Protein AF-0000000083600698 (afdb_homodimer)

Foldseek 3Di:
DPPPDDLVPFDDDPPPQLVSQLRVLVVCCVVAVPKFKKKKKKAAPLLWAWWFQFQPADDPRRIDTGSMHIWMWIDHVPGDAIWIADSGGNDDGGHTPQVRAVRTRNAQVVDDPSHFMKMFIAGSVLSNAAAAQQQVVQADPVGGVGDDDPDHTDAHPVGNHDVVLLSDHDHPVPADDEDDPVVNVPDSNGGIHHPVRVCVVRVHPD/DPPPDDLVVFDDDPPPQLVSQLRVLVVCCVVAVPKFKKKKKKAAPLLWAWWFQFQPADDPRRIDTGSMHIWMWIDHVPGDAIWIADSGGNDDGGHTPQVRAVRTRNAQVVDDPSHFMKMFIAGSVLSNAAAAQQQVVQADPVGGVGDDDPDHTDAHPVGNHDVVLLSDHDHPVPADDEDDPVVNVPDSNGGIHHPVRVCVVRVHPD

InterPro domains:
  IPR023128 Protein N-terminal glutamine amidohydrolase, alpha beta roll [PF09764] (12-201)
  IPR037132 Protein N-terminal glutamine amidohydrolase, alpha beta roll superfamily [G3DSA:3.10.620.10] (1-189)
  IPR039733 Protein N-terminal glutamine amidohydrolase [PTHR13035] (3-203)

Secondary structure (DSSP, 8-state):
------GGGS---TT-HHHHHHHHHHHHHHH-TT-EEEEEEEE-TT--EEESSBTT-BSTT--EEES-EEEEEEE-TT-SS-EEE-TTBSS-SSEEHHHHIIIII--GGGS-GGG--EEEEEEHHHHHHH----SGGGEETTEESSPPPSSPPP--SS-S--HHHHT-PPPGGGSBS---HHHHTT-TT-EEE-HHHHHHHTT---/------GGGS---TT-HHHHHHHHHHHHHHH-TT-EEEEEEEE-TT--EEESSBTT-BSTT--EEES-EEEEEEE-TT-SS-EEE-TTBSS-SSEEHHHHIIIII--GGGS-GGG--EEEEEEHHHHHHH----SGGGEETTEESSPPPSSPPP--SS-S--HHHHH-PPPGGGSBS---HHHHTT-TT-EEE-HHHHHHHTT---

Sequence (412 aa):
MSLQISRDQCVYTSHYCEENVYKLIELIKRNYSSTEIYAVFISNHSKKVPLFYQKCGRSPDGVAVWDYHVIVILRFNGDVKFHICDLDTTLDFPCDASAYWSLAIRPNSFYRGEYHRFFRIIDGEMYLRYFASDRSHMRTSDGWMAPPPSYDAISTSESTHNLPQYMDFPPPSDCSVSLLKQQLDSAPFGVVTTESVFCNFFGIGTMSLQISRDQCVYTSHYCEENVYKLIELIKRNYSSTEIYAVFISNHSKKVPLFYQKCGRSPDGVAVWDYHVIVILRFNGDVKFHICDLDTTLDFPCDASAYWSLAIRPNSFYRGEYHRFFRIIDGEMYLRYFASDRSHMRTSDGWMAPPPSYDAISTSESTHNLPQYMDFPPPSDCSVSLLKQQLDSAPFGVVTTESVFCNFFGIGT

Solvent-accessible surface area (backbone atoms only — not comparable to full-atom values): 22587 Å² total; per-residue (Å²): 130,80,82,80,64,50,72,87,76,48,73,78,43,78,97,37,41,66,56,30,40,50,54,45,51,53,53,46,41,72,76,38,70,77,45,49,44,28,43,33,36,39,25,31,68,67,21,30,30,61,31,27,36,25,64,86,24,53,18,90,64,9,38,36,36,25,28,58,48,44,34,33,41,34,28,52,80,91,51,88,59,41,30,28,45,50,93,57,41,68,59,64,62,62,20,52,38,50,56,44,39,65,63,24,56,44,66,50,86,81,48,60,78,70,42,33,58,32,38,32,44,20,31,37,67,35,42,72,64,55,52,12,36,67,56,61,91,45,50,53,99,91,37,64,77,51,76,74,65,92,64,78,70,48,53,37,99,87,36,53,60,49,52,68,62,64,67,60,48,61,59,76,90,73,39,35,82,68,81,57,75,72,62,29,78,76,23,66,70,28,48,49,23,37,58,67,38,51,27,61,72,59,59,36,93,110,128,81,82,80,65,50,73,87,78,48,72,78,44,79,94,36,42,67,57,31,41,50,54,44,50,54,52,47,43,73,76,38,70,79,44,47,45,28,43,33,36,38,25,32,68,68,22,29,29,60,31,27,40,26,65,87,25,55,18,89,64,10,38,37,36,24,26,56,50,45,34,32,40,34,29,52,78,92,51,89,57,41,29,27,44,51,94,56,42,68,60,65,61,62,19,51,39,51,56,44,41,63,63,26,57,44,66,50,88,80,48,58,78,68,43,33,59,30,37,31,45,21,32,36,67,34,42,71,61,54,52,13,36,67,56,61,92,43,49,54,98,90,38,64,76,53,76,74,63,93,62,76,71,48,53,38,100,85,34,53,60,48,52,68,63,64,68,60,47,62,57,77,88,73,41,34,82,66,81,56,75,72,60,29,77,77,24,65,71,27,47,49,23,36,58,67,36,50,26,60,72,57,58,36,93,110

pLDDT: mean 94.78, std 7.4, range [37.25, 98.94]

Organism: Rodentolepis nana (NCBI:txid102285)

Nearest PDB structures (foldseek):
  8jjw-assembly1_A  TM=9.158E-01  e=1.743E-20  Homo sapiens
  8jk0-assembly1_A  TM=9.282E-01  e=3.839E-20  Homo sapiens
  8jjy-assembly1_A  TM=9.207E-01  e=4.606E-20  Homo sapiens
  8jji-assembly2_A  TM=9.172E-01  e=7.047E-20  Homo sapiens
  8jk1-assembly2_B  TM=8.925E-01  e=8.986E-20  Homo sapiens

Structure (mmCIF, N/CA/C/O backbone):
data_AF-0000000083600698-model_v1
#
loop_
_entity.id
_entity.type
_entity.pdbx_description
1 polymer 'Protein N-terminal glutamine amidohydrolase'
#
loop_
_atom_site.group_PDB
_atom_site.id
_atom_site.type_symbol
_atom_site.label_atom_id
_atom_site.label_alt_id
_atom_site.label_comp_id
_atom_site.label_asym_id
_atom_site.label_entity_id
_atom_site.label_seq_id
_atom_site.pdbx_PDB_ins_code
_atom_site.Cartn_x
_atom_site.Cartn_y
_atom_site.Cartn_z
_atom_site.occupancy
_atom_site.B_iso_or_equiv
_atom_site.auth_seq_id
_atom_site.auth_comp_id
_atom_site.auth_asym_id
_atom_site.auth_atom_id
_atom_site.pdbx_PDB_model_num
ATOM 1 N N . MET A 1 1 ? 20.125 26.141 18.812 1 37.25 1 MET A N 1
ATOM 2 C CA . MET A 1 1 ? 20.172 24.703 19.062 1 37.25 1 MET A CA 1
ATOM 3 C C . MET A 1 1 ? 19.484 23.938 17.938 1 37.25 1 MET A C 1
ATOM 5 O O . MET A 1 1 ? 18.375 24.266 17.547 1 37.25 1 MET A O 1
ATOM 9 N N . SER A 1 2 ? 20.219 23.281 17.062 1 47.09 2 SER A N 1
ATOM 10 C CA . SER A 1 2 ? 19.766 22.547 15.891 1 47.09 2 SER A CA 1
ATOM 11 C C . SER A 1 2 ? 18.656 21.562 16.25 1 47.09 2 SER A C 1
ATOM 13 O O . SER A 1 2 ? 18.797 20.797 17.203 1 47.09 2 SER A O 1
ATOM 15 N N . LEU A 1 3 ? 17.469 21.984 16.203 1 56.44 3 LEU A N 1
ATOM 16 C CA . LEU A 1 3 ? 16.328 21.109 16.484 1 56.44 3 LEU A CA 1
ATOM 17 C C . LEU A 1 3 ? 16.641 19.672 16.094 1 56.44 3 LEU A C 1
ATOM 19 O O . LEU A 1 3 ? 16.984 19.391 14.938 1 56.44 3 LEU A O 1
ATOM 23 N N . GLN A 1 4 ? 17.156 18.875 17.078 1 74.12 4 GLN A N 1
ATOM 24 C CA . GLN A 1 4 ? 17.516 17.5 16.766 1 74.12 4 GLN A CA 1
ATOM 25 C C . GLN A 1 4 ? 16.359 16.547 17.047 1 74.12 4 GLN A C 1
ATOM 27 O O . GLN A 1 4 ? 16.234 16.031 18.156 1 74.12 4 GLN A O 1
ATOM 32 N N . ILE A 1 5 ? 15.211 16.75 16.281 1 86.06 5 ILE A N 1
ATOM 33 C CA . ILE A 1 5 ? 14.18 15.719 16.422 1 86.06 5 ILE A CA 1
ATOM 34 C C . ILE A 1 5 ? 14.586 14.469 15.641 1 86.06 5 ILE A C 1
ATOM 36 O O . ILE A 1 5 ? 15.023 14.562 14.492 1 86.06 5 ILE A O 1
ATOM 40 N N . SER A 1 6 ? 14.57 13.352 16.344 1 89.56 6 SER A N 1
ATOM 41 C CA . SER A 1 6 ? 14.883 12.078 15.711 1 89.56 6 SER A CA 1
ATOM 42 C C . SER A 1 6 ? 13.688 11.125 15.766 1 89.56 6 SER A C 1
ATOM 44 O O . SER A 1 6 ? 12.867 11.211 16.688 1 89.56 6 SER A O 1
ATOM 46 N N . ARG A 1 7 ? 13.602 10.258 14.82 1 91.38 7 ARG A N 1
ATOM 47 C CA . ARG A 1 7 ? 12.492 9.312 14.703 1 91.38 7 ARG A CA 1
ATOM 48 C C . ARG A 1 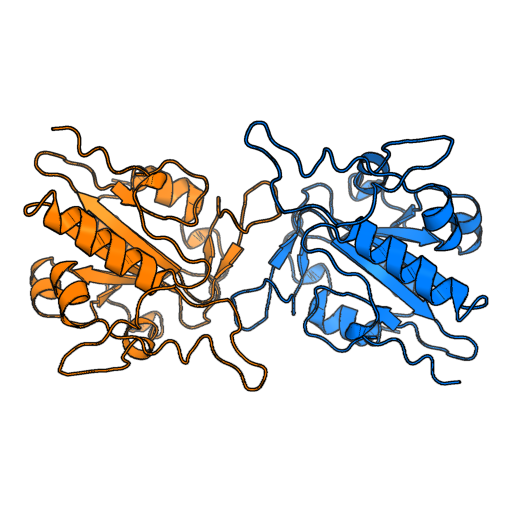7 ? 12.352 8.469 15.961 1 91.38 7 ARG A C 1
ATOM 50 O O . ARG A 1 7 ? 11.242 8.164 16.391 1 91.38 7 ARG A O 1
ATOM 57 N N . ASP A 1 8 ? 13.445 8.148 16.531 1 88.38 8 ASP A N 1
ATOM 58 C CA . ASP A 1 8 ? 13.477 7.207 17.641 1 88.38 8 ASP A CA 1
ATOM 59 C C . ASP A 1 8 ? 12.859 7.82 18.891 1 88.38 8 ASP A C 1
ATOM 61 O O . ASP A 1 8 ? 12.484 7.102 19.828 1 88.38 8 ASP A O 1
ATOM 65 N N . GLN A 1 9 ? 12.766 9.102 18.906 1 89.19 9 GLN A N 1
ATOM 66 C CA . GLN A 1 9 ? 12.219 9.797 20.062 1 89.19 9 GLN A CA 1
ATOM 67 C C . GLN A 1 9 ? 10.703 9.945 19.953 1 89.19 9 GLN A C 1
ATOM 69 O O . GLN A 1 9 ? 10.039 10.336 20.922 1 89.19 9 GLN A O 1
ATOM 74 N N . CYS A 1 10 ? 10.164 9.602 18.844 1 93.56 10 CYS A N 1
ATOM 75 C CA . CYS A 1 10 ? 8.75 9.859 18.578 1 93.56 10 CYS A CA 1
ATOM 76 C C . CYS A 1 10 ? 7.898 8.641 18.906 1 93.56 10 CYS A C 1
ATOM 78 O O . CYS A 1 10 ? 8.305 7.508 18.641 1 93.56 10 CYS A O 1
ATOM 80 N N . VAL A 1 11 ? 6.801 8.914 19.562 1 94.62 11 VAL A N 1
ATOM 81 C CA . VAL A 1 11 ? 5.785 7.871 19.703 1 94.62 11 VAL A CA 1
ATOM 82 C C . VAL A 1 11 ? 5.219 7.512 18.344 1 94.62 11 VAL A C 1
ATOM 84 O O . VAL A 1 11 ? 4.941 8.391 17.516 1 94.62 11 VAL A O 1
ATOM 87 N N . TYR A 1 12 ? 5.133 6.215 18.141 1 96.25 12 TYR A N 1
ATOM 88 C CA . TYR A 1 12 ? 4.652 5.805 16.828 1 96.25 12 TYR A CA 1
ATOM 89 C C . TYR A 1 12 ? 3.75 4.578 16.938 1 96.25 12 TYR A C 1
ATOM 91 O O . TYR A 1 12 ? 4.102 3.6 17.594 1 96.25 12 TYR A O 1
ATOM 99 N N . THR A 1 13 ? 2.637 4.641 16.406 1 96 13 THR A N 1
ATOM 100 C CA . THR A 1 13 ? 1.736 3.514 16.188 1 96 13 THR A CA 1
ATOM 101 C C . THR A 1 13 ? 1.276 3.465 14.734 1 96 13 THR A C 1
ATOM 103 O O . THR A 1 13 ? 0.709 4.434 14.227 1 96 13 THR A O 1
ATOM 106 N N . SER A 1 14 ? 1.505 2.318 14.07 1 92.19 14 SER A N 1
ATOM 107 C CA . SER A 1 14 ? 1.135 2.156 12.672 1 92.19 14 SER A CA 1
ATOM 108 C C . SER A 1 14 ? -0.361 2.369 12.461 1 92.19 14 SER A C 1
ATOM 110 O O . SER A 1 14 ? -1.175 1.926 13.273 1 92.19 14 SER A O 1
ATOM 112 N N . HIS A 1 15 ? -0.776 3.07 11.391 1 93.06 15 HIS A N 1
ATOM 113 C CA . HIS A 1 15 ? -2.154 3.277 10.961 1 93.06 15 HIS A CA 1
ATOM 114 C C . HIS A 1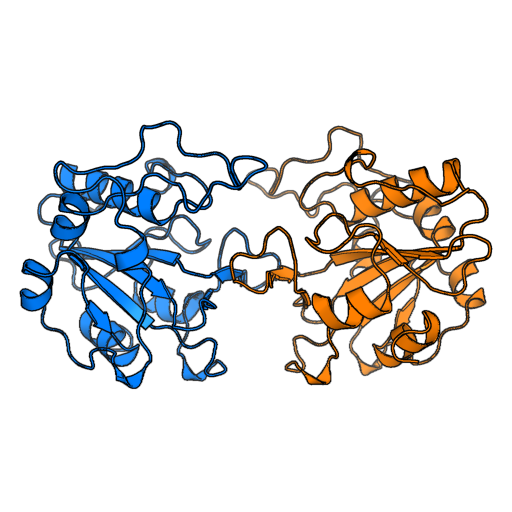 15 ? -2.824 4.383 11.766 1 93.06 15 HIS A C 1
ATOM 116 O O . HIS A 1 15 ? -4.008 4.668 11.578 1 93.06 15 HIS A O 1
ATOM 122 N N . TYR A 1 16 ? -2.17 4.996 12.688 1 97.31 16 TYR A N 1
ATOM 123 C CA . TYR A 1 16 ? -2.719 6.059 13.523 1 97.31 16 TYR A CA 1
ATOM 124 C C . TYR A 1 16 ? -1.939 7.355 13.336 1 97.31 16 TYR A C 1
ATOM 126 O O . TYR A 1 16 ? -1.55 8 14.312 1 97.31 16 TYR A O 1
ATOM 134 N N . CYS A 1 17 ? -1.76 7.668 12.078 1 97.75 17 CYS A N 1
ATOM 135 C CA . CYS A 1 17 ? -0.903 8.797 11.742 1 97.75 17 CYS A CA 1
ATOM 136 C C . CYS A 1 17 ? -1.45 10.094 12.336 1 97.75 17 CYS A C 1
ATOM 138 O O . CYS A 1 17 ? -0.685 10.984 12.695 1 97.75 17 CYS A O 1
ATOM 140 N N . GLU A 1 18 ? -2.771 10.242 12.461 1 98.69 18 GLU A N 1
ATOM 141 C CA . GLU A 1 18 ? -3.334 11.461 13.047 1 98.69 18 GLU A CA 1
ATOM 142 C C . GLU A 1 18 ? -2.93 11.602 14.508 1 98.69 18 GLU A C 1
ATOM 144 O O . GLU A 1 18 ? -2.676 12.711 14.977 1 98.69 18 GLU A O 1
ATOM 149 N N . GLU A 1 19 ? -2.902 10.531 15.188 1 98.75 19 GLU A N 1
ATOM 150 C CA . GLU A 1 19 ? -2.477 10.578 16.578 1 98.75 19 GLU A CA 1
ATOM 151 C C . GLU A 1 19 ? -0.962 10.719 16.688 1 98.75 19 GLU A C 1
ATOM 153 O O . GLU A 1 19 ? -0.46 11.406 17.578 1 98.75 19 GLU A O 1
ATOM 158 N N . ASN A 1 20 ? -0.22 9.992 15.8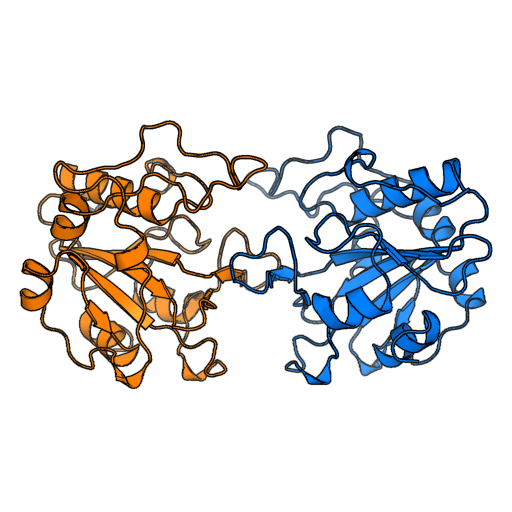12 1 98.56 20 ASN A N 1
ATOM 159 C CA . ASN A 1 20 ? 1.23 10.148 15.789 1 98.56 20 ASN A CA 1
ATOM 160 C C . ASN A 1 20 ? 1.636 11.609 15.625 1 98.56 20 ASN A C 1
ATOM 162 O O . ASN A 1 20 ? 2.529 12.094 16.328 1 98.56 20 ASN A O 1
ATOM 166 N N . VAL A 1 21 ? 0.977 12.273 14.75 1 98.62 21 VAL A N 1
ATOM 167 C CA . VAL A 1 21 ? 1.251 13.68 14.469 1 98.62 21 VAL A CA 1
ATOM 168 C C . VAL A 1 21 ? 0.895 14.523 15.688 1 98.62 21 VAL A C 1
ATOM 170 O O . VAL A 1 21 ? 1.632 15.445 16.047 1 98.62 21 VAL A O 1
ATOM 173 N N . TYR A 1 22 ? -0.229 14.227 16.328 1 98.75 22 TYR A N 1
ATOM 174 C CA . TYR A 1 22 ? -0.609 14.914 17.547 1 98.75 22 TYR A CA 1
ATOM 175 C C . TYR A 1 22 ? 0.498 14.82 18.594 1 98.75 22 TYR A C 1
ATOM 177 O O . TYR A 1 22 ? 0.93 15.836 19.141 1 98.75 22 TYR A O 1
ATOM 185 N N . LYS A 1 23 ? 0.969 13.641 18.859 1 98.5 23 LYS A N 1
ATOM 186 C CA . LYS A 1 23 ? 2.006 13.406 19.859 1 98.5 23 LYS A CA 1
ATOM 187 C C . LYS A 1 23 ? 3.318 14.07 19.453 1 98.5 23 LYS A C 1
ATOM 189 O O . LYS A 1 23 ? 4.066 14.555 20.312 1 98.5 23 LYS A O 1
ATOM 194 N N . LEU A 1 24 ? 3.607 14.047 18.188 1 97.81 24 LEU A N 1
ATOM 195 C CA . LEU A 1 24 ? 4.824 14.68 17.672 1 97.81 24 LEU A CA 1
ATOM 196 C C . LEU A 1 24 ? 4.781 16.188 17.891 1 97.81 24 LEU A C 1
ATOM 198 O O . LEU A 1 24 ? 5.766 16.797 18.328 1 97.81 24 LEU A O 1
ATOM 202 N N . ILE A 1 25 ? 3.662 16.797 17.578 1 97.88 25 ILE A N 1
ATOM 203 C CA . ILE A 1 25 ? 3.514 18.234 17.766 1 97.88 25 ILE A CA 1
ATOM 204 C C . ILE A 1 25 ? 3.629 18.578 19.25 1 97.88 25 ILE A C 1
ATOM 206 O O . ILE A 1 25 ? 4.289 19.547 19.625 1 97.88 25 ILE A O 1
ATOM 210 N N . GLU A 1 26 ? 2.977 17.766 20.062 1 96.94 26 GLU A N 1
ATOM 211 C CA . GLU A 1 26 ? 3.094 17.953 21.516 1 96.94 26 GLU A CA 1
ATOM 212 C C . GLU A 1 26 ? 4.555 17.938 21.953 1 96.94 26 GLU A C 1
ATOM 214 O O . GLU A 1 26 ? 4.98 18.797 22.719 1 96.94 26 GLU A O 1
ATOM 219 N N . LEU A 1 27 ? 5.309 16.984 21.5 1 95.62 27 LEU A N 1
ATOM 220 C CA . LEU A 1 27 ? 6.719 16.844 21.828 1 95.62 27 LEU A CA 1
ATOM 221 C C . LEU A 1 27 ? 7.52 18.062 21.391 1 95.62 27 LEU A C 1
ATOM 223 O O . LEU A 1 27 ? 8.312 18.609 22.172 1 95.62 27 LEU A O 1
ATOM 227 N N . ILE A 1 28 ? 7.312 18.5 20.156 1 94.38 28 ILE A N 1
ATOM 228 C CA . ILE A 1 28 ? 8.094 19.594 19.594 1 94.38 28 ILE A CA 1
ATOM 229 C C . ILE A 1 28 ? 7.762 20.891 20.312 1 94.38 28 ILE A C 1
ATOM 231 O O . ILE A 1 28 ? 8.664 21.656 20.672 1 94.38 28 ILE A O 1
ATOM 235 N N . LYS A 1 29 ? 6.508 21.141 20.578 1 93.62 29 LYS A N 1
ATOM 236 C CA . LYS A 1 29 ? 6.086 22.375 21.219 1 93.62 29 LYS A CA 1
ATOM 237 C C . LYS A 1 29 ? 6.578 22.438 22.672 1 93.62 29 LYS A C 1
ATOM 239 O O . LYS A 1 29 ? 6.883 23.516 23.188 1 93.62 29 LYS A O 1
ATOM 244 N N . ARG A 1 30 ? 6.641 21.328 23.297 1 92.38 30 ARG A N 1
ATOM 245 C CA . ARG A 1 30 ? 7.156 21.266 24.656 1 92.38 30 ARG A CA 1
ATOM 246 C C . ARG A 1 30 ? 8.633 21.656 24.703 1 92.38 30 ARG A C 1
ATOM 248 O O . ARG A 1 30 ? 9.07 22.328 25.625 1 92.38 30 ARG A O 1
ATOM 255 N N . ASN A 1 31 ? 9.359 21.203 23.719 1 89.69 31 ASN A N 1
ATOM 256 C CA . ASN A 1 31 ? 10.805 21.406 23.703 1 89.69 31 ASN A CA 1
ATOM 257 C C . ASN A 1 31 ? 11.188 22.688 22.969 1 89.69 31 ASN A C 1
ATOM 259 O O . ASN A 1 31 ? 12.227 23.281 23.266 1 89.69 31 ASN A O 1
ATOM 263 N N . TYR A 1 32 ? 10.352 23.031 22.062 1 88.69 32 TYR A N 1
ATOM 264 C CA . TYR A 1 32 ? 10.594 24.203 21.219 1 88.69 32 TYR A CA 1
ATOM 265 C C . TYR A 1 32 ? 9.32 25.031 21.062 1 88.69 32 TYR A C 1
ATOM 267 O O . TYR A 1 32 ? 8.719 25.047 19.984 1 88.69 32 TYR A O 1
ATOM 275 N N . SER A 1 33 ? 9.008 25.875 21.969 1 86.94 33 SER A N 1
ATOM 276 C CA . SER A 1 33 ? 7.711 26.531 22.094 1 86.94 33 SER A CA 1
ATOM 277 C C . SER A 1 33 ? 7.496 27.547 20.969 1 86.94 33 SER A C 1
ATOM 279 O O . SER A 1 33 ? 6.359 27.797 20.562 1 86.94 33 SER A O 1
ATOM 281 N N . SER A 1 34 ? 8.508 28.078 20.422 1 88.94 34 SER A N 1
ATOM 282 C CA . SER A 1 34 ? 8.367 29.125 19.422 1 88.94 34 SER A CA 1
ATOM 283 C C . SER A 1 34 ? 8.352 28.562 18.016 1 88.94 34 SER A C 1
ATOM 285 O O . SER A 1 34 ? 8.289 29.312 17.031 1 88.94 34 SER A O 1
ATOM 287 N N . THR A 1 35 ? 8.344 27.281 17.906 1 91.75 35 THR A N 1
ATOM 288 C CA . THR A 1 35 ? 8.375 26.641 16.594 1 91.75 35 THR A CA 1
ATOM 289 C C . THR A 1 35 ? 7.055 26.844 15.859 1 91.75 35 THR A C 1
ATOM 291 O O . THR A 1 35 ? 5.984 26.688 16.453 1 91.75 35 THR A O 1
ATOM 294 N N . GLU A 1 36 ? 7.16 27.391 14.594 1 95.88 36 GLU A N 1
ATOM 295 C CA . GLU A 1 36 ? 6 27.375 13.703 1 95.88 36 GLU A CA 1
ATOM 296 C C . GLU A 1 36 ? 5.691 25.969 13.211 1 95.88 36 GLU A C 1
ATOM 298 O O . GLU A 1 36 ? 6.531 25.328 12.57 1 95.88 36 GLU A O 1
ATOM 303 N N . ILE A 1 37 ? 4.496 25.469 13.555 1 97.69 37 ILE A N 1
ATOM 304 C CA . ILE A 1 37 ? 4.258 24.047 13.305 1 97.69 37 ILE A CA 1
ATOM 305 C C . ILE A 1 37 ? 2.812 23.844 12.867 1 97.69 37 ILE A C 1
ATOM 307 O O . ILE A 1 37 ? 1.898 24.484 13.375 1 97.69 37 ILE A O 1
ATOM 311 N N . TYR A 1 38 ? 2.598 22.938 11.875 1 98.75 38 TYR A N 1
ATOM 312 C CA . TYR A 1 38 ? 1.294 22.625 11.297 1 98.75 38 TYR A CA 1
ATOM 313 C C . TYR A 1 38 ? 1.076 21.125 11.211 1 98.75 38 TYR A C 1
ATOM 315 O O . TYR A 1 38 ? 2.012 20.375 10.93 1 98.75 38 TYR A O 1
ATOM 323 N N . ALA A 1 39 ? -0.127 20.688 11.539 1 98.94 39 ALA A N 1
ATOM 324 C CA . ALA A 1 39 ? -0.603 19.391 11.086 1 98.94 39 ALA A CA 1
ATOM 325 C C . ALA A 1 39 ? -1.238 19.484 9.703 1 98.94 39 ALA A C 1
ATOM 327 O O . ALA A 1 39 ? -2.061 20.375 9.453 1 98.94 39 ALA A O 1
ATOM 328 N N . VAL A 1 40 ? -0.839 18.609 8.82 1 98.94 40 VAL A N 1
ATOM 329 C CA . VAL A 1 40 ? -1.38 18.672 7.461 1 98.94 40 VAL A CA 1
ATOM 330 C C . VAL A 1 40 ? -1.979 17.312 7.094 1 98.94 40 VAL A C 1
ATOM 332 O O . VAL A 1 40 ? -1.27 16.312 7.043 1 98.94 40 VAL A O 1
ATOM 335 N N . PHE A 1 41 ? -3.309 17.297 6.852 1 98.94 41 PHE A N 1
ATOM 336 C CA . PHE A 1 41 ? -3.977 16.125 6.27 1 98.94 41 PHE A CA 1
ATOM 337 C C . PHE A 1 41 ? -3.902 16.172 4.75 1 98.94 41 PHE A C 1
ATOM 339 O O . PHE A 1 41 ? -4.164 17.203 4.133 1 98.94 41 PHE A O 1
ATOM 346 N N . ILE A 1 42 ? -3.48 15.078 4.195 1 98.81 42 ILE A N 1
ATOM 347 C CA . ILE A 1 42 ? -3.439 14.914 2.748 1 98.81 42 ILE A CA 1
ATOM 348 C C . ILE A 1 42 ? -4.504 13.906 2.311 1 98.81 42 ILE A C 1
ATOM 350 O O . ILE A 1 42 ? -4.527 12.773 2.795 1 98.81 42 ILE A O 1
ATOM 354 N N . SER A 1 43 ? -5.426 14.289 1.453 1 98.56 43 SER A N 1
ATOM 355 C CA . SER A 1 43 ? -6.465 13.406 0.938 1 98.56 43 SER A CA 1
ATOM 356 C C . SER A 1 43 ? -7.164 14.016 -0.272 1 98.56 43 SER A C 1
ATOM 358 O O . SER A 1 43 ? -6.59 14.859 -0.966 1 98.56 43 SER A O 1
ATOM 360 N N . ASN A 1 44 ? -8.156 13.523 -0.747 1 97.5 44 ASN A N 1
ATOM 361 C CA . ASN A 1 44 ? -9.055 14.039 -1.775 1 97.5 44 ASN A CA 1
ATOM 362 C C . ASN A 1 44 ? -10.461 13.469 -1.641 1 97.5 44 ASN A C 1
ATOM 364 O O . ASN A 1 44 ? -10.742 12.734 -0.693 1 97.5 44 ASN A O 1
ATOM 368 N N . HIS A 1 45 ? -11.281 13.93 -2.484 1 94.94 45 HIS A N 1
ATOM 369 C CA . HIS A 1 45 ? -12.688 13.547 -2.402 1 94.94 45 HIS A CA 1
ATOM 370 C C . HIS A 1 45 ? -12.859 12.047 -2.619 1 94.94 45 HIS A C 1
ATOM 372 O O . HIS A 1 45 ? -13.766 11.43 -2.049 1 94.94 45 HIS A O 1
ATOM 378 N N . SER A 1 46 ? -11.977 11.398 -3.326 1 94.5 46 SER A N 1
ATOM 379 C CA . SER A 1 46 ? -12.039 9.977 -3.645 1 94.5 46 SER A CA 1
ATOM 380 C C . SER A 1 46 ? -11.32 9.141 -2.594 1 94.5 46 SER A C 1
ATOM 382 O O . SER A 1 46 ? -11.367 7.91 -2.637 1 94.5 46 SER A O 1
ATOM 384 N N . LYS A 1 47 ? -10.695 9.766 -1.693 1 96.69 47 LYS A N 1
ATOM 385 C CA . LYS A 1 47 ? -9.945 9.094 -0.636 1 96.69 47 LYS A CA 1
ATOM 386 C C . LYS A 1 47 ? -8.914 8.133 -1.219 1 96.69 47 LYS A C 1
ATOM 388 O O . LYS A 1 47 ? -8.852 6.969 -0.816 1 96.69 47 LYS A O 1
ATOM 393 N N . LYS A 1 48 ? -8.195 8.594 -2.207 1 96.81 48 LYS A N 1
ATOM 394 C CA . LYS A 1 48 ? -7.109 7.883 -2.879 1 96.81 48 LYS A CA 1
ATOM 395 C C . LYS A 1 48 ? -5.895 8.789 -3.076 1 96.81 48 LYS A C 1
ATOM 397 O O . LYS A 1 48 ? -5.848 9.57 -4.027 1 96.81 48 LYS A O 1
ATOM 402 N N . VAL A 1 49 ? -4.852 8.547 -2.275 1 96.94 49 VAL A N 1
ATOM 403 C CA . VAL A 1 49 ? -3.705 9.445 -2.311 1 96.94 49 VAL A CA 1
ATOM 404 C C . VAL A 1 49 ? -2.414 8.633 -2.398 1 96.94 49 VAL A C 1
ATOM 406 O O . VAL A 1 49 ? -1.86 8.227 -1.375 1 96.94 49 VAL A O 1
ATOM 409 N N . PRO A 1 50 ? -1.896 8.539 -3.633 1 97.25 50 PRO A N 1
ATOM 410 C CA . PRO A 1 50 ? -0.583 7.902 -3.738 1 97.25 50 PRO A CA 1
ATOM 411 C C . PRO A 1 50 ? 0.539 8.758 -3.158 1 97.25 50 PRO A C 1
ATOM 413 O O . PRO A 1 50 ? 0.639 9.945 -3.475 1 97.25 50 PRO A O 1
ATOM 416 N N . LEU A 1 51 ? 1.326 8.234 -2.301 1 98.31 51 LEU A N 1
ATOM 417 C CA . LEU A 1 51 ? 2.555 8.82 -1.779 1 98.31 51 LEU A CA 1
ATOM 418 C C . LEU A 1 51 ? 3.736 7.875 -1.979 1 98.31 51 LEU A C 1
ATOM 420 O O . LEU A 1 51 ? 3.604 6.664 -1.795 1 98.31 51 LEU A O 1
ATOM 424 N N . PHE A 1 52 ? 4.84 8.445 -2.332 1 98.19 52 PHE A N 1
ATOM 425 C CA . PHE A 1 52 ? 6.047 7.664 -2.586 1 98.19 52 PHE A CA 1
ATOM 426 C C . PHE A 1 52 ? 6.957 7.664 -1.364 1 98.19 52 PHE A C 1
ATOM 428 O O . PHE A 1 52 ? 6.766 8.453 -0.438 1 98.19 52 PHE A O 1
ATOM 435 N N . TYR A 1 53 ? 7.961 6.676 -1.314 1 98.06 53 TYR A N 1
ATOM 436 C CA . TYR A 1 53 ? 8.93 6.539 -0.229 1 98.06 53 TYR A CA 1
ATOM 437 C C . TYR A 1 53 ? 8.219 6.312 1.103 1 98.06 53 TYR A C 1
ATOM 439 O O . TYR A 1 53 ? 8.562 6.938 2.109 1 98.06 53 TYR A O 1
ATOM 447 N N . GLN A 1 54 ? 7.164 5.539 1.028 1 97.19 54 GLN A N 1
ATOM 448 C CA . GLN A 1 54 ? 6.465 5.113 2.236 1 97.19 54 GLN A CA 1
ATOM 449 C C . GLN A 1 54 ? 7 3.773 2.736 1 97.19 54 GLN A C 1
ATOM 451 O O . GLN A 1 54 ? 7.277 2.873 1.939 1 97.19 54 GLN A O 1
ATOM 456 N N . LYS A 1 55 ? 7.125 3.668 4.031 1 92.94 55 LYS A N 1
ATOM 457 C CA . LYS A 1 55 ? 7.648 2.451 4.648 1 92.94 55 LYS A CA 1
ATOM 458 C C . LYS A 1 55 ? 6.812 1.234 4.258 1 92.94 55 LYS A C 1
ATOM 460 O O . LYS A 1 55 ? 7.348 0.134 4.102 1 92.94 55 LYS A O 1
ATOM 465 N N . CYS A 1 56 ? 5.512 1.404 4.074 1 92.06 56 CYS A N 1
ATOM 466 C CA . CYS A 1 56 ? 4.629 0.278 3.801 1 92.06 56 CYS A CA 1
ATOM 467 C C . CYS A 1 56 ? 4.59 -0.039 2.311 1 92.06 56 CYS A C 1
ATOM 469 O O . CYS A 1 56 ? 3.959 -1.012 1.895 1 92.06 56 CYS A O 1
ATOM 471 N N . GLY A 1 57 ? 5.254 0.744 1.511 1 92.81 57 GLY A N 1
ATOM 472 C CA . GLY A 1 57 ? 5.297 0.471 0.083 1 92.81 57 GLY A CA 1
ATOM 473 C C . GLY A 1 57 ? 6.102 -0.768 -0.262 1 92.81 57 GLY A C 1
ATOM 474 O O . GLY A 1 57 ? 7.141 -1.03 0.348 1 92.81 57 GLY A O 1
ATOM 475 N N . ARG A 1 58 ? 5.68 -1.524 -1.313 1 91.81 58 ARG A N 1
ATOM 476 C CA . ARG A 1 58 ? 6.309 -2.797 -1.648 1 91.81 58 ARG A CA 1
ATOM 477 C C . ARG A 1 58 ? 6.984 -2.73 -3.014 1 91.81 58 ARG A C 1
ATOM 479 O O . ARG A 1 58 ? 7.684 -3.664 -3.412 1 91.81 58 ARG A O 1
ATOM 486 N N . SER A 1 59 ? 6.742 -1.691 -3.799 1 93.69 59 SER A N 1
ATOM 487 C CA . SER A 1 59 ? 7.438 -1.443 -5.059 1 93.69 59 SER A CA 1
ATOM 488 C C . SER A 1 59 ? 8.734 -0.679 -4.832 1 93.69 59 SER A C 1
ATOM 490 O O . SER A 1 59 ? 8.969 -0.145 -3.744 1 93.69 59 SER A O 1
ATOM 492 N N . PRO A 1 60 ? 9.602 -0.645 -5.777 1 93.31 60 PRO A N 1
ATOM 493 C CA . PRO A 1 60 ? 10.906 0.003 -5.625 1 93.31 60 PRO A CA 1
ATOM 494 C C . PRO A 1 60 ? 10.789 1.476 -5.238 1 93.31 60 PRO A C 1
ATOM 496 O O . PRO A 1 60 ? 11.664 2.004 -4.543 1 93.31 60 PRO A O 1
ATOM 499 N N . ASP A 1 61 ? 9.711 2.16 -5.684 1 95.56 61 ASP A N 1
ATOM 500 C CA . ASP A 1 61 ? 9.578 3.582 -5.387 1 95.56 61 ASP A CA 1
ATOM 501 C C . ASP A 1 61 ? 8.82 3.803 -4.082 1 95.56 61 ASP A C 1
ATOM 503 O O . ASP A 1 61 ? 8.555 4.945 -3.695 1 95.56 61 ASP A O 1
ATOM 507 N N . GLY A 1 62 ? 8.438 2.758 -3.412 1 96.44 62 GLY A N 1
ATOM 508 C CA . GLY A 1 62 ? 7.789 2.822 -2.115 1 96.44 62 GLY A CA 1
ATOM 509 C C . GLY A 1 62 ? 6.422 3.484 -2.168 1 96.44 62 GLY A C 1
ATOM 510 O O . GLY A 1 62 ? 6.016 4.152 -1.216 1 96.44 62 GLY A O 1
ATOM 511 N N . VAL A 1 63 ? 5.719 3.373 -3.27 1 96.94 63 VAL A N 1
ATOM 512 C CA . VAL A 1 63 ? 4.43 4.047 -3.393 1 96.94 63 VAL A CA 1
ATOM 513 C C . VAL A 1 63 ? 3.369 3.285 -2.605 1 96.94 63 VAL A C 1
ATOM 515 O O . VAL A 1 63 ? 3.369 2.051 -2.586 1 96.94 63 VAL A O 1
ATOM 518 N N . ALA A 1 64 ? 2.572 3.979 -1.888 1 96.5 64 ALA A N 1
ATOM 519 C CA . ALA A 1 64 ? 1.373 3.494 -1.209 1 96.5 64 ALA A CA 1
ATOM 520 C C . ALA A 1 64 ? 0.19 4.426 -1.456 1 96.5 64 ALA A C 1
ATOM 522 O O . ALA A 1 64 ? 0.357 5.645 -1.53 1 96.5 64 ALA A O 1
ATOM 523 N N . VAL A 1 65 ? -1.021 3.875 -1.576 1 97 65 VAL A N 1
ATOM 524 C CA . VAL A 1 65 ? -2.223 4.68 -1.765 1 97 65 VAL A CA 1
ATOM 525 C C . VAL A 1 65 ? -2.988 4.785 -0.447 1 97 65 VAL A C 1
ATOM 527 O O . VAL A 1 65 ? -3.596 3.809 0.004 1 97 65 VAL A O 1
ATOM 530 N N . TRP A 1 66 ? -3.02 5.953 0.074 1 97.06 66 TRP A N 1
ATOM 531 C CA . TRP A 1 66 ? -3.699 6.211 1.339 1 97.06 66 TRP A CA 1
ATOM 532 C C . TRP A 1 66 ? -5.105 6.75 1.102 1 97.06 66 TRP A C 1
ATOM 534 O O . TRP A 1 66 ? -5.355 7.426 0.101 1 97.06 66 TRP A O 1
ATOM 544 N N . ASP A 1 67 ? -6.039 6.418 1.999 1 96.94 67 ASP A N 1
ATOM 545 C CA . ASP A 1 67 ? -7.273 7.191 2.029 1 96.94 67 ASP A CA 1
ATOM 546 C C . ASP A 1 67 ? -7.02 8.609 2.527 1 96.94 67 ASP A C 1
ATOM 548 O O . ASP A 1 67 ? -7.586 9.57 1.998 1 96.94 67 ASP A O 1
ATOM 552 N N . TYR A 1 68 ? -6.254 8.703 3.502 1 98.31 68 TYR A N 1
ATOM 553 C CA . TYR A 1 68 ? -5.68 9.953 3.98 1 98.31 68 TYR A CA 1
ATOM 554 C C . TYR A 1 68 ? -4.336 9.711 4.656 1 98.31 68 TYR A C 1
ATOM 556 O O . TYR A 1 68 ? -4.004 8.578 5.008 1 98.31 68 TYR A O 1
ATOM 564 N N . HIS A 1 69 ? -3.555 10.711 4.77 1 98.5 69 HIS A N 1
ATOM 565 C CA . HIS A 1 69 ? -2.314 10.68 5.535 1 98.5 69 HIS A CA 1
ATOM 566 C C . HIS A 1 69 ? -2.064 12.023 6.223 1 98.5 69 HIS A C 1
ATOM 568 O O . HIS A 1 69 ? -2.557 13.055 5.77 1 98.5 69 HIS A O 1
ATOM 574 N N . VAL A 1 70 ? -1.423 11.953 7.336 1 98.88 70 VAL A N 1
ATOM 575 C CA . VAL A 1 70 ? -1.18 13.18 8.094 1 98.88 70 VAL A CA 1
ATOM 576 C C . VAL A 1 70 ? 0.319 13.344 8.336 1 98.88 70 VAL A C 1
ATOM 578 O O . VAL A 1 70 ? 1.01 12.383 8.688 1 98.88 70 VAL A O 1
ATOM 581 N N . ILE A 1 71 ? 0.838 14.531 8.125 1 98.88 71 ILE A N 1
ATOM 582 C CA . ILE A 1 71 ? 2.248 14.852 8.328 1 98.88 71 ILE A CA 1
ATOM 583 C C . ILE A 1 71 ? 2.377 16.141 9.141 1 98.88 71 ILE A C 1
ATOM 585 O O . ILE A 1 71 ? 1.405 16.875 9.297 1 98.88 71 ILE A O 1
ATOM 589 N N . VAL A 1 72 ? 3.562 16.359 9.711 1 98.69 72 VAL A N 1
ATOM 590 C CA . VAL A 1 72 ? 3.9 17.625 10.367 1 98.69 72 VAL A CA 1
ATOM 591 C C . VAL A 1 72 ? 4.773 18.469 9.445 1 98.69 72 VAL A C 1
ATOM 593 O O . VAL A 1 72 ? 5.715 17.953 8.828 1 98.69 72 VAL A O 1
ATOM 596 N N . ILE A 1 73 ? 4.438 19.703 9.289 1 98.62 73 ILE A N 1
ATOM 597 C CA . ILE A 1 73 ? 5.324 20.672 8.664 1 98.62 73 ILE A CA 1
ATOM 598 C C . ILE A 1 73 ? 5.723 21.734 9.68 1 98.62 73 ILE A C 1
ATOM 600 O O . ILE A 1 73 ? 4.875 22.25 10.414 1 98.62 73 ILE A O 1
ATOM 604 N N . LEU A 1 74 ? 7.004 22.016 9.742 1 97.44 74 LEU A N 1
ATOM 605 C CA . LEU A 1 74 ? 7.453 22.953 10.766 1 97.44 74 LEU A CA 1
ATOM 606 C C . LEU A 1 74 ? 8.609 23.797 10.258 1 97.44 74 LEU A C 1
ATOM 608 O O . LEU A 1 74 ? 9.25 23.453 9.266 1 97.44 74 LEU A O 1
ATOM 612 N N . ARG A 1 75 ? 8.734 24.906 10.844 1 95.44 75 ARG A N 1
ATOM 613 C CA . ARG A 1 75 ? 9.867 25.797 10.656 1 95.44 75 ARG A CA 1
ATOM 614 C C . ARG A 1 75 ? 10.461 26.219 11.992 1 95.44 75 ARG A C 1
ATOM 616 O O . ARG A 1 75 ? 9.773 26.812 12.828 1 95.44 75 ARG A O 1
ATOM 623 N N . PHE A 1 76 ? 11.727 25.844 12.117 1 87.38 76 PHE A N 1
ATOM 624 C CA . PHE A 1 76 ? 12.43 26.219 13.344 1 87.38 76 PHE A CA 1
ATOM 625 C C . PHE A 1 76 ? 12.711 27.719 13.375 1 87.38 76 PHE A C 1
ATOM 627 O O . PHE A 1 76 ? 12.844 28.344 12.32 1 87.38 76 PHE A O 1
ATOM 634 N N . ASN A 1 77 ? 12.867 28.156 14.633 1 84.5 77 ASN A N 1
ATOM 635 C CA . ASN A 1 77 ? 13.195 29.562 14.781 1 84.5 77 ASN A CA 1
ATOM 636 C C . ASN A 1 77 ? 14.461 29.938 14.023 1 84.5 77 ASN A C 1
ATOM 638 O O . ASN A 1 77 ? 15.492 29.266 14.18 1 84.5 77 ASN A O 1
ATOM 642 N N . GLY A 1 78 ? 14.398 30.953 13.297 1 83.12 78 GLY A N 1
ATOM 643 C CA . GLY A 1 78 ? 15.555 31.422 12.555 1 83.12 78 GLY A CA 1
ATOM 644 C C . GLY A 1 78 ? 15.734 30.734 11.219 1 83.12 78 GLY A C 1
ATOM 645 O O . GLY A 1 78 ? 16.516 31.188 10.375 1 83.12 78 GLY A O 1
ATOM 646 N N . ASP A 1 79 ? 14.992 29.656 11.062 1 85.25 79 ASP A N 1
ATOM 647 C CA . ASP A 1 79 ? 15.094 28.953 9.789 1 85.25 79 ASP A CA 1
ATOM 648 C C . ASP A 1 79 ? 14.227 29.609 8.727 1 85.25 79 ASP A C 1
ATOM 650 O O . ASP A 1 79 ? 13.203 30.219 9.039 1 85.25 79 ASP A O 1
ATOM 654 N N . VAL A 1 80 ? 14.688 29.531 7.512 1 88.94 80 VAL A N 1
ATOM 655 C CA . VAL A 1 80 ? 13.93 30.094 6.398 1 88.94 80 VAL A CA 1
ATOM 656 C C . VAL A 1 80 ? 13.07 29 5.762 1 88.94 80 VAL A C 1
ATOM 658 O O . VAL A 1 80 ? 11.969 29.266 5.285 1 88.94 80 VAL A O 1
ATOM 661 N N . LYS A 1 81 ? 13.5 27.797 5.84 1 93.31 81 LYS A N 1
ATOM 662 C CA . LYS A 1 81 ? 12.82 26.734 5.117 1 93.31 81 LYS A CA 1
ATOM 663 C C . LYS A 1 81 ? 11.93 25.906 6.047 1 93.31 81 LYS A C 1
ATOM 665 O O . LYS A 1 81 ? 12.203 25.812 7.246 1 93.31 81 LYS A O 1
ATOM 670 N N . PHE A 1 82 ? 10.938 25.406 5.453 1 96.69 82 PHE A N 1
ATOM 671 C CA . PHE A 1 82 ? 10.086 24.469 6.172 1 96.69 82 PHE A CA 1
ATOM 672 C C . PHE A 1 82 ? 10.617 23.047 6.051 1 96.69 82 PHE A C 1
ATOM 674 O O . PHE A 1 82 ? 11.305 22.719 5.078 1 96.69 82 PHE A O 1
ATOM 681 N N . HIS A 1 83 ? 10.328 22.266 7.055 1 96.62 83 HIS A N 1
ATOM 682 C CA . HIS A 1 83 ? 10.68 20.859 7.117 1 96.62 83 HIS A CA 1
ATOM 683 C C . HIS A 1 83 ? 9.453 20 7.379 1 96.62 83 HIS A C 1
ATOM 685 O O . HIS A 1 83 ? 8.461 20.469 7.938 1 96.62 83 HIS A O 1
ATOM 691 N N . ILE A 1 84 ? 9.539 18.766 6.875 1 98 84 ILE A N 1
ATOM 692 C CA . ILE A 1 84 ? 8.43 17.828 7.059 1 98 84 ILE A CA 1
ATOM 693 C C . ILE A 1 84 ? 8.875 16.672 7.949 1 98 84 ILE A C 1
ATOM 695 O O . ILE A 1 84 ? 9.969 16.125 7.77 1 98 84 ILE A O 1
ATOM 699 N N . CYS A 1 85 ? 8.062 16.391 8.93 1 97.88 85 CYS A N 1
ATOM 700 C CA . CYS A 1 85 ? 8.195 15.18 9.734 1 97.88 85 CYS A CA 1
ATOM 701 C C . CYS A 1 85 ? 7.078 14.195 9.43 1 97.88 85 CYS A C 1
ATOM 703 O O . CYS A 1 85 ? 5.914 14.445 9.742 1 97.88 85 CYS A O 1
ATOM 705 N N . ASP A 1 86 ? 7.438 13.148 8.797 1 98.19 86 ASP A N 1
ATOM 706 C CA . ASP A 1 86 ? 6.547 12.039 8.477 1 98.19 86 ASP A CA 1
ATOM 707 C C . ASP A 1 86 ? 7.117 10.719 8.969 1 98.19 86 ASP A C 1
ATOM 709 O O . ASP A 1 86 ? 8.117 10.227 8.43 1 98.19 86 ASP A O 1
ATOM 713 N N . LEU A 1 87 ? 6.414 10.078 9.914 1 97.12 87 LEU A N 1
ATOM 714 C CA . LEU A 1 87 ? 6.945 8.891 10.562 1 97.12 87 LEU A CA 1
ATOM 715 C C . LEU A 1 87 ? 6.766 7.66 9.672 1 97.12 87 LEU A C 1
ATOM 717 O O . LEU A 1 87 ? 7.355 6.609 9.938 1 97.12 87 LEU A O 1
ATOM 721 N N . ASP A 1 88 ? 6.039 7.812 8.602 1 96.88 88 ASP A N 1
ATOM 722 C CA . ASP A 1 88 ? 5.758 6.676 7.727 1 96.88 88 ASP A CA 1
ATOM 723 C C . ASP A 1 88 ? 6.633 6.715 6.473 1 96.88 88 ASP A C 1
ATOM 725 O O . ASP A 1 88 ? 6.551 5.824 5.625 1 96.88 88 ASP A O 1
ATOM 729 N N . THR A 1 89 ? 7.453 7.75 6.27 1 97.69 89 THR A N 1
ATOM 730 C CA . THR A 1 89 ? 8.273 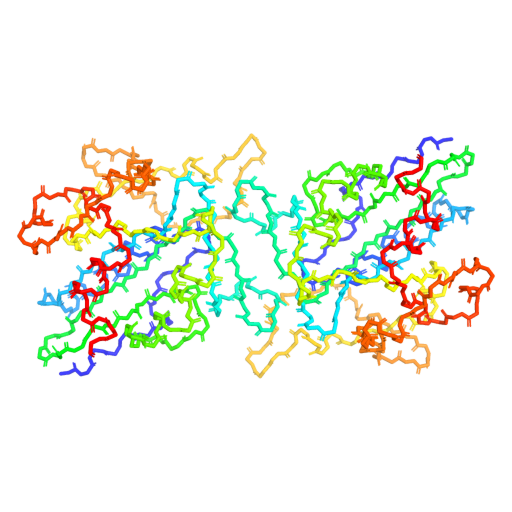7.898 5.07 1 97.69 89 THR A CA 1
ATOM 731 C C . THR A 1 89 ? 9.633 7.246 5.266 1 97.69 89 THR A C 1
ATOM 733 O O . THR A 1 89 ? 10.102 7.086 6.395 1 97.69 89 THR A O 1
ATOM 736 N N . THR A 1 90 ? 10.273 6.777 4.25 1 96.06 90 THR A N 1
ATOM 737 C CA . THR A 1 90 ? 11.641 6.285 4.285 1 96.06 90 THR A CA 1
ATOM 738 C C . THR A 1 90 ? 12.633 7.418 4.035 1 96.06 90 THR A C 1
ATOM 740 O O . THR A 1 90 ? 13.844 7.227 4.133 1 96.06 90 THR A O 1
ATOM 743 N N . LEU A 1 91 ? 12.133 8.617 3.746 1 97.5 91 LEU A N 1
ATOM 744 C CA . LEU A 1 91 ? 12.984 9.781 3.537 1 97.5 91 LEU A CA 1
ATOM 745 C C . LEU A 1 91 ? 13.562 10.281 4.859 1 97.5 91 LEU A C 1
ATOM 747 O O . LEU A 1 91 ? 13.258 9.727 5.918 1 97.5 91 LEU A O 1
ATOM 751 N N . ASP A 1 92 ? 14.391 11.305 4.758 1 96 92 ASP A N 1
ATOM 752 C CA . ASP A 1 92 ? 15.008 11.898 5.938 1 96 92 ASP A CA 1
ATOM 753 C C . ASP A 1 92 ? 13.953 12.414 6.91 1 96 92 ASP A C 1
ATOM 755 O O . ASP A 1 92 ? 12.836 12.75 6.504 1 96 92 ASP A O 1
ATOM 759 N N . PHE A 1 93 ? 14.352 12.469 8.242 1 95.69 93 PHE A N 1
ATOM 760 C CA . PHE A 1 93 ? 13.477 12.945 9.305 1 95.69 93 PHE A CA 1
ATOM 761 C C . PHE A 1 93 ? 14.234 13.859 10.266 1 95.69 93 PHE A C 1
ATOM 763 O O . PHE A 1 93 ? 15.141 13.406 10.977 1 95.69 93 PHE A O 1
ATOM 770 N N . PRO A 1 94 ? 13.93 15.109 10.289 1 95.56 94 PRO A N 1
ATOM 771 C CA . PRO A 1 94 ? 13.023 15.781 9.359 1 95.56 94 PRO A CA 1
ATOM 772 C C . PRO A 1 94 ? 13.562 15.844 7.938 1 95.56 94 PRO A C 1
ATOM 774 O O . PRO A 1 94 ? 14.758 15.602 7.715 1 95.56 94 PRO A O 1
ATOM 777 N N . CYS A 1 95 ? 12.633 16.047 7.023 1 96.69 95 CYS A N 1
ATOM 778 C CA . CYS A 1 95 ? 12.945 16.172 5.602 1 96.69 95 CYS A CA 1
ATOM 779 C C . CYS A 1 95 ? 12.633 17.578 5.098 1 96.69 95 CYS A C 1
ATOM 781 O O . CYS A 1 95 ? 11.609 18.156 5.465 1 96.69 95 CYS A O 1
ATOM 783 N N . ASP A 1 96 ? 13.5 18.109 4.234 1 96.38 96 ASP A N 1
ATOM 784 C CA . ASP A 1 96 ? 13.188 19.391 3.586 1 96.38 96 ASP A CA 1
ATOM 785 C C . ASP A 1 96 ? 11.836 19.328 2.877 1 96.38 96 ASP A C 1
ATOM 787 O O . ASP A 1 96 ? 11.523 18.344 2.209 1 96.38 96 ASP A O 1
ATOM 791 N N . ALA A 1 97 ? 11.086 20.391 3.041 1 98 97 ALA A N 1
ATOM 792 C CA . ALA A 1 97 ? 9.727 20.375 2.514 1 98 97 ALA A CA 1
ATOM 793 C C . ALA A 1 97 ? 9.727 20.25 0.993 1 98 97 ALA A C 1
ATOM 795 O O . ALA A 1 97 ? 8.906 19.531 0.421 1 98 97 ALA A O 1
ATOM 796 N N . SER A 1 98 ? 10.594 20.938 0.354 1 97.44 98 SER A N 1
ATOM 797 C CA . SER A 1 98 ? 10.672 20.859 -1.102 1 97.44 98 SER A CA 1
ATOM 798 C C . SER A 1 98 ? 11.094 19.469 -1.561 1 97.44 98 SER A C 1
ATOM 800 O O . SER A 1 98 ? 10.609 18.969 -2.574 1 97.44 98 SER A O 1
ATOM 802 N N . ALA A 1 99 ? 12.023 18.922 -0.858 1 97.88 99 ALA A N 1
ATOM 803 C CA . ALA A 1 99 ? 12.453 17.562 -1.183 1 97.88 99 ALA A CA 1
ATOM 804 C C . ALA A 1 99 ? 11.305 16.578 -1.004 1 97.88 99 ALA A C 1
ATOM 806 O O . ALA A 1 99 ? 11.062 15.734 -1.873 1 97.88 99 ALA A O 1
ATOM 807 N N . TYR A 1 100 ? 10.625 16.656 0.107 1 98.5 100 TYR A N 1
ATOM 808 C CA . TYR A 1 100 ? 9.492 15.781 0.364 1 98.5 100 TYR A CA 1
ATOM 809 C C . TYR A 1 100 ? 8.422 15.938 -0.715 1 98.5 100 TYR A C 1
ATOM 811 O O . TYR A 1 100 ? 7.852 14.953 -1.181 1 98.5 100 TYR A O 1
ATOM 819 N N . TRP A 1 101 ? 8.156 17.188 -1.117 1 98.38 101 TRP A N 1
ATOM 820 C CA . TRP A 1 101 ? 7.203 17.484 -2.18 1 98.38 101 TRP A CA 1
ATOM 821 C C . TRP A 1 101 ? 7.605 16.797 -3.482 1 98.38 101 TRP A C 1
ATOM 823 O O . TRP A 1 101 ? 6.801 16.094 -4.094 1 98.38 101 TRP A O 1
ATOM 833 N N . SER A 1 102 ? 8.812 16.875 -3.846 1 97.75 102 SER A N 1
ATOM 834 C CA . SER A 1 102 ? 9.273 16.391 -5.141 1 97.75 102 SER A CA 1
ATOM 835 C C . SER A 1 102 ? 9.391 14.867 -5.148 1 97.75 102 SER A C 1
ATOM 837 O O . SER A 1 102 ? 9.172 14.227 -6.176 1 97.75 102 SER A O 1
ATOM 839 N N . LEU A 1 103 ? 9.68 14.328 -4.023 1 98 103 LEU A N 1
ATOM 840 C CA . LEU A 1 103 ? 9.969 12.898 -3.975 1 98 103 LEU A CA 1
ATOM 841 C C . LEU A 1 103 ? 8.734 12.102 -3.576 1 98 103 LEU A C 1
ATOM 843 O O . LEU A 1 103 ? 8.352 11.156 -4.266 1 98 103 LEU A O 1
ATOM 847 N N . ALA A 1 104 ? 8.023 12.539 -2.555 1 98.44 104 ALA A N 1
ATOM 848 C CA . ALA A 1 104 ? 6.973 11.719 -1.966 1 98.44 104 ALA A CA 1
ATOM 849 C C . ALA A 1 104 ? 5.598 12.117 -2.5 1 98.44 104 ALA A C 1
ATOM 851 O O . ALA A 1 104 ? 4.789 11.258 -2.857 1 98.44 104 ALA A O 1
ATOM 852 N N . ILE A 1 105 ? 5.312 13.391 -2.582 1 98.38 105 ILE A N 1
ATOM 853 C CA . ILE A 1 105 ? 3.979 13.844 -2.957 1 98.38 105 ILE A CA 1
ATOM 854 C C . ILE A 1 105 ? 3.883 13.969 -4.477 1 98.38 105 ILE A C 1
ATOM 856 O O . ILE A 1 105 ? 2.986 13.398 -5.098 1 98.38 105 ILE A O 1
ATOM 860 N N . ARG A 1 106 ? 4.809 14.711 -5.098 1 97.31 106 ARG A N 1
ATOM 861 C CA . ARG A 1 106 ? 4.871 14.977 -6.531 1 97.31 106 ARG A CA 1
ATOM 862 C C . ARG A 1 106 ? 3.672 15.805 -6.988 1 97.31 106 ARG A C 1
ATOM 864 O O . ARG A 1 106 ? 2.607 15.758 -6.367 1 97.31 106 ARG A O 1
ATOM 871 N N . PRO A 1 107 ? 3.789 16.562 -8.047 1 96.94 107 PRO A N 1
ATOM 872 C CA . PRO A 1 107 ? 2.707 17.422 -8.523 1 96.94 107 PRO A CA 1
ATOM 873 C C . PRO A 1 107 ? 1.496 16.641 -9.016 1 96.94 107 PRO A C 1
ATOM 875 O O . PRO A 1 107 ? 1.651 15.555 -9.586 1 96.94 107 PRO A O 1
ATOM 878 N N . ASN A 1 108 ? 0.343 17.203 -8.883 1 96.62 108 ASN A N 1
ATOM 879 C CA . ASN A 1 108 ? -0.905 16.578 -9.32 1 96.62 108 ASN A CA 1
ATOM 880 C C . ASN A 1 108 ? -0.896 16.312 -10.82 1 96.62 108 ASN A C 1
ATOM 882 O O . ASN A 1 108 ? -1.564 15.383 -11.289 1 96.62 108 ASN A O 1
ATOM 886 N N . SER A 1 109 ? -0.156 17.047 -11.555 1 95.75 109 SER A N 1
ATOM 887 C CA . SER A 1 109 ? -0.107 16.891 -13.008 1 95.75 109 SER A CA 1
ATOM 888 C C . SER A 1 109 ? 0.417 15.508 -13.391 1 95.75 109 SER A C 1
ATOM 890 O O . SER A 1 109 ? 0.239 15.062 -14.523 1 95.75 109 SER A O 1
ATOM 892 N N . PHE A 1 110 ? 1.051 14.781 -12.508 1 93.06 110 PHE A N 1
ATOM 893 C CA . PHE A 1 110 ? 1.595 13.453 -12.758 1 93.06 110 PHE A CA 1
ATOM 894 C C . PHE A 1 110 ? 0.511 12.391 -12.625 1 93.06 110 PHE A C 1
ATOM 896 O O . PHE A 1 110 ? 0.747 11.211 -12.914 1 93.06 110 PHE A O 1
ATOM 903 N N . TYR A 1 111 ? -0.668 12.781 -12.203 1 94 111 TYR A N 1
ATOM 904 C CA . TYR A 1 111 ? -1.673 11.797 -11.812 1 94 111 TYR A CA 1
ATOM 905 C C . TYR A 1 111 ? -2.99 12.047 -12.531 1 94 111 TYR A C 1
ATOM 907 O O . TYR A 1 111 ? -3.26 13.164 -12.977 1 94 111 TYR A O 1
ATOM 915 N N . ARG A 1 112 ? -3.826 10.945 -12.547 1 92.62 112 ARG A N 1
ATOM 916 C CA . ARG A 1 112 ? -5.223 11.109 -12.938 1 92.62 112 ARG A CA 1
ATOM 917 C C . ARG A 1 112 ? -6 11.898 -11.891 1 92.62 112 ARG A C 1
ATOM 919 O O . ARG A 1 112 ? -5.609 11.938 -10.727 1 92.62 112 ARG A O 1
ATOM 926 N N . GLY A 1 113 ? -7.078 12.477 -12.219 1 94.25 113 GLY A N 1
ATOM 927 C CA . GLY A 1 113 ? -7.844 13.391 -11.375 1 94.25 113 GLY A CA 1
ATOM 928 C C . GLY A 1 113 ? -8.273 12.766 -10.062 1 94.25 113 GLY A C 1
ATOM 929 O O . GLY A 1 113 ? -8.289 13.438 -9.031 1 94.25 113 GLY A O 1
ATOM 930 N N . GLU A 1 114 ? -8.586 11.492 -10.117 1 94.25 114 GLU A N 1
ATOM 931 C CA . GLU A 1 114 ? -9.102 10.828 -8.914 1 94.25 114 GLU A CA 1
ATOM 932 C C . GLU A 1 114 ? -8.016 10.688 -7.855 1 94.25 114 GLU A C 1
ATOM 934 O O . GLU A 1 114 ? -8.305 10.383 -6.695 1 94.25 114 GLU A O 1
ATOM 939 N N . TYR A 1 115 ? -6.73 11.008 -8.273 1 95.69 115 TYR A N 1
ATOM 940 C CA . TYR A 1 115 ? -5.602 10.836 -7.359 1 95.69 115 TYR A CA 1
ATOM 941 C C . TYR A 1 115 ? -5 12.18 -6.973 1 95.69 115 TYR A C 1
ATOM 943 O O . TYR A 1 115 ? -3.951 12.234 -6.324 1 95.69 115 TYR A O 1
ATOM 951 N N . HIS A 1 116 ? -5.648 13.289 -7.422 1 97.44 116 HIS A N 1
ATOM 952 C CA . HIS A 1 116 ? -5.145 14.609 -7.062 1 97.44 116 HIS A CA 1
ATOM 953 C C . HIS A 1 116 ? -5.148 14.805 -5.551 1 97.44 116 HIS A C 1
ATOM 955 O O . HIS A 1 116 ? -6.09 14.391 -4.867 1 97.44 116 HIS A O 1
ATOM 961 N N . ARG A 1 117 ? -4.117 15.422 -5.07 1 97.38 117 ARG A N 1
ATOM 962 C CA . ARG A 1 117 ? -3.986 15.648 -3.635 1 97.38 117 ARG A CA 1
ATOM 963 C C . ARG A 1 117 ? -4.488 17.031 -3.254 1 97.38 117 ARG A C 1
ATOM 965 O O . ARG A 1 117 ? -4.25 18 -3.979 1 97.38 117 ARG A O 1
ATOM 972 N N . PHE A 1 118 ? -5.145 17.094 -2.193 1 98.56 118 PHE A N 1
ATOM 973 C CA . PHE A 1 118 ? -5.52 18.328 -1.5 1 98.56 118 PHE A CA 1
ATOM 974 C C . PHE A 1 118 ? -5.027 18.312 -0.058 1 98.56 118 PHE A C 1
ATOM 976 O O . PHE A 1 118 ? -4.684 17.25 0.471 1 98.56 118 PHE A O 1
ATOM 983 N N . PHE A 1 119 ? -4.953 19.484 0.53 1 98.88 119 PHE A N 1
ATOM 984 C CA . PHE A 1 119 ? -4.234 19.609 1.791 1 98.88 119 PHE A CA 1
ATOM 985 C C . PHE A 1 119 ? -5.051 20.406 2.805 1 98.88 119 PHE A C 1
ATOM 987 O O . PHE A 1 119 ? -5.402 21.562 2.557 1 98.88 119 PHE A O 1
ATOM 994 N N . ARG A 1 120 ? -5.391 19.734 3.844 1 98.88 120 ARG A N 1
ATOM 995 C CA . ARG A 1 120 ? -5.953 20.469 4.977 1 98.88 120 ARG A CA 1
ATOM 996 C C . ARG A 1 120 ? -4.855 20.922 5.93 1 98.88 120 ARG A C 1
ATOM 998 O O . ARG A 1 120 ? -4.199 20.109 6.574 1 98.88 120 ARG A O 1
ATOM 1005 N N . ILE A 1 121 ? -4.66 22.219 6.02 1 98.94 121 ILE A N 1
ATOM 1006 C CA . ILE A 1 121 ? -3.6 22.812 6.832 1 98.94 121 ILE A CA 1
ATOM 1007 C C . ILE A 1 121 ? -4.18 23.297 8.156 1 98.94 121 ILE A C 1
ATOM 1009 O O . ILE A 1 121 ? -5.109 24.109 8.18 1 98.94 121 ILE A O 1
ATOM 1013 N N . ILE A 1 122 ? -3.654 22.781 9.234 1 98.88 122 ILE A N 1
ATOM 1014 C CA . ILE A 1 122 ? -4.152 23.094 10.57 1 98.88 122 ILE A CA 1
ATOM 1015 C C . ILE A 1 122 ? -3.02 23.656 11.422 1 98.88 122 ILE A C 1
ATOM 1017 O O . ILE A 1 122 ? -1.933 23.078 11.484 1 98.88 122 ILE A O 1
ATOM 1021 N N . ASP A 1 123 ? -3.25 24.797 12.062 1 98.62 123 ASP A N 1
ATOM 1022 C CA . ASP A 1 123 ? -2.289 25.328 13.023 1 98.62 123 ASP A CA 1
ATOM 1023 C C . ASP A 1 123 ? -2.01 24.328 14.141 1 98.62 123 ASP A C 1
ATOM 1025 O O . ASP A 1 123 ? -2.932 23.688 14.656 1 98.62 123 ASP A O 1
ATOM 1029 N N . GLY A 1 124 ? -0.739 24.156 14.5 1 98.31 124 GLY A N 1
ATOM 1030 C CA . GLY A 1 124 ? -0.351 23.172 15.492 1 98.31 124 GLY A CA 1
ATOM 1031 C C . GLY A 1 124 ? -1.084 23.344 16.812 1 98.31 124 GLY A C 1
ATOM 1032 O O . GLY A 1 124 ? -1.514 22.344 17.422 1 98.31 124 GLY A O 1
ATOM 1033 N N . GLU A 1 125 ? -1.217 24.547 17.266 1 97.06 125 GLU A N 1
ATOM 1034 C CA . GLU A 1 125 ? -1.911 24.812 18.516 1 97.06 125 GLU A CA 1
ATOM 1035 C C . GLU A 1 125 ? -3.393 24.453 18.406 1 97.06 125 GLU A C 1
ATOM 1037 O O . GLU A 1 125 ? -3.98 23.938 19.359 1 97.06 125 GLU A O 1
ATOM 1042 N N . MET A 1 126 ? -3.992 24.828 17.312 1 98.06 126 MET A N 1
ATOM 1043 C CA . MET A 1 126 ? -5.391 24.469 17.109 1 98.06 126 MET A CA 1
ATOM 1044 C C . MET A 1 126 ? -5.57 22.953 17.109 1 98.06 126 MET A C 1
ATOM 1046 O O . MET A 1 126 ? -6.539 22.438 17.672 1 98.06 126 MET A O 1
ATOM 1050 N N . TYR A 1 127 ? -4.648 22.281 16.484 1 98.62 127 TYR A N 1
ATOM 1051 C CA . TYR A 1 127 ? -4.715 20.812 16.438 1 98.62 127 TYR A CA 1
ATOM 1052 C C . TYR A 1 127 ? -4.656 20.234 17.844 1 98.62 127 TYR A C 1
ATOM 1054 O O . TYR A 1 127 ? -5.457 19.359 18.188 1 98.62 127 TYR A O 1
ATOM 1062 N N . LEU A 1 128 ? -3.744 20.703 18.656 1 98 128 LEU A N 1
ATOM 1063 C CA . LEU A 1 128 ? -3.594 20.219 20.031 1 98 128 LEU A CA 1
ATOM 1064 C C . LEU A 1 128 ? -4.844 20.516 20.859 1 98 128 LEU A C 1
ATOM 1066 O O . LEU A 1 128 ? -5.234 19.719 21.703 1 98 128 LEU A O 1
ATOM 1070 N N . ARG A 1 129 ? -5.449 21.547 20.531 1 97.75 129 ARG A N 1
ATOM 1071 C CA . ARG A 1 129 ? -6.578 22 21.344 1 97.75 129 ARG A CA 1
ATOM 1072 C C . ARG A 1 129 ? -7.855 21.25 20.969 1 97.75 129 ARG A C 1
ATOM 1074 O O . ARG A 1 129 ? -8.688 20.969 21.828 1 97.75 129 ARG A O 1
ATOM 1081 N N . TYR A 1 130 ? -8.023 20.875 19.734 1 98.5 130 TYR A N 1
ATOM 1082 C CA . TYR A 1 130 ? -9.367 20.484 19.312 1 98.5 130 TYR A CA 1
ATOM 1083 C C . TYR A 1 130 ? -9.406 19.047 18.844 1 98.5 130 TYR A C 1
ATOM 1085 O O . TYR A 1 130 ? -10.469 18.422 18.797 1 98.5 130 TYR A O 1
ATOM 1093 N N . PHE A 1 131 ? -8.336 18.438 18.438 1 98.75 131 PHE A N 1
ATOM 1094 C CA . PHE A 1 131 ? -8.344 17.109 17.859 1 98.75 131 PHE A CA 1
ATOM 1095 C C . PHE A 1 131 ? -8.844 16.078 18.875 1 98.75 131 PHE A C 1
ATOM 1097 O O . PHE A 1 131 ? -8.422 16.094 20.031 1 98.75 131 PHE A O 1
ATOM 1104 N N . ALA A 1 132 ? -9.703 15.281 18.438 1 98.81 132 ALA A N 1
ATOM 1105 C CA . ALA A 1 132 ? -10.227 14.172 19.219 1 98.81 132 ALA A CA 1
ATOM 1106 C C . ALA A 1 132 ? -10.523 12.961 18.344 1 98.81 132 ALA A C 1
ATOM 1108 O O . ALA A 1 132 ? -11.094 13.102 17.266 1 98.81 132 ALA A O 1
ATOM 1109 N N . SER A 1 133 ? -10.125 11.828 18.766 1 98.5 133 SER A N 1
ATOM 1110 C CA . SER A 1 133 ? -10.406 10.57 18.078 1 98.5 133 SER A CA 1
ATOM 1111 C C . SER A 1 133 ? -10.664 9.445 19.062 1 98.5 133 SER A C 1
ATOM 1113 O O . SER A 1 133 ? -9.789 9.109 19.875 1 98.5 133 SER A O 1
ATOM 1115 N N . ASP A 1 134 ? -11.781 8.805 18.984 1 98.25 134 ASP A N 1
ATOM 1116 C CA . ASP A 1 134 ? -12.078 7.656 19.828 1 98.25 134 ASP A CA 1
ATOM 1117 C C . ASP A 1 134 ? -11.609 6.355 19.188 1 98.25 134 ASP A C 1
ATOM 1119 O O . ASP A 1 134 ? -11.859 5.27 19.703 1 98.25 134 ASP A O 1
ATOM 1123 N N . ARG A 1 135 ? -11.047 6.43 17.969 1 97.88 135 ARG A N 1
ATOM 1124 C CA . ARG A 1 135 ? -10.414 5.34 17.234 1 97.88 135 ARG A CA 1
ATOM 1125 C C . ARG A 1 135 ? -11.461 4.387 16.656 1 97.88 135 ARG A C 1
ATOM 1127 O O . ARG A 1 135 ? -11.133 3.262 16.281 1 97.88 135 ARG A O 1
ATOM 1134 N N . SER A 1 136 ? -12.656 4.859 16.625 1 96.75 136 SER A N 1
ATOM 1135 C CA . SER A 1 136 ? -13.727 4.004 16.109 1 96.75 136 SER A CA 1
ATOM 1136 C C . SER A 1 136 ? -13.5 3.672 14.633 1 96.75 136 SER A C 1
ATOM 1138 O O . SER A 1 136 ? -13.93 2.617 14.156 1 96.75 136 SER A O 1
ATOM 1140 N N . HIS A 1 137 ? -12.82 4.574 13.93 1 94.31 137 HIS A N 1
ATOM 1141 C CA . HIS A 1 137 ? -12.547 4.359 12.516 1 94.31 137 HIS A CA 1
ATOM 1142 C C . HIS A 1 137 ? -11.609 3.176 12.297 1 94.31 137 HIS A C 1
ATOM 1144 O O . HIS A 1 137 ? -11.461 2.689 11.18 1 94.31 137 HIS A O 1
ATOM 1150 N N . MET A 1 138 ? -10.922 2.709 13.312 1 94.44 138 MET A N 1
ATOM 1151 C CA . MET A 1 138 ? -9.992 1.582 13.266 1 94.44 138 MET A CA 1
ATOM 1152 C C . MET A 1 138 ? -10.625 0.329 13.859 1 94.44 138 MET A C 1
ATOM 1154 O O . MET A 1 138 ? -9.953 -0.686 14.047 1 94.44 138 MET A O 1
ATOM 1158 N N . ARG A 1 139 ? -11.898 0.364 14.148 1 93.31 139 ARG A N 1
ATOM 1159 C CA . ARG A 1 139 ? -12.617 -0.758 14.742 1 93.31 139 ARG A CA 1
ATOM 1160 C C . ARG A 1 139 ? -13.633 -1.344 13.766 1 93.31 139 ARG A C 1
ATOM 1162 O O . ARG A 1 139 ? -14.32 -0.605 13.062 1 93.31 139 ARG A O 1
ATOM 1169 N N . THR A 1 140 ? -13.633 -2.691 13.688 1 89.5 140 THR A N 1
ATOM 1170 C CA . THR A 1 140 ? -14.656 -3.432 12.953 1 89.5 140 THR A CA 1
ATOM 1171 C C . THR A 1 140 ? -15.391 -4.395 13.883 1 89.5 140 THR A C 1
ATOM 1173 O O . THR A 1 140 ? -15.086 -4.469 15.078 1 89.5 140 THR A O 1
ATOM 1176 N N . SER A 1 141 ? -16.438 -5.156 13.328 1 90.12 141 SER A N 1
ATOM 1177 C CA . SER A 1 141 ? -17.141 -6.172 14.102 1 90.12 141 SER A CA 1
ATOM 1178 C C . SER A 1 141 ? -16.203 -7.281 14.547 1 90.12 141 SER A C 1
ATOM 1180 O O . SER A 1 141 ? -16.422 -7.906 15.594 1 90.12 141 SER A O 1
ATOM 1182 N N . ASP A 1 142 ? -15.141 -7.449 13.812 1 86.62 142 ASP A N 1
ATOM 1183 C CA . ASP A 1 142 ? -14.188 -8.523 14.078 1 86.62 142 ASP A CA 1
ATOM 1184 C C . ASP A 1 142 ? -13.07 -8.055 15 1 86.62 142 ASP A C 1
ATOM 1186 O O . ASP A 1 142 ? -12.188 -8.836 15.359 1 86.62 142 ASP A O 1
ATOM 1190 N N . GLY A 1 143 ? -13.102 -6.754 15.359 1 91.12 143 GLY A N 1
ATOM 1191 C CA . GLY A 1 143 ? -12.055 -6.23 16.219 1 91.12 143 GLY A CA 1
ATOM 1192 C C . GLY A 1 143 ? -11.328 -5.043 15.625 1 91.12 143 GLY A C 1
ATOM 1193 O O . GLY A 1 143 ? -11.891 -4.301 14.82 1 91.12 143 GLY A O 1
ATOM 1194 N N . TRP A 1 144 ? -10.062 -4.82 16.203 1 91 144 TRP A N 1
ATOM 1195 C CA . TRP A 1 144 ? -9.25 -3.713 15.711 1 91 144 TRP A CA 1
ATOM 1196 C C . TRP A 1 144 ? -8.656 -4.043 14.352 1 91 144 TRP A C 1
ATOM 1198 O O . TRP A 1 144 ? -8.156 -5.152 14.133 1 91 144 TRP A O 1
ATOM 1208 N N . MET A 1 145 ? -8.773 -3.203 13.453 1 87.88 145 MET A N 1
ATOM 1209 C CA . MET A 1 145 ? -8.117 -3.371 12.156 1 87.88 145 MET A CA 1
ATOM 1210 C C . MET A 1 145 ? -6.602 -3.42 12.32 1 87.88 145 MET A C 1
ATOM 1212 O O . MET A 1 145 ? -5.914 -4.102 11.555 1 87.88 145 MET A O 1
ATOM 1216 N N . ALA A 1 146 ? -6.039 -2.648 13.172 1 89.5 146 ALA A N 1
ATOM 1217 C CA . ALA A 1 146 ? -4.652 -2.617 13.633 1 89.5 146 ALA A CA 1
ATOM 1218 C C . ALA A 1 146 ? -4.574 -2.328 15.125 1 89.5 146 ALA A C 1
ATOM 1220 O O . ALA A 1 146 ? -5.43 -1.626 15.672 1 89.5 146 ALA A O 1
ATOM 1221 N N . PRO A 1 147 ? -3.611 -2.863 15.781 1 92.69 147 PRO A N 1
ATOM 1222 C CA . PRO A 1 147 ? -3.539 -2.615 17.219 1 92.69 147 PRO A CA 1
ATOM 1223 C C . PRO A 1 147 ? -3.475 -1.128 17.562 1 92.69 147 PRO A C 1
ATOM 1225 O O . PRO A 1 147 ? -2.721 -0.379 16.938 1 92.69 147 PRO A O 1
ATOM 1228 N N . PRO A 1 148 ? -4.305 -0.683 18.484 1 96.25 148 PRO A N 1
ATOM 1229 C CA . PRO A 1 148 ? -4.289 0.73 18.875 1 96.25 148 PRO A CA 1
ATOM 1230 C C . PRO A 1 148 ? -3.051 1.109 19.688 1 96.25 148 PRO A C 1
ATOM 1232 O O . PRO A 1 148 ? -2.324 0.231 20.156 1 96.25 148 PRO A O 1
ATOM 1235 N N . PRO A 1 149 ? -2.775 2.418 19.797 1 96.88 149 PRO A N 1
ATOM 1236 C CA . PRO A 1 149 ? -1.694 2.869 20.672 1 96.88 149 PRO A CA 1
ATOM 1237 C C . PRO A 1 149 ? -1.896 2.434 22.125 1 96.88 149 PRO A C 1
ATOM 1239 O O . PRO A 1 149 ? -3.02 2.127 22.531 1 96.88 149 PRO A O 1
ATOM 1242 N N . SER A 1 150 ? -0.774 2.41 22.812 1 96.44 150 SER A N 1
ATOM 1243 C CA . SER A 1 150 ? -0.815 1.968 24.203 1 96.44 150 SER A CA 1
ATOM 1244 C C . SER A 1 150 ? -1.378 3.055 25.109 1 96.44 150 SER A C 1
ATOM 1246 O O . SER A 1 150 ? -1.793 2.775 26.234 1 96.44 150 SER A O 1
ATOM 1248 N N . TYR A 1 151 ? -1.36 4.242 24.734 1 97.69 151 TYR A N 1
ATOM 1249 C CA . TYR A 1 151 ? -1.923 5.34 25.516 1 97.69 151 TYR A CA 1
ATOM 1250 C C . TYR A 1 151 ? -3.412 5.5 25.234 1 97.69 151 TYR A C 1
ATOM 1252 O O . TYR A 1 151 ? -3.926 4.965 24.25 1 97.69 151 TYR A O 1
ATOM 1260 N N . ASP A 1 152 ? -4.102 6.293 26.016 1 97.62 152 ASP A N 1
ATOM 1261 C CA . ASP A 1 152 ? -5.543 6.5 25.891 1 97.62 152 ASP A CA 1
ATOM 1262 C C . ASP A 1 152 ? -5.867 7.309 24.625 1 97.62 152 ASP A C 1
ATOM 1264 O O . ASP A 1 152 ? -5.051 8.109 24.172 1 97.62 152 ASP A O 1
ATOM 1268 N N . ALA A 1 153 ? -7.105 7.066 24.141 1 98.31 153 ALA A N 1
ATOM 1269 C CA . ALA A 1 153 ? -7.594 7.859 23.016 1 98.31 153 ALA A CA 1
ATOM 1270 C C . ALA A 1 153 ? -7.52 9.352 23.328 1 98.31 153 ALA A C 1
ATOM 1272 O O . ALA A 1 153 ? -7.734 9.773 24.469 1 98.31 153 ALA A O 1
ATOM 1273 N N . ILE A 1 154 ? -7.184 10.078 22.375 1 98.5 154 ILE A N 1
ATOM 1274 C CA . ILE A 1 154 ? -7.066 11.523 22.547 1 98.5 154 ILE A CA 1
ATOM 1275 C C . ILE A 1 154 ? -8.445 12.164 22.484 1 98.5 154 ILE A C 1
ATOM 1277 O O . ILE A 1 154 ? -9.211 11.93 21.547 1 98.5 154 ILE A O 1
ATOM 1281 N N . SER A 1 155 ? -8.82 12.938 23.422 1 98.25 155 SER A N 1
ATOM 1282 C CA . SER A 1 155 ? -10.102 13.641 23.484 1 98.25 155 SER A CA 1
ATOM 1283 C C . SER A 1 155 ? -9.945 15.023 24.109 1 98.25 155 SER A C 1
ATOM 1285 O O . SER A 1 155 ? -8.875 15.359 24.625 1 98.25 155 SER A O 1
ATOM 1287 N N . THR A 1 156 ? -10.914 15.867 23.844 1 97.25 156 THR A N 1
ATOM 1288 C CA . THR A 1 156 ? -11.008 17.188 24.453 1 97.25 156 THR A CA 1
ATOM 1289 C C . THR A 1 156 ? -12.25 17.281 25.344 1 97.25 156 THR A C 1
ATOM 1291 O O . THR A 1 156 ? -13.047 16.344 25.406 1 97.25 156 THR A O 1
ATOM 1294 N N . SER A 1 157 ? -12.328 18.344 26.125 1 95.56 157 SER A N 1
ATOM 1295 C CA . SER A 1 157 ? -13.523 18.578 26.938 1 95.56 157 SER A CA 1
ATOM 1296 C C . SER A 1 157 ? -14.766 18.719 26.062 1 95.56 157 SER A C 1
ATOM 1298 O O . SER A 1 157 ? -15.867 18.375 26.484 1 95.56 157 SER A O 1
ATOM 1300 N N . GLU A 1 158 ? -14.562 19.031 24.828 1 95.25 158 GLU A N 1
ATOM 1301 C CA . GLU A 1 158 ? -15.688 19.359 23.953 1 95.25 158 GLU A CA 1
ATOM 1302 C C . GLU A 1 158 ? -16.016 18.188 23.031 1 95.25 158 GLU A C 1
ATOM 1304 O O . GLU A 1 158 ? -17.125 18.109 22.5 1 95.25 158 GLU A O 1
ATOM 1309 N N . SER A 1 159 ? -15.039 17.359 22.812 1 97.62 159 SER A N 1
ATOM 1310 C CA . SER A 1 159 ? -15.266 16.328 21.797 1 97.62 159 SER A CA 1
ATOM 1311 C C . SER A 1 159 ? -14.484 15.055 22.125 1 97.62 159 SER A C 1
ATOM 1313 O O . SER A 1 159 ? -13.328 15.125 22.547 1 97.62 159 SER A O 1
ATOM 1315 N N . THR A 1 160 ? -15.156 13.906 21.906 1 98.12 160 THR A N 1
ATOM 1316 C CA . THR A 1 160 ? -14.469 12.625 22.047 1 98.12 160 THR A CA 1
ATOM 1317 C C . THR A 1 160 ? -14.039 12.102 20.672 1 98.12 160 THR A C 1
ATOM 1319 O O . THR A 1 160 ? -13.203 11.203 20.578 1 98.12 160 THR A O 1
ATOM 1322 N N . HIS A 1 161 ? -14.703 12.641 19.688 1 98.38 161 HIS A N 1
ATOM 1323 C CA . HIS A 1 161 ? -14.422 12.148 18.344 1 98.38 161 HIS A CA 1
ATOM 1324 C C . HIS A 1 161 ? -14.789 13.195 17.297 1 98.38 161 HIS A C 1
ATOM 1326 O O . HIS A 1 161 ? -15.969 13.484 17.078 1 98.38 161 HIS A O 1
ATOM 1332 N N . ASN A 1 162 ? -13.742 13.758 16.609 1 98.5 162 ASN A N 1
ATOM 1333 C CA . ASN A 1 162 ? -14.039 14.719 15.555 1 98.5 162 ASN A CA 1
ATOM 1334 C C . ASN A 1 162 ? -13.133 14.523 14.344 1 98.5 162 ASN A C 1
ATOM 1336 O O . ASN A 1 162 ? -13.039 15.398 13.477 1 98.5 162 ASN A O 1
ATOM 1340 N N . LEU A 1 163 ? -12.5 13.312 14.234 1 98.31 163 LEU A N 1
ATOM 1341 C CA . LEU A 1 163 ? -11.633 12.945 13.117 1 98.31 163 LEU A CA 1
ATOM 1342 C C . LEU A 1 163 ? -12.367 13.102 11.789 1 98.31 163 LEU A C 1
ATOM 1344 O O . LEU A 1 163 ? -11.781 13.555 10.805 1 98.31 163 LEU A O 1
ATOM 1348 N N . PRO A 1 164 ? -13.664 12.781 11.688 1 97.62 164 PRO A N 1
ATOM 1349 C CA . PRO A 1 164 ? -14.375 12.914 10.414 1 97.62 164 PRO A CA 1
ATOM 1350 C C . PRO A 1 164 ? -14.352 14.344 9.875 1 97.62 164 PRO A C 1
ATOM 1352 O O . PRO A 1 164 ? -14.383 14.547 8.664 1 97.62 164 PRO A O 1
ATOM 1355 N N . GLN A 1 165 ? -14.289 15.305 10.75 1 97.75 165 GLN A N 1
ATOM 1356 C CA . GLN A 1 165 ? -14.219 16.688 10.305 1 97.75 165 GLN A CA 1
ATOM 1357 C C . GLN A 1 165 ? -12.898 16.969 9.586 1 97.75 165 GLN A C 1
ATOM 1359 O O . GLN A 1 165 ? -12.875 17.688 8.578 1 97.75 165 GLN A O 1
ATOM 1364 N N . TYR A 1 166 ? -11.805 16.375 10.07 1 98.44 166 TYR A N 1
ATOM 1365 C CA . TYR A 1 166 ? -10.492 16.547 9.453 1 98.44 166 TYR A CA 1
ATOM 1366 C C . TYR A 1 166 ? -10.406 15.789 8.133 1 98.44 166 TYR A C 1
ATOM 1368 O O . TYR A 1 166 ? -9.68 16.188 7.227 1 98.44 166 TYR A O 1
ATOM 1376 N N . MET A 1 167 ? -11.164 14.766 8.016 1 97.38 167 MET A N 1
ATOM 1377 C CA . MET A 1 167 ? -11.094 13.883 6.852 1 97.38 167 MET A CA 1
ATOM 1378 C C . MET A 1 167 ? -12.078 14.328 5.773 1 97.38 167 MET A C 1
ATOM 1380 O O . MET A 1 167 ? -12.125 13.742 4.691 1 97.38 167 MET A O 1
ATOM 1384 N N . ASP A 1 168 ? -12.844 15.32 6.117 1 97.25 168 ASP A N 1
ATOM 1385 C CA . ASP A 1 168 ? -13.844 15.789 5.164 1 97.25 168 ASP A CA 1
ATOM 1386 C C . ASP A 1 168 ? -13.219 16.703 4.113 1 97.25 168 ASP A C 1
ATOM 1388 O O . ASP A 1 168 ? -13.102 17.922 4.328 1 97.25 168 ASP A O 1
ATOM 1392 N N . PHE A 1 169 ? -12.891 16.141 2.973 1 98 169 PHE A N 1
ATOM 1393 C CA . PHE A 1 169 ? -12.352 16.922 1.857 1 98 169 PHE A CA 1
ATOM 1394 C C . PHE A 1 169 ? -13.445 17.234 0.845 1 98 169 PHE A C 1
ATOM 1396 O O . PHE A 1 169 ? -14.07 16.328 0.285 1 98 169 PHE A O 1
ATOM 1403 N N . PRO A 1 170 ? -13.703 18.484 0.635 1 95.5 170 PRO A N 1
ATOM 1404 C CA . PRO A 1 170 ? -14.719 18.875 -0.347 1 95.5 170 PRO A CA 1
ATOM 1405 C C . PRO A 1 170 ? -14.273 18.641 -1.786 1 95.5 170 PRO A C 1
ATOM 1407 O O . PRO A 1 170 ? -13.102 18.312 -2.027 1 95.5 170 PRO A O 1
ATOM 1410 N N . PRO A 1 171 ? -15.266 18.734 -2.711 1 94.81 171 PRO A N 1
ATOM 1411 C CA . PRO A 1 171 ? -14.836 18.703 -4.113 1 94.81 171 PRO A CA 1
ATOM 1412 C C . PRO A 1 171 ? -13.812 19.781 -4.438 1 94.81 171 PRO A C 1
ATOM 1414 O O . PRO A 1 171 ? -13.766 20.812 -3.762 1 94.81 171 PRO A O 1
ATOM 1417 N N . PRO A 1 172 ? -13.062 19.531 -5.438 1 93 172 PRO A N 1
ATOM 1418 C CA . PRO A 1 172 ? -11.969 20.453 -5.777 1 93 172 PRO A CA 1
ATOM 1419 C C . PRO A 1 172 ? -12.422 21.891 -5.91 1 93 172 PRO A C 1
ATOM 1421 O O . PRO A 1 172 ? -11.719 22.812 -5.48 1 93 172 PRO A O 1
ATOM 1424 N N . SER A 1 173 ? -13.578 22.141 -6.434 1 93.44 173 SER A N 1
ATOM 1425 C CA . SER A 1 173 ? -14.078 23.5 -6.684 1 93.44 173 SER A CA 1
ATOM 1426 C C . SER A 1 173 ? -14.312 24.25 -5.379 1 93.44 173 SER A C 1
ATOM 1428 O O . SER A 1 173 ? -14.352 25.484 -5.367 1 93.44 173 SER A O 1
ATOM 1430 N N . ASP A 1 174 ? -14.422 23.547 -4.297 1 94.69 174 ASP A N 1
ATOM 1431 C CA . ASP A 1 174 ? -14.75 24.156 -3.018 1 94.69 174 ASP A CA 1
ATOM 1432 C C . ASP A 1 174 ? -13.508 24.312 -2.145 1 94.69 174 ASP A C 1
ATOM 1434 O O . ASP A 1 174 ? -13.594 24.797 -1.014 1 94.69 174 ASP A O 1
ATOM 1438 N N . CYS A 1 175 ? -12.359 23.938 -2.654 1 94.56 175 CYS A N 1
ATOM 1439 C CA . CYS A 1 175 ? -11.109 24.109 -1.927 1 94.56 175 CYS A CA 1
ATOM 1440 C C . CYS A 1 175 ? -10.617 25.547 -2 1 94.56 175 CYS A C 1
ATOM 1442 O O . CYS A 1 175 ? -10.859 26.234 -2.99 1 94.56 175 CYS A O 1
ATOM 1444 N N . SER A 1 176 ? -9.914 25.953 -0.932 1 94.44 176 SER A N 1
ATOM 1445 C CA . SER A 1 176 ? -9.438 27.328 -0.871 1 94.44 176 SER A CA 1
ATOM 1446 C C . SER A 1 176 ? -8.312 27.562 -1.871 1 94.44 176 SER A C 1
ATOM 1448 O O . SER A 1 176 ? -7.406 26.75 -2.006 1 94.44 176 SER A O 1
ATOM 1450 N N . VAL A 1 177 ? -8.352 28.719 -2.52 1 93.69 177 VAL A N 1
ATOM 1451 C CA . VAL A 1 177 ? -7.348 29.062 -3.518 1 93.69 177 VAL A CA 1
ATOM 1452 C C . VAL A 1 177 ? -6.414 30.141 -2.959 1 93.69 177 VAL A C 1
ATOM 1454 O O . VAL A 1 177 ? -5.559 30.656 -3.674 1 93.69 177 VAL A O 1
ATOM 1457 N N . SER A 1 178 ? -6.629 30.484 -1.722 1 95.81 178 SER A N 1
ATOM 1458 C CA . SER A 1 178 ? -5.758 31.391 -0.973 1 95.81 178 SER A CA 1
ATOM 1459 C C . SER A 1 178 ? -5.77 31.062 0.516 1 95.81 178 SER A C 1
ATOM 1461 O O . SER A 1 178 ? -6.734 30.484 1.021 1 95.81 178 SER A O 1
ATOM 1463 N N . LEU A 1 179 ? -4.676 31.359 1.146 1 97.62 179 LEU A N 1
ATOM 1464 C CA . LEU A 1 179 ? -4.578 31.094 2.578 1 97.62 179 LEU A CA 1
ATOM 1465 C C . LEU A 1 179 ? -3.621 32.062 3.248 1 97.62 179 LEU A C 1
ATOM 1467 O O . LEU A 1 179 ? -2.455 32.156 2.859 1 97.62 179 LEU A O 1
ATOM 1471 N N . LEU A 1 180 ? -4.133 32.781 4.285 1 96.25 180 LEU A N 1
ATOM 1472 C CA . LEU A 1 180 ? -3.297 33.594 5.164 1 96.25 180 LEU A CA 1
ATOM 1473 C C . LEU A 1 180 ? -3.098 32.906 6.512 1 96.25 180 LEU A C 1
ATOM 1475 O O . LEU A 1 180 ? -4.027 32.312 7.043 1 96.25 180 LEU A O 1
ATOM 1479 N N . LYS A 1 181 ? -1.97 33.094 7.008 1 95.12 181 LYS A N 1
ATOM 1480 C CA . LYS A 1 181 ? -1.627 32.469 8.273 1 95.12 181 LYS A CA 1
ATOM 1481 C C . LYS A 1 181 ? -2.66 32.781 9.352 1 95.12 181 LYS A C 1
ATOM 1483 O O . LYS A 1 181 ? -3.039 31.906 10.133 1 95.12 181 LYS A O 1
ATOM 1488 N N . GLN A 1 182 ? -3.141 33.969 9.414 1 95.88 182 GLN A N 1
ATOM 1489 C CA . GLN A 1 182 ? -4.07 34.438 10.438 1 95.88 182 GLN A CA 1
ATOM 1490 C C . GLN A 1 182 ? -5.375 33.625 10.398 1 95.88 182 GLN A C 1
ATOM 1492 O O . GLN A 1 182 ? -6.039 33.469 11.422 1 95.88 182 GLN A O 1
ATOM 1497 N N . GLN A 1 183 ? -5.68 33.188 9.219 1 96.69 183 GLN A N 1
ATOM 1498 C CA . GLN A 1 183 ? -6.898 32.406 9.062 1 96.69 183 GLN A CA 1
ATOM 1499 C C . GLN A 1 183 ? -6.816 31.094 9.852 1 96.69 183 GLN A C 1
ATOM 1501 O O . GLN A 1 183 ? -7.836 30.578 10.32 1 96.69 183 GLN A O 1
ATOM 1506 N N . LEU A 1 184 ? -5.648 30.594 10 1 97.81 184 LEU A N 1
ATOM 1507 C CA . LEU A 1 184 ? -5.457 29.297 10.664 1 97.81 184 LEU A CA 1
ATOM 1508 C C . LEU A 1 184 ? -5.523 29.453 12.18 1 97.81 184 LEU A C 1
ATOM 1510 O O . LEU A 1 184 ? -5.77 28.484 12.898 1 97.81 184 LEU A O 1
ATOM 1514 N N . ASP A 1 185 ? -5.371 30.688 12.719 1 95.12 185 ASP A N 1
ATOM 1515 C CA . ASP A 1 185 ? -5.34 30.953 14.148 1 95.12 185 ASP A CA 1
ATOM 1516 C C . ASP A 1 185 ? -6.707 30.719 14.781 1 95.12 185 ASP A C 1
ATOM 1518 O O . ASP A 1 185 ? -6.809 30.5 15.992 1 95.12 185 ASP A O 1
ATOM 1522 N N . SER A 1 186 ? -7.715 30.766 13.961 1 95.25 186 SER A N 1
ATOM 1523 C CA . SER A 1 186 ? -9.07 30.609 14.492 1 95.25 186 SER A CA 1
ATOM 1524 C C . SER A 1 186 ? -9.828 29.516 13.758 1 95.25 186 SER A C 1
ATOM 1526 O O . SER A 1 186 ? -11.062 29.516 13.734 1 95.25 186 SER A O 1
ATOM 1528 N N . ALA A 1 187 ? -9.18 28.641 13.094 1 96.94 187 ALA A N 1
ATOM 1529 C CA . ALA A 1 187 ? -9.789 27.531 12.359 1 96.94 187 ALA A CA 1
ATOM 1530 C C . ALA A 1 187 ? -9.469 26.203 13.016 1 96.94 187 ALA A C 1
ATOM 1532 O O . ALA A 1 187 ? -8.469 25.562 12.695 1 96.94 187 ALA A O 1
ATOM 1533 N N . PRO A 1 188 ? -10.344 25.75 13.891 1 96.62 188 PRO A N 1
ATOM 1534 C CA . PRO A 1 188 ? -10.062 24.516 14.648 1 96.62 188 PRO A CA 1
ATOM 1535 C C . PRO A 1 188 ? -9.766 23.328 13.742 1 96.62 188 PRO A C 1
ATOM 1537 O O . PRO A 1 188 ? -8.945 22.469 14.094 1 96.62 188 PRO A O 1
ATOM 1540 N N . PHE A 1 189 ? -10.406 23.312 12.523 1 98 189 PHE A N 1
ATOM 1541 C CA . PHE A 1 189 ? -10.25 22.156 11.648 1 98 189 PHE A CA 1
ATOM 1542 C C . PHE A 1 189 ? -9.445 22.516 10.406 1 98 189 PHE A C 1
ATOM 1544 O O . PHE A 1 189 ? -9.469 21.797 9.414 1 98 189 PHE A O 1
ATOM 1551 N N . GLY A 1 190 ? -8.766 23.625 10.484 1 98.5 190 GLY A N 1
ATOM 1552 C CA . GLY A 1 190 ? -7.887 24.062 9.406 1 98.5 190 GLY A CA 1
ATOM 1553 C C . GLY A 1 190 ? -8.633 24.438 8.141 1 98.5 190 GLY A C 1
ATOM 1554 O O . GLY A 1 190 ? -9.812 24.781 8.195 1 98.5 190 GLY A O 1
ATOM 1555 N N . VAL A 1 191 ? -7.91 24.547 7.082 1 98.56 191 VAL A N 1
ATOM 1556 C CA . VAL A 1 191 ? -8.422 24.938 5.777 1 98.56 191 VAL A CA 1
ATOM 1557 C C . VAL A 1 191 ? -7.926 23.969 4.707 1 98.56 191 VAL A C 1
ATOM 1559 O O . VAL A 1 191 ? -6.746 23.625 4.676 1 98.56 191 VAL A O 1
ATOM 1562 N N . VAL A 1 192 ? -8.883 23.5 3.871 1 98.75 192 VAL A N 1
ATOM 1563 C CA . VAL A 1 192 ? -8.508 22.625 2.76 1 98.75 192 VAL A CA 1
ATOM 1564 C C . VAL A 1 192 ? -8.055 23.469 1.574 1 98.75 192 VAL A C 1
ATOM 1566 O O . VAL A 1 192 ? -8.797 24.344 1.103 1 98.75 192 VAL A O 1
ATOM 1569 N N . THR A 1 193 ? -6.879 23.219 1.041 1 98.56 193 THR A N 1
ATOM 1570 C CA . THR A 1 193 ? -6.293 24.062 0.001 1 98.56 193 THR A CA 1
ATOM 1571 C C . THR A 1 193 ? -5.906 23.234 -1.215 1 98.56 193 THR A C 1
ATOM 1573 O O . THR A 1 193 ? -5.75 22.016 -1.112 1 98.56 193 THR A O 1
ATOM 1576 N N . THR A 1 194 ? -5.781 23.891 -2.297 1 97.38 194 THR A N 1
ATOM 1577 C CA . THR A 1 194 ? -5.223 23.297 -3.508 1 97.38 194 THR A CA 1
ATOM 1578 C C . THR A 1 194 ? -3.711 23.141 -3.389 1 97.38 194 THR A C 1
ATOM 1580 O O . THR A 1 194 ? -3.098 23.672 -2.459 1 97.38 194 THR A O 1
ATOM 1583 N N . GLU A 1 195 ? -3.172 22.359 -4.324 1 97.06 195 GLU A N 1
ATOM 1584 C CA . GLU A 1 195 ? -1.728 22.156 -4.348 1 97.06 195 GLU A CA 1
ATOM 1585 C C . GLU A 1 195 ? -0.979 23.469 -4.492 1 97.06 195 GLU A C 1
ATOM 1587 O O . GLU A 1 195 ? 0.075 23.672 -3.881 1 97.06 195 GLU A O 1
ATOM 1592 N N . SER A 1 196 ? -1.502 24.391 -5.309 1 96.75 196 SER A N 1
ATOM 1593 C CA . SER A 1 196 ? -0.841 25.672 -5.527 1 96.75 196 SER A CA 1
ATOM 1594 C C . SER A 1 196 ? -0.75 26.469 -4.234 1 96.75 196 SER A C 1
ATOM 1596 O O . SER A 1 196 ? 0.295 27.047 -3.93 1 96.75 196 SER A O 1
ATOM 1598 N N . VAL A 1 197 ? -1.825 26.531 -3.52 1 97.81 197 VAL A N 1
ATOM 1599 C CA . VAL A 1 197 ? -1.869 27.281 -2.266 1 97.81 197 VAL A CA 1
ATOM 1600 C C . VAL A 1 197 ? -0.933 26.625 -1.248 1 97.81 197 VAL A C 1
ATOM 1602 O O . VAL A 1 197 ? -0.185 27.328 -0.555 1 97.81 197 VAL A O 1
ATOM 1605 N N . PHE A 1 198 ? -0.99 25.359 -1.186 1 98.38 198 PHE A N 1
ATOM 1606 C CA . PHE A 1 198 ? -0.118 24.594 -0.297 1 98.38 198 PHE A CA 1
ATOM 1607 C C . PHE A 1 198 ? 1.346 24.922 -0.561 1 98.38 198 PHE A C 1
ATOM 1609 O O . PHE A 1 198 ? 2.088 25.266 0.364 1 98.38 198 PHE A O 1
ATOM 1616 N N . CYS A 1 199 ? 1.738 24.844 -1.809 1 98.06 199 CYS A N 1
ATOM 1617 C CA . CYS A 1 199 ? 3.125 25.094 -2.188 1 98.06 199 CYS A CA 1
ATOM 1618 C C . CYS A 1 199 ? 3.523 26.531 -1.884 1 98.06 199 CYS A C 1
ATOM 1620 O O . CYS A 1 199 ? 4.617 26.797 -1.373 1 98.06 199 CYS A O 1
ATOM 1622 N N . ASN A 1 200 ? 2.701 27.438 -2.156 1 97.31 200 ASN A N 1
ATOM 1623 C CA . ASN A 1 200 ? 2.98 28.844 -1.878 1 97.31 200 ASN A CA 1
ATOM 1624 C C . ASN A 1 200 ? 3.1 29.109 -0.379 1 97.31 200 ASN A C 1
ATOM 1626 O O . ASN A 1 200 ? 3.998 29.828 0.06 1 97.31 200 ASN A O 1
ATOM 1630 N N . PHE A 1 201 ? 2.225 28.531 0.382 1 97.88 201 PHE A N 1
ATOM 1631 C CA . PHE A 1 201 ? 2.174 28.75 1.822 1 97.88 201 PHE A CA 1
ATOM 1632 C C . PHE A 1 201 ? 3.459 28.281 2.488 1 97.88 201 PHE A C 1
ATOM 1634 O O . PHE A 1 201 ? 3.957 28.922 3.418 1 97.88 201 PHE A O 1
ATOM 1641 N N . PHE A 1 202 ? 3.971 27.172 1.986 1 98 202 PHE A N 1
ATOM 1642 C CA . PHE A 1 202 ? 5.145 26.578 2.629 1 98 202 PHE A CA 1
ATOM 1643 C C . PHE A 1 202 ? 6.402 26.875 1.823 1 98 202 PHE A C 1
ATOM 1645 O O . PHE A 1 202 ? 7.457 26.281 2.072 1 98 202 PHE A O 1
ATOM 1652 N N . GLY A 1 203 ? 6.328 27.703 0.853 1 96.12 203 GLY A N 1
ATOM 1653 C CA . GLY A 1 203 ? 7.484 28.125 0.08 1 96.12 203 GLY A CA 1
ATOM 1654 C C . GLY A 1 203 ? 8.117 27 -0.716 1 96.12 203 GLY A C 1
ATOM 1655 O O . GLY A 1 203 ? 9.344 26.906 -0.799 1 96.12 203 GLY A O 1
ATOM 1656 N N . ILE A 1 204 ? 7.262 26.094 -1.23 1 95.31 204 ILE A N 1
ATOM 1657 C CA . ILE A 1 204 ? 7.734 24.953 -2.016 1 95.31 204 ILE A CA 1
ATOM 1658 C C . ILE A 1 204 ? 7.781 25.344 -3.494 1 95.31 204 ILE A C 1
ATOM 1660 O O . ILE A 1 204 ? 6.816 25.891 -4.031 1 95.31 204 ILE A O 1
ATOM 1664 N N . GLY A 1 205 ? 8.789 24.844 -4.273 1 79.56 205 GLY A N 1
ATOM 1665 C CA . GLY A 1 205 ? 8.938 25.109 -5.695 1 79.56 205 GLY A CA 1
ATOM 1666 C C . GLY A 1 205 ? 9.32 26.547 -5.992 1 79.56 205 GLY A C 1
ATOM 1667 O O . GLY A 1 205 ? 9.219 27 -7.133 1 79.56 205 GLY A O 1
ATOM 1668 N N . THR A 1 206 ? 9.531 27.312 -4.992 1 59.38 206 THR A N 1
ATOM 1669 C CA . THR A 1 206 ? 9.984 28.688 -5.191 1 59.38 206 THR A CA 1
ATOM 1670 C C . THR A 1 206 ? 11.492 28.781 -5.023 1 59.38 206 THR A C 1
ATOM 1672 O O . THR A 1 206 ? 12.102 27.984 -4.301 1 59.38 206 THR A O 1
ATOM 1675 N N . MET B 1 1 ? -16.641 -34.188 -2.127 1 37.31 1 MET B N 1
ATOM 1676 C CA . MET B 1 1 ? -16.406 -33.438 -0.894 1 37.31 1 MET B CA 1
ATOM 1677 C C . MET B 1 1 ? -15.961 -32.031 -1.195 1 37.31 1 MET B C 1
ATOM 1679 O O . MET B 1 1 ? -15.039 -31.812 -1.985 1 37.31 1 MET B O 1
ATOM 1683 N N . SER B 1 2 ? -16.828 -31.062 -1.037 1 46.81 2 SER B N 1
ATOM 1684 C CA . SER B 1 2 ? -16.641 -29.656 -1.352 1 46.81 2 SER B CA 1
ATOM 1685 C C . SER B 1 2 ? -15.352 -29.109 -0.728 1 46.81 2 SER B C 1
ATOM 1687 O O . SER B 1 2 ? -15.109 -29.312 0.464 1 46.81 2 SER B O 1
ATOM 1689 N N . LEU B 1 3 ? -14.273 -29.25 -1.406 1 56.53 3 LEU B N 1
ATOM 1690 C CA . LEU B 1 3 ? -12.992 -28.734 -0.938 1 56.53 3 LEU B CA 1
ATOM 1691 C C . LEU B 1 3 ? -13.188 -27.5 -0.059 1 56.53 3 LEU B C 1
ATOM 1693 O O . LEU B 1 3 ? -13.797 -26.516 -0.486 1 56.53 3 LEU B O 1
ATOM 1697 N N . GLN B 1 4 ? -13.25 -27.719 1.303 1 74 4 GLN B N 1
ATOM 1698 C CA . GLN B 1 4 ? -13.484 -26.609 2.205 1 74 4 GLN B CA 1
ATOM 1699 C C . GLN B 1 4 ? -12.164 -26.031 2.717 1 74 4 GLN B C 1
ATOM 1701 O O . GLN B 1 4 ? -11.617 -26.516 3.711 1 74 4 GLN B O 1
ATOM 1706 N N . ILE B 1 5 ? -11.328 -25.438 1.773 1 86.31 5 ILE B N 1
ATOM 1707 C CA . ILE B 1 5 ? -10.164 -24.719 2.291 1 86.31 5 ILE B CA 1
ATOM 1708 C C . ILE B 1 5 ? -10.609 -23.391 2.887 1 86.31 5 ILE B C 1
ATOM 1710 O O . ILE B 1 5 ? -11.383 -22.641 2.271 1 86.31 5 ILE B O 1
ATOM 1714 N N . SER B 1 6 ? -10.227 -23.188 4.125 1 89.56 6 SER B N 1
ATOM 1715 C CA . SER B 1 6 ? -10.531 -21.922 4.793 1 89.56 6 SER B CA 1
ATOM 1716 C C . SER B 1 6 ? -9.25 -21.172 5.164 1 89.56 6 SER B C 1
ATOM 1718 O O . SER B 1 6 ? -8.211 -21.797 5.398 1 89.56 6 SER B O 1
ATOM 1720 N N . ARG B 1 7 ? -9.328 -19.891 5.207 1 91.38 7 ARG B N 1
ATOM 1721 C CA . ARG B 1 7 ? -8.188 -19.031 5.496 1 91.38 7 ARG B CA 1
ATOM 1722 C C . ARG B 1 7 ? -7.555 -19.375 6.84 1 91.38 7 ARG B C 1
ATOM 1724 O O . ARG B 1 7 ? -6.332 -19.344 6.984 1 91.38 7 ARG B O 1
ATOM 1731 N N . ASP B 1 8 ? -8.375 -19.734 7.742 1 88.31 8 ASP B N 1
ATOM 1732 C CA . ASP B 1 8 ? -7.938 -19.953 9.117 1 88.31 8 ASP B CA 1
ATOM 1733 C C . ASP B 1 8 ? -7.062 -21.203 9.234 1 88.31 8 ASP B C 1
ATOM 1735 O O . ASP B 1 8 ? -6.32 -21.359 10.203 1 88.31 8 ASP B O 1
ATOM 1739 N N . GLN B 1 9 ? -7.141 -22.047 8.266 1 89.25 9 GLN B N 1
ATOM 1740 C CA . GLN B 1 9 ? -6.375 -23.281 8.281 1 89.25 9 GLN B CA 1
ATOM 1741 C C . GLN B 1 9 ? -5 -23.094 7.641 1 89.25 9 GLN B C 1
ATOM 1743 O O . GLN B 1 9 ? -4.141 -23.969 7.723 1 89.25 9 GLN B O 1
ATOM 1748 N N . CYS B 1 10 ? -4.781 -21.969 7.074 1 93.56 10 CYS B N 1
ATOM 1749 C CA . CYS B 1 10 ? -3.572 -21.734 6.289 1 93.56 10 CYS B CA 1
ATOM 1750 C C . CYS B 1 10 ? -2.496 -21.062 7.133 1 93.56 10 CYS B C 1
ATOM 1752 O O . CYS B 1 10 ? -2.795 -20.188 7.938 1 93.56 10 CYS B O 1
ATOM 1754 N N . VAL B 1 11 ? -1.289 -21.562 6.992 1 94.69 11 VAL B N 1
ATOM 1755 C CA . VAL B 1 11 ? -0.144 -20.844 7.539 1 94.69 11 VAL B CA 1
ATOM 1756 C C . VAL B 1 11 ? 0.023 -19.516 6.812 1 94.69 11 VAL B C 1
ATOM 1758 O O . VAL B 1 11 ? -0.09 -19.453 5.586 1 94.69 11 VAL B O 1
ATOM 1761 N N . TYR B 1 12 ? 0.224 -18.516 7.621 1 96.25 12 TYR B N 1
ATOM 1762 C CA . TYR B 1 12 ? 0.336 -17.203 6.992 1 96.25 12 TYR B CA 1
ATOM 1763 C C . TYR B 1 12 ? 1.386 -16.344 7.695 1 96.25 12 TYR B C 1
ATOM 1765 O O . TYR B 1 12 ? 1.388 -16.234 8.922 1 96.25 12 TYR B O 1
ATOM 1773 N N . THR B 1 13 ? 2.27 -15.828 6.996 1 96 13 THR B N 1
ATOM 1774 C CA . THR B 1 13 ? 3.209 -14.805 7.43 1 96 13 THR B CA 1
ATOM 1775 C C . THR B 1 13 ? 3.213 -13.625 6.453 1 96 13 THR B C 1
ATOM 1777 O O . THR B 1 13 ? 3.465 -13.805 5.262 1 96 13 THR B O 1
ATOM 1780 N N . SER B 1 14 ? 2.949 -12.43 6.969 1 92.06 14 SER B N 1
ATOM 1781 C CA . SER B 1 14 ? 2.895 -11.227 6.137 1 92.06 14 SER B CA 1
ATOM 1782 C C . SER B 1 14 ? 4.215 -11.008 5.406 1 92.06 14 SER B C 1
ATOM 1784 O O . SER B 1 14 ? 5.289 -11.203 5.977 1 92.06 14 SER B O 1
ATOM 1786 N N . HIS B 1 15 ? 4.18 -10.617 4.117 1 93.06 15 HIS B N 1
ATOM 1787 C CA . HIS B 1 15 ? 5.324 -10.242 3.291 1 93.06 15 HIS B CA 1
ATOM 1788 C C . HIS B 1 15 ? 6.047 -11.469 2.758 1 93.06 15 HIS B C 1
ATOM 1790 O O . HIS B 1 15 ? 7.07 -11.352 2.08 1 93.06 15 HIS B O 1
ATOM 1796 N N . TYR B 1 16 ? 5.633 -12.648 3.055 1 97.31 16 TYR B N 1
ATOM 1797 C CA . TYR B 1 16 ? 6.254 -13.891 2.604 1 97.31 16 TYR B CA 1
ATOM 1798 C C . TYR B 1 16 ? 5.281 -14.719 1.77 1 97.31 16 TYR B C 1
ATOM 1800 O O . TYR B 1 16 ? 5.125 -15.914 1.999 1 97.31 16 TYR B O 1
ATOM 1808 N N . CYS B 1 17 ? 4.684 -14.023 0.833 1 97.81 17 CYS B N 1
ATOM 1809 C CA . CYS B 1 17 ? 3.615 -14.641 0.054 1 97.81 17 CYS B CA 1
ATOM 1810 C C . CYS B 1 17 ? 4.129 -15.852 -0.715 1 97.81 17 CYS B C 1
ATOM 1812 O O . CYS B 1 17 ? 3.389 -16.812 -0.927 1 97.81 17 CYS B O 1
ATOM 1814 N N . GLU B 1 18 ? 5.395 -15.852 -1.154 1 98.69 18 GLU B N 1
ATOM 1815 C CA . GLU B 1 18 ? 5.93 -17 -1.873 1 98.69 18 GLU B CA 1
ATOM 1816 C C . GLU B 1 18 ? 5.969 -18.234 -0.979 1 98.69 18 GLU B C 1
ATOM 1818 O O . GLU B 1 18 ? 5.719 -19.359 -1.44 1 98.69 18 GLU B O 1
ATOM 1823 N N . GLU B 1 19 ? 6.301 -18.047 0.241 1 98.81 19 GLU B N 1
ATOM 1824 C CA . GLU B 1 19 ? 6.312 -19.172 1.172 1 98.81 19 GLU B CA 1
ATOM 1825 C C . GLU B 1 19 ? 4.898 -19.547 1.592 1 98.81 19 GLU B C 1
ATOM 1827 O O . GLU B 1 19 ? 4.598 -20.734 1.764 1 98.81 19 GLU B O 1
ATOM 1832 N N . ASN B 1 20 ? 4.031 -18.531 1.824 1 98.56 20 ASN B N 1
ATOM 1833 C CA . ASN B 1 20 ? 2.635 -18.812 2.133 1 98.56 20 ASN B CA 1
ATOM 1834 C C . ASN B 1 20 ? 1.999 -19.703 1.075 1 98.56 20 ASN B C 1
ATOM 1836 O O . ASN B 1 20 ? 1.303 -20.672 1.408 1 98.56 20 ASN B O 1
ATOM 1840 N N . VAL B 1 21 ? 2.256 -19.406 -0.146 1 98.62 21 VAL B N 1
ATOM 1841 C CA . VAL B 1 21 ? 1.716 -20.156 -1.269 1 98.62 21 VAL B CA 1
ATOM 1842 C C . VAL B 1 21 ? 2.303 -21.562 -1.269 1 98.62 21 VAL B C 1
ATOM 1844 O O . VAL B 1 21 ? 1.589 -22.547 -1.511 1 98.62 21 VAL B O 1
ATOM 1847 N N . TYR B 1 22 ? 3.598 -21.688 -1.007 1 98.75 22 TYR B N 1
ATOM 1848 C CA . TYR B 1 22 ? 4.23 -23 -0.896 1 98.75 22 TYR B CA 1
ATOM 1849 C C . TYR B 1 22 ? 3.516 -23.859 0.136 1 98.75 22 TYR B C 1
ATOM 1851 O O . TYR B 1 22 ? 3.129 -25 -0.156 1 98.75 22 TYR B O 1
ATOM 1859 N N . LYS B 1 23 ? 3.324 -23.344 1.308 1 98.5 23 LYS B N 1
ATOM 1860 C CA . LYS B 1 23 ? 2.68 -24.078 2.395 1 98.5 23 LYS B CA 1
ATOM 1861 C C . LYS B 1 23 ? 1.228 -24.406 2.055 1 98.5 23 LYS B C 1
ATOM 1863 O O . LYS B 1 23 ? 0.713 -25.453 2.439 1 98.5 23 LYS B O 1
ATOM 1868 N N . LEU B 1 24 ? 0.568 -23.484 1.392 1 97.81 24 LEU B N 1
ATOM 1869 C CA . LEU B 1 24 ? -0.818 -23.688 0.99 1 97.81 24 LEU B CA 1
ATOM 1870 C C . LEU B 1 24 ? -0.925 -24.844 -0.013 1 97.81 24 LEU B C 1
ATOM 1872 O O . LEU B 1 24 ? -1.809 -25.688 0.103 1 97.81 24 LEU B O 1
ATOM 1876 N N . ILE B 1 25 ? -0.051 -24.844 -1.005 1 97.88 25 ILE B N 1
ATOM 1877 C CA . ILE B 1 25 ? -0.057 -25.922 -1.996 1 97.88 25 ILE B CA 1
ATOM 1878 C C . ILE B 1 25 ? 0.234 -27.25 -1.314 1 97.88 25 ILE B C 1
ATOM 1880 O O . ILE B 1 25 ? -0.412 -28.266 -1.609 1 97.88 25 ILE B O 1
ATOM 1884 N N . GLU B 1 26 ? 1.219 -27.234 -0.425 1 96.94 26 GLU B N 1
ATOM 1885 C CA . GLU B 1 26 ? 1.519 -28.438 0.343 1 96.94 26 GLU B CA 1
ATOM 1886 C C . GLU B 1 26 ? 0.276 -28.969 1.057 1 96.94 26 GLU B C 1
ATOM 1888 O O . GLU B 1 26 ? -0.017 -30.156 1.008 1 96.94 26 GLU B O 1
ATOM 1893 N N . LEU B 1 27 ? -0.442 -28.109 1.717 1 95.62 27 LEU B N 1
ATOM 1894 C CA . LEU B 1 27 ? -1.648 -28.453 2.459 1 95.62 27 LEU B CA 1
ATOM 1895 C C . LEU B 1 27 ? -2.709 -29.047 1.533 1 95.62 27 LEU B C 1
ATOM 1897 O O . LEU B 1 27 ? -3.299 -30.078 1.835 1 95.62 27 LEU B O 1
ATOM 1901 N N . ILE B 1 28 ? -2.955 -28.391 0.412 1 94.38 28 ILE B N 1
ATOM 1902 C CA . ILE B 1 28 ? -4.02 -28.781 -0.503 1 94.38 28 ILE B CA 1
ATOM 1903 C C . ILE B 1 28 ? -3.674 -30.141 -1.136 1 94.38 28 ILE B C 1
ATOM 1905 O O . ILE B 1 28 ? -4.523 -31.016 -1.216 1 94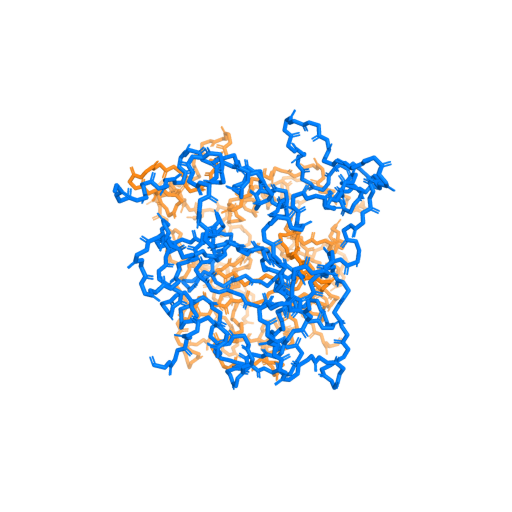.38 28 ILE B O 1
ATOM 1909 N N . LYS B 1 29 ? -2.439 -30.312 -1.551 1 93.69 29 LYS B N 1
ATOM 1910 C CA . LYS B 1 29 ? -2.025 -31.547 -2.203 1 93.69 29 LYS B CA 1
ATOM 1911 C C . LYS B 1 29 ? -2.062 -32.719 -1.23 1 93.69 29 LYS B C 1
ATOM 1913 O O . LYS B 1 29 ? -2.344 -33.875 -1.627 1 93.69 29 LYS B O 1
ATOM 1918 N N . ARG B 1 30 ? -1.771 -32.469 -0.006 1 92.38 30 ARG B N 1
ATOM 1919 C CA . ARG B 1 30 ? -1.835 -33.5 1.014 1 92.38 30 ARG B CA 1
ATOM 1920 C C . ARG B 1 30 ? -3.266 -34 1.208 1 92.38 30 ARG B C 1
ATOM 1922 O O . ARG B 1 30 ? -3.5 -35.188 1.39 1 92.38 30 ARG B O 1
ATOM 1929 N N . ASN B 1 31 ? -4.191 -33.094 1.151 1 89.62 31 ASN B N 1
ATOM 1930 C CA . ASN B 1 31 ? -5.586 -33.406 1.439 1 89.62 31 ASN B CA 1
ATOM 1931 C C . ASN B 1 31 ? -6.352 -33.781 0.169 1 89.62 31 ASN B C 1
ATOM 1933 O O . ASN B 1 31 ? -7.324 -34.531 0.217 1 89.62 31 ASN B O 1
ATOM 1937 N N . TYR B 1 32 ? -5.895 -33.188 -0.889 1 88.81 32 TYR B N 1
ATOM 1938 C CA . TYR B 1 32 ? -6.539 -33.375 -2.184 1 88.81 32 TYR B CA 1
ATOM 1939 C C . TYR B 1 32 ? -5.5 -33.625 -3.277 1 88.81 32 TYR B C 1
ATOM 1941 O O . TYR B 1 32 ? -5.266 -32.75 -4.117 1 88.81 32 TYR B O 1
ATOM 1949 N N . SER B 1 33 ? -5.062 -34.781 -3.451 1 86.94 33 SER B N 1
ATOM 1950 C CA . SER B 1 33 ? -3.896 -35.156 -4.258 1 86.94 33 SER B CA 1
ATOM 1951 C C . SER B 1 33 ? -4.172 -34.938 -5.742 1 86.94 33 SER B C 1
ATOM 1953 O O . SER B 1 33 ? -3.258 -34.656 -6.52 1 86.94 33 SER B O 1
ATOM 1955 N N . SER B 1 34 ? -5.367 -35.031 -6.156 1 88.94 34 SER B N 1
ATOM 1956 C CA . SER B 1 34 ? -5.68 -34.969 -7.578 1 88.94 34 SER B CA 1
ATOM 1957 C C . SER B 1 34 ? -6.016 -33.531 -8.016 1 88.94 34 SER B C 1
ATOM 1959 O O . SER B 1 34 ? -6.355 -33.312 -9.172 1 88.94 34 SER B O 1
ATOM 1961 N N . THR B 1 35 ? -5.859 -32.625 -7.137 1 91.75 35 THR B N 1
ATOM 1962 C CA . THR B 1 35 ? -6.195 -31.234 -7.434 1 91.75 35 THR B CA 1
ATOM 1963 C C . THR B 1 35 ? -5.199 -30.641 -8.422 1 91.75 35 THR B C 1
ATOM 1965 O O . THR B 1 35 ? -3.988 -30.844 -8.289 1 91.75 35 THR B O 1
ATOM 1968 N N . GLU B 1 36 ? -5.754 -30.078 -9.562 1 95.88 36 GLU B N 1
ATOM 1969 C CA . GLU B 1 36 ? -4.93 -29.25 -10.438 1 95.88 36 GLU B CA 1
ATOM 1970 C C . GLU B 1 36 ? -4.586 -27.922 -9.781 1 95.88 36 GLU B C 1
ATOM 1972 O O . GLU B 1 36 ? -5.48 -27.141 -9.445 1 95.88 36 GLU B O 1
ATOM 1977 N N . ILE B 1 37 ? -3.289 -27.672 -9.57 1 97.62 37 ILE B N 1
ATOM 1978 C CA . ILE B 1 37 ? -2.939 -26.531 -8.742 1 97.62 37 ILE B CA 1
ATOM 1979 C C . ILE B 1 37 ? -1.682 -25.859 -9.289 1 97.62 37 ILE B C 1
ATOM 1981 O O . ILE B 1 37 ? -0.757 -26.531 -9.742 1 97.62 37 ILE B O 1
ATOM 1985 N N . TYR B 1 38 ? -1.643 -24.5 -9.273 1 98.75 38 TYR B N 1
ATOM 1986 C CA . TYR B 1 38 ? -0.544 -23.688 -9.789 1 98.75 38 TYR B CA 1
ATOM 1987 C C . TYR B 1 38 ? -0.152 -22.609 -8.797 1 98.75 38 TYR B C 1
ATOM 1989 O O . TYR B 1 38 ? -1.012 -22.031 -8.125 1 98.75 38 TYR B O 1
ATOM 1997 N N . ALA B 1 39 ? 1.14 -22.406 -8.633 1 98.94 39 ALA B N 1
ATOM 1998 C CA . ALA B 1 39 ? 1.634 -21.141 -8.086 1 98.94 39 ALA B CA 1
ATOM 1999 C C . ALA B 1 39 ? 1.8 -20.094 -9.188 1 98.94 39 ALA B C 1
ATOM 2001 O O . ALA B 1 39 ? 2.375 -20.375 -10.242 1 98.94 39 ALA B O 1
ATOM 2002 N N . VAL B 1 40 ? 1.28 -18.922 -8.961 1 98.94 40 VAL B N 1
ATOM 2003 C CA . VAL B 1 40 ? 1.373 -17.875 -9.977 1 98.94 40 VAL B CA 1
ATOM 2004 C C . VAL B 1 40 ? 2.02 -16.625 -9.375 1 98.94 40 VAL B C 1
ATOM 2006 O O . VAL B 1 40 ? 1.477 -16.031 -8.445 1 98.94 40 VAL B O 1
ATOM 2009 N N . PHE B 1 41 ? 3.195 -16.25 -9.906 1 98.94 41 PHE B N 1
ATOM 2010 C CA . PHE B 1 41 ? 3.812 -14.961 -9.594 1 98.94 41 PHE B CA 1
ATOM 2011 C C . PHE B 1 41 ? 3.277 -13.867 -10.516 1 98.94 41 PHE B C 1
ATOM 2013 O O . PHE B 1 41 ? 3.201 -14.055 -11.734 1 98.94 41 PHE B O 1
ATOM 2020 N N . ILE B 1 42 ? 2.867 -12.797 -9.914 1 98.81 42 ILE B N 1
ATOM 2021 C CA . ILE B 1 42 ? 2.416 -11.625 -10.648 1 98.81 42 ILE B CA 1
ATOM 2022 C C . ILE B 1 42 ? 3.43 -10.492 -10.492 1 98.81 42 ILE B C 1
ATOM 2024 O O . ILE B 1 42 ? 3.764 -10.102 -9.367 1 98.81 42 ILE B O 1
ATOM 2028 N N . SER B 1 43 ? 3.984 -9.984 -11.57 1 98.56 43 SER B N 1
ATOM 2029 C CA . SER B 1 43 ? 4.938 -8.875 -11.539 1 98.56 43 SER B CA 1
ATOM 2030 C C . SER B 1 43 ? 5.141 -8.281 -12.922 1 98.56 43 SER B C 1
ATOM 2032 O O . SER B 1 43 ? 4.273 -8.398 -13.789 1 98.56 43 SER B O 1
ATOM 2034 N N . ASN B 1 44 ? 6.012 -7.469 -13.148 1 97.38 44 ASN B N 1
ATOM 2035 C CA . ASN B 1 44 ? 6.465 -6.922 -14.422 1 97.38 44 ASN B CA 1
ATOM 2036 C C . ASN B 1 44 ? 7.914 -6.445 -14.344 1 97.38 44 ASN B C 1
ATOM 2038 O O . ASN B 1 44 ? 8.578 -6.629 -13.328 1 97.38 44 ASN B O 1
ATOM 2042 N N . HIS B 1 45 ? 8.367 -6 -15.438 1 94.62 45 HIS B N 1
ATOM 2043 C CA . HIS B 1 45 ? 9.773 -5.609 -15.523 1 94.62 45 HIS B CA 1
ATOM 2044 C C . HIS B 1 45 ? 10.078 -4.438 -14.594 1 94.62 45 HIS B C 1
ATOM 2046 O O . HIS B 1 45 ? 11.188 -4.328 -14.078 1 94.62 45 HIS B O 1
ATOM 2052 N N . SER B 1 46 ? 9.117 -3.615 -14.281 1 94.19 46 SER B N 1
ATOM 2053 C CA . SER B 1 46 ? 9.281 -2.436 -13.438 1 94.19 46 SER B CA 1
ATOM 2054 C C . SER B 1 46 ? 9.039 -2.764 -11.969 1 94.19 46 SER B C 1
ATOM 2056 O O . SER B 1 46 ? 9.234 -1.915 -11.094 1 94.19 46 SER B O 1
ATOM 2058 N N . LYS B 1 47 ? 8.633 -3.938 -11.703 1 96.5 47 LYS B N 1
ATOM 2059 C CA . LYS B 1 47 ? 8.336 -4.391 -10.352 1 96.5 47 LYS B CA 1
ATOM 2060 C C . LYS B 1 47 ? 7.328 -3.467 -9.672 1 96.5 47 LYS B C 1
ATOM 2062 O O . LYS B 1 47 ? 7.555 -3.012 -8.547 1 96.5 47 LYS B O 1
ATOM 2067 N N . LYS B 1 48 ? 6.285 -3.131 -10.391 1 96.69 48 LYS B N 1
ATOM 2068 C CA . LYS B 1 48 ? 5.16 -2.316 -9.93 1 96.69 48 LYS B CA 1
ATOM 2069 C C . LYS B 1 48 ? 3.828 -2.934 -10.352 1 96.69 48 LYS B C 1
ATOM 2071 O O . LYS B 1 48 ? 3.387 -2.758 -11.484 1 96.69 48 LYS B O 1
ATOM 2076 N N . VAL B 1 49 ? 3.127 -3.514 -9.367 1 96.88 49 VAL B N 1
ATOM 2077 C CA . VAL B 1 49 ? 1.91 -4.246 -9.703 1 96.88 49 VAL B CA 1
ATOM 2078 C C . VAL B 1 49 ? 0.78 -3.828 -8.766 1 96.88 49 VAL B C 1
ATOM 2080 O O . VAL B 1 49 ? 0.626 -4.391 -7.68 1 96.88 49 VAL B O 1
ATOM 2083 N N . PRO B 1 50 ? -0.075 -2.928 -9.289 1 97.19 50 PRO B N 1
ATOM 2084 C CA . PRO B 1 50 ? -1.257 -2.617 -8.484 1 97.19 50 PRO B CA 1
ATOM 2085 C C . PRO B 1 50 ? -2.254 -3.771 -8.43 1 97.19 50 PRO B C 1
ATOM 2087 O O . PRO B 1 50 ? -2.609 -4.336 -9.469 1 97.19 50 PRO B O 1
ATOM 2090 N N . LEU B 1 51 ? -2.66 -4.168 -7.281 1 98.25 51 LEU B N 1
ATOM 2091 C CA . LEU B 1 51 ? -3.742 -5.113 -7.023 1 98.25 51 LEU B CA 1
ATOM 2092 C C . LEU B 1 51 ? -4.781 -4.508 -6.086 1 98.25 51 LEU B C 1
ATOM 2094 O O . LEU B 1 51 ? -4.434 -3.824 -5.121 1 98.25 51 LEU B O 1
ATOM 2098 N N . PHE B 1 52 ? -6.012 -4.773 -6.391 1 98.19 52 PHE B N 1
ATOM 2099 C CA . PHE B 1 52 ? -7.113 -4.238 -5.598 1 98.19 52 PHE B CA 1
ATOM 2100 C C . PHE B 1 52 ? -7.605 -5.273 -4.59 1 98.19 52 PHE B C 1
ATOM 2102 O O . PHE B 1 52 ? -7.254 -6.449 -4.676 1 98.19 52 PHE B O 1
ATOM 2109 N N . TYR B 1 53 ? -8.398 -4.797 -3.531 1 98.06 53 TYR B N 1
ATOM 2110 C CA . TYR B 1 53 ? -8.961 -5.645 -2.486 1 98.06 53 TYR B CA 1
ATOM 2111 C C . TYR B 1 53 ? -7.859 -6.383 -1.733 1 98.06 53 TYR B C 1
ATOM 2113 O O . TYR B 1 53 ? -7.961 -7.59 -1.499 1 98.06 53 TYR B O 1
ATOM 2121 N N . GLN B 1 54 ? -6.781 -5.684 -1.522 1 97.12 54 GLN B N 1
ATOM 2122 C CA . GLN B 1 54 ? -5.699 -6.199 -0.691 1 97.12 54 GLN B CA 1
ATOM 2123 C C . GLN B 1 54 ? -5.863 -5.766 0.762 1 97.12 54 GLN B C 1
ATOM 2125 O O . GLN B 1 54 ? -6.242 -4.625 1.034 1 97.12 54 GLN B O 1
ATOM 2130 N N . LYS B 1 55 ? -5.566 -6.656 1.653 1 92.94 55 LYS B N 1
ATOM 2131 C CA . LYS B 1 55 ? -5.703 -6.387 3.082 1 92.94 55 LYS B CA 1
ATOM 2132 C C . LYS B 1 55 ? -4.867 -5.18 3.496 1 92.94 55 LYS B C 1
ATOM 2134 O O . LYS B 1 55 ? -5.266 -4.414 4.375 1 92.94 55 LYS B O 1
ATOM 2139 N N . CYS B 1 56 ? -3.717 -4.977 2.861 1 92.06 56 CYS B N 1
ATOM 2140 C CA . CYS B 1 56 ? -2.809 -3.908 3.264 1 92.06 56 CYS B CA 1
ATOM 2141 C C . CYS B 1 56 ? -3.182 -2.594 2.592 1 92.06 56 CYS B C 1
ATOM 2143 O O . CYS B 1 56 ? -2.576 -1.557 2.867 1 92.06 56 CYS B O 1
ATOM 2145 N N . GLY B 1 57 ? -4.16 -2.602 1.737 1 92.75 57 GLY B N 1
ATOM 2146 C CA . GLY B 1 57 ? -4.602 -1.373 1.095 1 92.75 57 GLY B CA 1
ATOM 2147 C C . GLY B 1 57 ? -5.301 -0.42 2.045 1 92.75 57 GLY B C 1
ATOM 2148 O O . GLY B 1 57 ? -6.062 -0.849 2.914 1 92.75 57 GLY B O 1
ATOM 2149 N N . ARG B 1 58 ? -5.109 0.917 1.85 1 91.94 58 ARG B N 1
ATOM 2150 C CA . ARG B 1 58 ? -5.641 1.91 2.779 1 91.94 58 ARG B CA 1
ATOM 2151 C C . ARG B 1 58 ? -6.703 2.775 2.111 1 91.94 58 ARG B C 1
ATOM 2153 O O . ARG B 1 58 ? -7.371 3.57 2.775 1 91.94 58 ARG B O 1
ATOM 2160 N N . SER B 1 59 ? -6.848 2.707 0.786 1 93.81 59 SER B N 1
ATOM 2161 C CA . SER B 1 59 ? -7.914 3.377 0.051 1 93.81 59 SER B CA 1
ATOM 2162 C C . SER B 1 59 ? -9.18 2.527 0.017 1 93.81 59 SER B C 1
ATOM 2164 O O . SER B 1 59 ? -9.148 1.342 0.349 1 93.81 59 SER B O 1
ATOM 2166 N N . PRO B 1 60 ? -10.281 3.098 -0.313 1 93.44 60 PRO B N 1
ATOM 2167 C CA . PRO B 1 60 ? -11.555 2.379 -0.305 1 93.44 60 PRO B CA 1
ATOM 2168 C C . PRO B 1 60 ? -11.539 1.137 -1.193 1 93.44 60 PRO B C 1
ATOM 2170 O O . PRO B 1 60 ? -12.227 0.153 -0.899 1 93.44 60 PRO B O 1
ATOM 2173 N N . ASP B 1 61 ? -10.758 1.157 -2.289 1 95.62 61 ASP B N 1
ATOM 2174 C CA . ASP B 1 61 ? -10.742 0.016 -3.199 1 95.62 61 ASP B CA 1
ATOM 2175 C C . ASP B 1 61 ? -9.656 -0.985 -2.811 1 95.62 61 ASP B C 1
ATOM 2177 O O . ASP B 1 61 ? -9.445 -1.979 -3.506 1 95.62 61 ASP B O 1
ATOM 2181 N N . GLY B 1 62 ? -8.945 -0.742 -1.751 1 96.5 62 GLY B N 1
ATOM 2182 C CA . GLY B 1 62 ? -7.945 -1.651 -1.217 1 96.5 62 GLY B CA 1
ATOM 2183 C C . GLY B 1 62 ? -6.77 -1.858 -2.15 1 96.5 62 GLY B C 1
ATOM 2184 O O . GLY B 1 62 ? -6.191 -2.947 -2.201 1 96.5 62 GLY B O 1
ATOM 2185 N N . VAL B 1 63 ? -6.418 -0.86 -2.939 1 96.94 63 VAL B N 1
ATOM 2186 C CA . VAL B 1 63 ? -5.34 -1.032 -3.906 1 96.94 63 VAL B CA 1
ATOM 2187 C C . VAL B 1 63 ? -3.99 -0.961 -3.191 1 96.94 63 VAL B C 1
ATOM 2189 O O . VAL B 1 63 ? -3.811 -0.163 -2.27 1 96.94 63 VAL B O 1
ATOM 2192 N N . ALA B 1 64 ? -3.121 -1.84 -3.518 1 96.44 64 ALA B N 1
ATOM 2193 C CA . ALA B 1 64 ? -1.717 -1.855 -3.113 1 96.44 64 ALA B CA 1
ATOM 2194 C C . ALA B 1 64 ? -0.806 -2.119 -4.309 1 96.44 64 ALA B C 1
ATOM 2196 O O . ALA B 1 64 ? -1.158 -2.885 -5.211 1 96.44 64 ALA B O 1
ATOM 2197 N N . VAL B 1 65 ? 0.376 -1.498 -4.336 1 96.94 65 VAL B N 1
ATOM 2198 C CA . VAL B 1 65 ? 1.341 -1.722 -5.406 1 96.94 65 VAL B CA 1
ATOM 2199 C C . VAL B 1 65 ? 2.445 -2.656 -4.922 1 96.94 65 VAL B C 1
ATOM 2201 O O . VAL B 1 65 ? 3.283 -2.268 -4.105 1 96.94 65 VAL B O 1
ATOM 2204 N N . TRP B 1 66 ? 2.473 -3.811 -5.48 1 97.06 66 TRP B N 1
ATOM 2205 C CA . TRP B 1 66 ? 3.461 -4.82 -5.117 1 97.06 66 TRP B CA 1
ATOM 2206 C C . TRP B 1 66 ? 4.637 -4.805 -6.09 1 97.06 66 TRP B C 1
ATOM 2208 O O . TRP B 1 66 ? 4.473 -4.469 -7.266 1 97.06 66 TRP B O 1
ATOM 2218 N N . ASP B 1 67 ? 5.836 -5.121 -5.59 1 96.94 67 ASP B N 1
ATOM 2219 C CA . ASP B 1 67 ? 6.898 -5.48 -6.523 1 96.94 67 ASP B CA 1
ATOM 2220 C C . ASP B 1 67 ? 6.609 -6.816 -7.203 1 96.94 67 ASP B C 1
ATOM 2222 O O . ASP B 1 67 ? 6.848 -6.973 -8.398 1 96.94 67 ASP B O 1
ATOM 2226 N N . TYR B 1 68 ? 6.168 -7.707 -6.453 1 98.25 68 TYR B N 1
ATOM 2227 C CA . TYR B 1 68 ? 5.594 -8.961 -6.918 1 98.25 68 TYR B CA 1
ATOM 2228 C C . TYR B 1 68 ? 4.566 -9.492 -5.922 1 98.25 68 TYR B C 1
ATOM 2230 O O . TYR B 1 68 ? 4.527 -9.062 -4.77 1 98.25 68 TYR B O 1
ATOM 2238 N N . HIS B 1 69 ? 3.719 -10.344 -6.363 1 98.5 69 HIS B N 1
ATOM 2239 C CA . HIS B 1 69 ? 2.787 -11.07 -5.508 1 98.5 69 HIS B CA 1
ATOM 2240 C C . HIS B 1 69 ? 2.572 -12.5 -6.012 1 98.5 69 HIS B C 1
ATOM 2242 O O . HIS B 1 69 ? 2.748 -12.773 -7.199 1 98.5 69 HIS B O 1
ATOM 2248 N N . VAL B 1 70 ? 2.324 -13.367 -5.094 1 98.88 70 VAL B N 1
ATOM 2249 C CA . VAL B 1 70 ? 2.152 -14.766 -5.473 1 98.88 70 VAL B CA 1
ATOM 2250 C C . VAL B 1 70 ? 0.789 -15.266 -5 1 98.88 70 VAL B C 1
ATOM 2252 O O . VAL B 1 70 ? 0.379 -14.992 -3.867 1 98.88 70 VAL B O 1
ATOM 2255 N N . ILE B 1 71 ? 0.067 -15.961 -5.852 1 98.88 71 ILE B N 1
ATOM 2256 C CA . ILE B 1 71 ? -1.245 -16.516 -5.535 1 98.88 71 ILE B CA 1
ATOM 2257 C C . ILE B 1 71 ? -1.305 -17.984 -5.969 1 98.88 71 ILE B C 1
ATOM 2259 O O . ILE B 1 71 ? -0.442 -18.453 -6.715 1 98.88 71 ILE B O 1
ATOM 2263 N N . VAL B 1 72 ? -2.287 -18.703 -5.43 1 98.69 72 VAL B N 1
ATOM 2264 C CA . VAL B 1 72 ? -2.582 -20.062 -5.863 1 98.69 72 VAL B CA 1
ATOM 2265 C C . VAL B 1 72 ? -3.807 -20.062 -6.777 1 98.69 72 VAL B C 1
ATOM 2267 O O . VAL B 1 72 ? -4.809 -19.406 -6.484 1 98.69 72 VAL B O 1
ATOM 2270 N N . ILE B 1 73 ? -3.709 -20.719 -7.879 1 98.62 73 ILE B N 1
ATOM 2271 C CA . ILE B 1 73 ? -4.871 -21.016 -8.711 1 98.62 73 ILE B CA 1
ATOM 2272 C C . ILE B 1 73 ? -5.09 -22.531 -8.766 1 98.62 73 ILE B C 1
ATOM 2274 O O . ILE B 1 73 ? -4.141 -23.297 -8.953 1 98.62 73 ILE B O 1
ATOM 2278 N N . LEU B 1 74 ? -6.32 -22.938 -8.539 1 97.44 74 LEU B N 1
ATOM 2279 C CA . LEU B 1 74 ? -6.566 -24.375 -8.477 1 97.44 74 LEU B CA 1
ATOM 2280 C C . LEU B 1 74 ? -7.93 -24.719 -9.062 1 97.44 74 LEU B C 1
ATOM 2282 O O . LEU B 1 74 ? -8.781 -23.844 -9.219 1 97.44 74 LEU B O 1
ATOM 2286 N N . ARG B 1 75 ? -8.016 -25.891 -9.484 1 95.56 75 ARG B N 1
ATOM 2287 C CA . ARG B 1 75 ? -9.266 -26.5 -9.93 1 95.56 75 ARG B CA 1
ATOM 2288 C C . ARG B 1 75 ? -9.484 -27.844 -9.258 1 95.56 75 ARG B C 1
ATOM 2290 O O . ARG B 1 75 ? -8.664 -28.75 -9.398 1 95.56 75 ARG B O 1
ATOM 2297 N N . PHE B 1 76 ? -10.578 -27.875 -8.516 1 87.38 76 PHE B N 1
ATOM 2298 C CA . PHE B 1 76 ? -10.922 -29.125 -7.84 1 87.38 76 PHE B CA 1
ATOM 2299 C C . PHE B 1 76 ? -11.398 -30.156 -8.844 1 87.38 76 PHE B C 1
ATOM 2301 O O . PHE B 1 76 ? -11.93 -29.812 -9.898 1 87.38 76 PHE B O 1
ATOM 2308 N N . ASN B 1 77 ? -11.211 -31.406 -8.375 1 84.5 77 ASN B N 1
ATOM 2309 C CA . ASN B 1 77 ? -11.68 -32.5 -9.234 1 84.5 77 ASN B CA 1
ATOM 2310 C C . ASN B 1 77 ? -13.164 -32.344 -9.57 1 84.5 77 ASN B C 1
ATOM 2312 O O . ASN B 1 77 ? -13.992 -32.156 -8.672 1 84.5 77 ASN B O 1
ATOM 2316 N N . GLY B 1 78 ? -13.469 -32.469 -10.773 1 83.06 78 GLY B N 1
ATOM 2317 C CA . GLY B 1 78 ? -14.859 -32.375 -11.211 1 83.06 78 GLY B CA 1
ATOM 2318 C C . GLY B 1 78 ? -15.328 -30.953 -11.453 1 83.06 78 GLY B C 1
ATOM 2319 O O . GLY B 1 78 ? -16.375 -30.734 -12.062 1 83.06 78 GLY B O 1
ATOM 2320 N N . ASP B 1 79 ? -14.516 -30.047 -10.977 1 85.12 79 ASP B N 1
ATOM 2321 C CA . ASP B 1 79 ? -14.898 -28.641 -11.188 1 85.12 79 ASP B CA 1
ATOM 2322 C C . ASP B 1 79 ? -14.5 -28.172 -12.586 1 85.12 79 ASP B C 1
ATOM 2324 O O . ASP B 1 79 ? -13.539 -28.672 -13.164 1 85.12 79 ASP B O 1
ATOM 2328 N N . VAL B 1 80 ? -15.289 -27.297 -13.117 1 88.69 80 VAL B N 1
ATOM 2329 C CA . VAL B 1 80 ? -14.984 -26.719 -14.422 1 88.69 80 VAL B CA 1
ATOM 2330 C C . VAL B 1 80 ? -14.219 -25.422 -14.258 1 88.69 80 VAL B C 1
ATOM 2332 O O . VAL B 1 80 ? -13.352 -25.078 -15.07 1 88.69 80 VAL B O 1
ATOM 2335 N N . LYS B 1 81 ? -14.43 -24.75 -13.195 1 93.25 81 LYS B N 1
ATOM 2336 C CA . LYS B 1 81 ? -13.859 -23.406 -13.039 1 93.25 81 LYS B CA 1
ATOM 2337 C C . LYS B 1 81 ? -12.625 -23.438 -12.148 1 93.25 81 LYS B C 1
ATOM 2339 O O . LYS B 1 81 ? -12.508 -24.297 -11.273 1 93.25 81 LYS B O 1
ATOM 2344 N N . PHE B 1 82 ? -11.789 -22.531 -12.445 1 96.75 82 PHE B N 1
ATOM 2345 C CA . PHE B 1 82 ? -10.641 -22.328 -11.57 1 96.75 82 PHE B CA 1
ATOM 2346 C C . PHE B 1 82 ? -10.977 -21.391 -10.43 1 96.75 82 PHE B C 1
ATOM 2348 O O . PHE B 1 82 ? -11.867 -20.547 -10.562 1 96.75 82 PHE B O 1
ATOM 2355 N N . HIS B 1 83 ? -10.289 -21.562 -9.344 1 96.62 83 HIS B N 1
ATOM 2356 C CA . HIS B 1 83 ? -10.406 -20.734 -8.156 1 96.62 83 HIS B CA 1
ATOM 2357 C C . HIS B 1 83 ? -9.047 -20.188 -7.73 1 96.62 83 HIS B C 1
ATOM 2359 O O . HIS B 1 83 ? -8.016 -20.781 -8.047 1 96.62 83 HIS B O 1
ATOM 2365 N N . ILE B 1 84 ? -9.109 -19.031 -7.09 1 98 84 ILE B N 1
ATOM 2366 C CA . ILE B 1 84 ? -7.879 -18.391 -6.625 1 98 84 ILE B CA 1
ATOM 2367 C C . ILE B 1 84 ? -7.867 -18.359 -5.098 1 98 84 ILE B C 1
ATOM 2369 O O . ILE B 1 84 ? -8.867 -18.016 -4.469 1 98 84 ILE B O 1
ATOM 2373 N N . CYS B 1 85 ? -6.762 -18.766 -4.539 1 97.94 85 CYS B N 1
ATOM 2374 C CA . CYS B 1 85 ? -6.473 -18.594 -3.121 1 97.94 85 CYS B CA 1
ATOM 2375 C C . CYS B 1 85 ? -5.371 -17.547 -2.918 1 97.94 85 CYS B C 1
ATOM 2377 O O . CYS B 1 85 ? -4.215 -17.797 -3.273 1 97.94 85 CYS B O 1
ATOM 2379 N N . ASP B 1 86 ? -5.75 -16.469 -2.412 1 98.19 86 ASP B N 1
ATOM 2380 C CA . ASP B 1 86 ? -4.848 -15.367 -2.055 1 98.19 86 ASP B CA 1
ATOM 2381 C C . ASP B 1 86 ? -5.051 -14.945 -0.603 1 98.19 86 ASP B C 1
ATOM 2383 O O . ASP B 1 86 ? -6.09 -14.375 -0.259 1 98.19 86 ASP B O 1
ATOM 2387 N N . LEU B 1 87 ? -4.02 -15.125 0.213 1 97.19 87 LEU B N 1
ATOM 2388 C CA . LEU B 1 87 ? -4.156 -14.898 1.646 1 97.19 87 LEU B CA 1
ATOM 2389 C C . LEU B 1 87 ? -4.082 -13.406 1.966 1 97.19 87 LEU B C 1
ATOM 2391 O O . LEU B 1 87 ? -4.406 -12.992 3.08 1 97.19 87 LEU B O 1
ATOM 2395 N N . ASP B 1 88 ? -3.732 -12.609 0.983 1 96.81 88 ASP B N 1
ATOM 2396 C CA . ASP B 1 88 ? -3.572 -11.18 1.214 1 96.81 88 ASP B CA 1
ATOM 2397 C C . ASP B 1 88 ? -4.781 -10.398 0.702 1 96.81 88 ASP B C 1
ATOM 2399 O O . ASP B 1 88 ? -4.836 -9.18 0.831 1 96.81 88 ASP B O 1
ATOM 2403 N N . THR B 1 89 ? -5.762 -11.039 0.066 1 97.62 89 THR B N 1
ATOM 2404 C CA . THR B 1 89 ? -6.918 -10.367 -0.511 1 97.62 89 THR B CA 1
ATOM 2405 C C . THR B 1 89 ? -8.055 -10.273 0.504 1 97.62 89 THR B C 1
ATOM 2407 O O . THR B 1 89 ? -8.125 -11.07 1.44 1 97.62 89 THR B O 1
ATOM 2410 N N . THR B 1 90 ? -8.891 -9.312 0.432 1 96 90 THR B N 1
ATOM 2411 C CA . THR B 1 90 ? -10.109 -9.211 1.235 1 96 90 THR B CA 1
ATOM 2412 C C . THR B 1 90 ? -11.273 -9.906 0.545 1 96 90 THR B C 1
ATOM 2414 O O . THR B 1 90 ? -12.359 -10.023 1.116 1 96 90 THR B O 1
ATOM 2417 N N . LEU B 1 91 ? -11.062 -10.398 -0.669 1 97.5 91 LEU B N 1
ATOM 2418 C CA . LEU B 1 91 ? -12.094 -11.125 -1.4 1 97.5 91 LEU B CA 1
ATOM 2419 C C . LEU B 1 91 ? -12.305 -12.508 -0.8 1 97.5 91 LEU B C 1
ATOM 2421 O O . LEU B 1 91 ? -11.625 -12.891 0.156 1 97.5 91 LEU B O 1
ATOM 2425 N N . ASP B 1 92 ? -13.266 -13.219 -1.372 1 96 92 ASP B N 1
ATOM 2426 C CA . ASP B 1 92 ? -13.578 -14.57 -0.917 1 96 92 ASP B CA 1
ATOM 2427 C C . ASP B 1 92 ? -12.367 -15.484 -1.032 1 96 92 ASP B C 1
ATOM 2429 O O . ASP B 1 92 ? -11.484 -15.25 -1.862 1 96 92 ASP B O 1
ATOM 2433 N N . PHE B 1 93 ? -12.352 -16.547 -0.155 1 95.69 93 PHE B N 1
ATOM 2434 C CA . PHE B 1 93 ? -11.266 -17.531 -0.13 1 95.69 93 PHE B CA 1
ATOM 2435 C C . PHE B 1 93 ? -11.82 -18.953 0.003 1 95.69 93 PHE B C 1
ATOM 2437 O O . PHE B 1 93 ? -12.398 -19.297 1.035 1 95.69 93 PHE B O 1
ATOM 2444 N N . PRO B 1 94 ? -11.703 -19.766 -1.006 1 95.62 94 PRO B N 1
ATOM 2445 C CA . PRO B 1 94 ? -11.219 -19.391 -2.336 1 95.62 94 PRO B CA 1
ATOM 2446 C C . PRO B 1 94 ? -12.172 -18.453 -3.07 1 95.62 94 PRO B C 1
ATOM 2448 O O . PRO B 1 94 ? -13.328 -18.297 -2.666 1 95.62 94 PRO B O 1
ATOM 2451 N N . CYS B 1 95 ? -11.602 -17.781 -4.051 1 96.75 95 CYS B N 1
ATOM 2452 C CA . CYS B 1 95 ? -12.344 -16.859 -4.898 1 96.75 95 CYS B CA 1
ATOM 2453 C C . CYS B 1 95 ? -12.398 -17.359 -6.336 1 96.75 95 CYS B C 1
ATOM 2455 O O . CYS B 1 95 ? -11.406 -17.875 -6.855 1 96.75 95 CYS B O 1
ATOM 2457 N N . ASP B 1 96 ? -13.547 -17.188 -6.988 1 96.38 96 ASP B N 1
ATOM 2458 C CA . ASP B 1 96 ? -13.633 -17.5 -8.414 1 96.38 96 ASP B CA 1
ATOM 2459 C C . ASP B 1 96 ? -12.562 -16.75 -9.203 1 96.38 96 ASP B C 1
ATOM 2461 O O . ASP B 1 96 ? -12.328 -15.57 -8.969 1 96.38 96 ASP B O 1
ATOM 2465 N N . ALA B 1 97 ? -11.961 -17.469 -10.125 1 97.94 97 ALA B N 1
ATOM 2466 C CA . ALA B 1 97 ? -10.828 -16.875 -10.836 1 97.94 97 ALA B CA 1
ATOM 2467 C C . ALA B 1 97 ? -11.273 -15.672 -11.656 1 97.94 97 ALA B C 1
ATOM 2469 O O . ALA B 1 97 ? -10.57 -14.664 -11.711 1 97.94 97 ALA B O 1
ATOM 2470 N N . SER B 1 98 ? -12.383 -15.773 -12.297 1 97.38 98 SER B N 1
ATOM 2471 C CA . SER B 1 98 ? -12.883 -14.648 -13.094 1 97.38 98 SER B CA 1
ATOM 2472 C C . SER B 1 98 ? -13.227 -13.453 -12.211 1 97.38 98 SER B C 1
ATOM 2474 O O . SER B 1 98 ? -12.992 -12.305 -12.594 1 97.38 98 SER B O 1
ATOM 2476 N N . ALA B 1 99 ? -13.805 -13.75 -11.102 1 97.88 99 ALA B N 1
ATOM 2477 C CA . ALA B 1 99 ? -14.117 -12.672 -10.164 1 97.88 99 ALA B CA 1
ATOM 2478 C C . ALA B 1 99 ? -12.844 -11.992 -9.664 1 97.88 99 ALA B C 1
ATOM 2480 O O . ALA B 1 99 ? -12.758 -10.766 -9.641 1 97.88 99 ALA B O 1
ATOM 2481 N N . TYR B 1 100 ? -11.883 -12.781 -9.266 1 98.5 100 TYR B N 1
ATOM 2482 C CA . TYR B 1 100 ? -10.609 -12.242 -8.805 1 98.5 100 TYR B CA 1
ATOM 2483 C C . TYR B 1 100 ? -9.945 -11.398 -9.891 1 98.5 100 TYR B C 1
ATOM 2485 O O . TYR B 1 100 ? -9.414 -10.32 -9.617 1 98.5 100 TYR B O 1
ATOM 2493 N N . TRP B 1 101 ? -9.992 -11.875 -11.133 1 98.31 101 TRP B N 1
ATOM 2494 C CA . TRP B 1 101 ? -9.453 -11.156 -12.281 1 98.31 101 TRP B CA 1
ATOM 2495 C C . TRP B 1 101 ? -10.133 -9.797 -12.438 1 98.31 101 TRP B C 1
ATOM 2497 O O . TRP B 1 101 ? -9.461 -8.766 -12.531 1 98.31 101 TRP B O 1
ATOM 2507 N N . SER B 1 102 ? -11.383 -9.742 -12.344 1 97.75 102 SER B N 1
ATOM 2508 C CA . SER B 1 102 ? -12.148 -8.531 -12.625 1 97.75 102 SER B CA 1
ATOM 2509 C C . SER B 1 102 ? -12.047 -7.539 -11.469 1 97.75 102 SER B C 1
ATOM 2511 O O . SER B 1 102 ? -12.055 -6.324 -11.68 1 97.75 102 SER B O 1
ATOM 2513 N N . LEU B 1 103 ? -11.914 -8.055 -10.312 1 98 103 LEU B N 1
ATOM 2514 C CA . LEU B 1 103 ? -11.969 -7.191 -9.141 1 98 103 LEU B CA 1
ATOM 2515 C C . LEU B 1 103 ? -10.57 -6.789 -8.688 1 98 103 LEU B C 1
ATOM 2517 O O . LEU B 1 103 ? -10.289 -5.602 -8.5 1 98 103 LEU B O 1
ATOM 2521 N N . ALA B 1 104 ? -9.656 -7.738 -8.617 1 98.44 104 ALA B N 1
ATOM 2522 C CA . ALA B 1 104 ? -8.367 -7.48 -7.969 1 98.44 104 ALA B CA 1
ATOM 2523 C C . ALA B 1 104 ? -7.289 -7.164 -9 1 98.44 104 ALA B C 1
ATOM 2525 O O . ALA B 1 104 ? -6.516 -6.219 -8.828 1 98.44 104 ALA B O 1
ATOM 2526 N N . ILE B 1 105 ? -7.227 -7.906 -10.07 1 98.38 105 ILE B N 1
ATOM 2527 C CA . ILE B 1 105 ? -6.145 -7.742 -11.039 1 98.38 105 ILE B CA 1
ATOM 2528 C C . ILE B 1 105 ? -6.531 -6.688 -12.07 1 98.38 105 ILE B C 1
ATOM 2530 O O . ILE B 1 105 ? -5.793 -5.727 -12.289 1 98.38 105 ILE B O 1
ATOM 2534 N N . ARG B 1 106 ? -7.695 -6.84 -12.711 1 97.25 106 ARG B N 1
ATOM 2535 C CA . ARG B 1 106 ? -8.227 -5.961 -13.742 1 97.25 106 ARG B CA 1
ATOM 2536 C C . ARG B 1 106 ? -7.352 -5.996 -14.992 1 97.25 106 ARG B C 1
ATOM 2538 O O . ARG B 1 106 ? -6.152 -6.266 -14.906 1 97.25 106 ARG B O 1
ATOM 2545 N N . PRO B 1 107 ? -7.879 -5.73 -16.156 1 96.94 107 PRO B N 1
ATOM 2546 C CA . PRO B 1 107 ? -7.125 -5.793 -17.406 1 96.94 107 PRO B CA 1
ATOM 2547 C C . PRO B 1 107 ? -6.023 -4.742 -17.484 1 96.94 107 PRO B C 1
ATOM 2549 O O . PRO B 1 107 ? -6.188 -3.627 -16.984 1 96.94 107 PRO B O 1
ATOM 2552 N N . ASN B 1 108 ? -4.98 -5.043 -18.156 1 96.56 108 ASN B N 1
ATOM 2553 C CA . ASN B 1 108 ? -3.852 -4.141 -18.359 1 96.56 108 ASN B CA 1
ATOM 2554 C C . ASN B 1 108 ? -4.277 -2.852 -19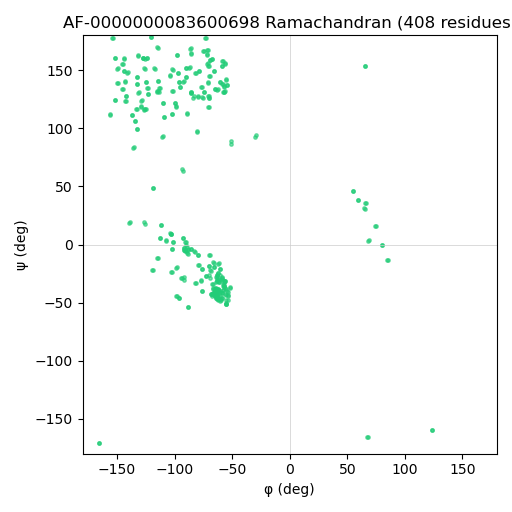.047 1 96.56 108 ASN B C 1
ATOM 2556 O O . ASN B 1 108 ? -3.666 -1.801 -18.859 1 96.56 108 ASN B O 1
ATOM 2560 N N . SER B 1 109 ? -5.305 -2.896 -19.828 1 95.75 109 SER B N 1
ATOM 2561 C CA . SER B 1 109 ? -5.77 -1.729 -20.562 1 95.75 109 SER B CA 1
ATOM 2562 C C . SER B 1 109 ? -6.188 -0.606 -19.625 1 95.75 109 SER B C 1
ATOM 2564 O O . SER B 1 109 ? -6.301 0.55 -20.031 1 95.75 109 SER B O 1
ATOM 2566 N N . PHE B 1 110 ? -6.406 -0.874 -18.359 1 93.06 110 PHE B N 1
ATOM 2567 C CA . PHE B 1 110 ? -6.812 0.113 -17.375 1 93.06 110 PHE B CA 1
ATOM 2568 C C . PHE B 1 110 ? -5.602 0.868 -16.828 1 93.06 110 PHE B C 1
ATOM 2570 O O . PHE B 1 110 ? -5.75 1.826 -16.078 1 93.06 110 PHE B O 1
ATOM 2577 N N . TYR B 1 111 ? -4.41 0.463 -17.219 1 93.94 111 TYR B N 1
ATOM 2578 C CA . TYR B 1 111 ? -3.209 0.964 -16.562 1 93.94 111 TYR B CA 1
ATOM 2579 C C . TYR B 1 111 ? -2.217 1.517 -17.578 1 93.94 111 TYR B C 1
ATOM 2581 O O . TYR B 1 111 ? -2.252 1.145 -18.75 1 93.94 111 TYR B O 1
ATOM 2589 N N . ARG B 1 112 ? -1.286 2.359 -17.031 1 92.44 112 ARG B N 1
ATOM 2590 C CA . ARG B 1 112 ? -0.11 2.742 -17.797 1 92.44 112 ARG B CA 1
ATOM 2591 C C . ARG B 1 112 ? 0.831 1.556 -17.984 1 92.44 112 ARG B C 1
ATOM 2593 O O . ARG B 1 112 ? 0.808 0.608 -17.203 1 92.44 112 ARG B O 1
ATOM 2600 N N . GLY B 1 113 ? 1.674 1.563 -18.938 1 94.06 113 GLY B N 1
ATOM 2601 C CA . GLY B 1 113 ? 2.521 0.453 -19.344 1 94.06 113 GLY B CA 1
ATOM 2602 C C . GLY B 1 113 ? 3.408 -0.055 -18.219 1 94.06 113 GLY B C 1
ATOM 2603 O O . GLY B 1 113 ? 3.641 -1.261 -18.094 1 94.06 113 GLY B O 1
ATOM 2604 N N . GLU B 1 114 ? 3.857 0.867 -17.391 1 94.06 114 GLU B N 1
ATOM 2605 C CA . GLU B 1 114 ? 4.797 0.487 -16.344 1 94.06 114 GLU B CA 1
ATOM 2606 C C . GLU B 1 114 ? 4.113 -0.36 -15.273 1 94.06 114 GLU B C 1
ATOM 2608 O O . GLU B 1 114 ? 4.781 -0.979 -14.445 1 94.06 114 GLU B O 1
ATOM 2613 N N . TYR B 1 115 ? 2.729 -0.444 -15.375 1 95.5 115 TYR B N 1
ATOM 2614 C CA . TYR B 1 115 ? 1.967 -1.164 -14.359 1 95.5 115 TYR B CA 1
ATOM 2615 C C . TYR B 1 115 ? 1.33 -2.42 -14.945 1 95.5 115 TYR B C 1
ATOM 2617 O O . TYR B 1 115 ? 0.539 -3.09 -14.273 1 95.5 115 TYR B O 1
ATOM 2625 N N . HIS B 1 116 ? 1.649 -2.717 -16.219 1 97.31 116 HIS B N 1
ATOM 2626 C CA . HIS B 1 116 ? 1.102 -3.924 -16.828 1 97.31 116 HIS B CA 1
ATOM 2627 C C . HIS B 1 116 ? 1.544 -5.172 -16.078 1 97.31 116 HIS B C 1
ATOM 2629 O O . HIS B 1 116 ? 2.697 -5.27 -15.656 1 97.31 116 HIS B O 1
ATOM 2635 N N . ARG B 1 117 ? 0.633 -6.086 -15.93 1 97.19 117 ARG B N 1
ATOM 2636 C CA . ARG B 1 117 ? 0.918 -7.312 -15.195 1 97.19 117 ARG B CA 1
ATOM 2637 C C . ARG B 1 117 ? 1.306 -8.438 -16.156 1 97.19 117 ARG B C 1
ATOM 2639 O O . ARG B 1 117 ? 0.723 -8.578 -17.219 1 97.19 117 ARG B O 1
ATOM 2646 N N . PHE B 1 118 ? 2.24 -9.172 -15.758 1 98.5 118 PHE B N 1
ATOM 2647 C CA . PHE B 1 118 ? 2.631 -10.438 -16.359 1 98.5 118 PHE B CA 1
ATOM 2648 C C . PHE B 1 118 ? 2.602 -11.562 -15.328 1 98.5 118 PHE B C 1
ATOM 2650 O O . PHE B 1 118 ? 2.58 -11.305 -14.125 1 98.5 118 PHE B O 1
ATOM 2657 N N . PHE B 1 119 ? 2.537 -12.781 -15.828 1 98.81 119 PHE B N 1
ATOM 2658 C CA . PHE B 1 119 ? 2.219 -13.898 -14.953 1 98.81 119 PHE B CA 1
ATOM 2659 C C . PHE B 1 119 ? 3.182 -15.055 -15.18 1 98.81 119 PHE B C 1
ATOM 2661 O O . PHE B 1 119 ? 3.277 -15.586 -16.281 1 98.81 119 PHE B O 1
ATOM 2668 N N . ARG B 1 120 ? 3.906 -15.344 -14.164 1 98.88 120 ARG B N 1
ATOM 2669 C CA . ARG B 1 120 ? 4.676 -16.578 -14.188 1 98.88 120 ARG B CA 1
ATOM 2670 C C . ARG B 1 120 ? 3.861 -17.75 -13.625 1 98.88 120 ARG B C 1
ATOM 2672 O O . ARG B 1 120 ? 3.555 -17.766 -12.43 1 98.88 120 ARG B O 1
ATOM 2679 N N . ILE B 1 121 ? 3.518 -18.688 -14.469 1 98.88 121 ILE B N 1
ATOM 2680 C CA . ILE B 1 121 ? 2.684 -19.828 -14.086 1 98.88 121 ILE B CA 1
ATOM 2681 C C . ILE B 1 121 ? 3.562 -21.047 -13.828 1 98.88 121 ILE B C 1
ATOM 2683 O O . ILE B 1 121 ? 4.332 -21.453 -14.703 1 98.88 121 ILE B O 1
ATOM 2687 N N . ILE B 1 122 ? 3.473 -21.578 -12.641 1 98.88 122 ILE B N 1
ATOM 2688 C CA . ILE B 1 122 ? 4.301 -22.703 -12.219 1 98.88 122 ILE B CA 1
ATOM 2689 C C . ILE B 1 122 ? 3.412 -23.859 -11.781 1 98.88 122 ILE B C 1
ATOM 2691 O O . ILE B 1 122 ? 2.49 -23.672 -10.984 1 98.88 122 ILE B O 1
ATOM 2695 N N . ASP B 1 123 ? 3.664 -25.047 -12.305 1 98.62 123 ASP B N 1
ATOM 2696 C CA . ASP B 1 123 ? 2.973 -26.25 -11.836 1 98.62 123 ASP B CA 1
ATOM 2697 C C . ASP B 1 123 ? 3.189 -26.453 -10.336 1 98.62 123 ASP B C 1
ATOM 2699 O O . ASP B 1 123 ? 4.305 -26.297 -9.836 1 98.62 123 ASP B O 1
ATOM 2703 N N . GLY B 1 124 ? 2.127 -26.797 -9.625 1 98.31 124 GLY B N 1
ATOM 2704 C CA . GLY B 1 124 ? 2.203 -26.938 -8.18 1 98.31 124 GLY B CA 1
ATOM 2705 C C . GLY B 1 124 ? 3.268 -27.922 -7.73 1 98.31 124 GLY B C 1
ATOM 2706 O O . GLY B 1 124 ? 3.994 -27.656 -6.77 1 98.31 124 GLY B O 1
ATOM 2707 N N . GLU B 1 125 ? 3.352 -29.031 -8.398 1 97 125 GLU B N 1
ATOM 2708 C CA . GLU B 1 125 ? 4.348 -30.031 -8.047 1 97 125 GLU B CA 1
ATOM 2709 C C . GLU B 1 125 ? 5.762 -29.516 -8.297 1 97 125 GLU B C 1
ATOM 2711 O O . GLU B 1 125 ? 6.676 -29.797 -7.516 1 97 125 GLU B O 1
ATOM 2716 N N . MET B 1 126 ? 5.945 -28.859 -9.391 1 98.06 126 MET B N 1
ATOM 2717 C CA . MET B 1 126 ? 7.25 -28.266 -9.68 1 98.06 126 MET B CA 1
ATOM 2718 C C . MET B 1 126 ? 7.637 -27.25 -8.609 1 98.06 126 MET B C 1
ATOM 2720 O O . MET B 1 126 ? 8.789 -27.203 -8.188 1 98.06 126 MET B O 1
ATOM 2724 N N . TYR B 1 127 ? 6.672 -26.469 -8.219 1 98.62 127 TYR B N 1
ATOM 2725 C CA . TYR B 1 127 ? 6.926 -25.469 -7.184 1 98.62 127 TYR B CA 1
ATOM 2726 C C . TYR B 1 127 ? 7.375 -26.125 -5.887 1 98.62 127 TYR B C 1
ATOM 2728 O O . TYR B 1 127 ? 8.359 -25.703 -5.277 1 98.62 127 TYR B O 1
ATOM 2736 N N . LEU B 1 128 ? 6.699 -27.188 -5.484 1 98 128 LEU B N 1
ATOM 2737 C CA . LEU B 1 128 ? 7.039 -27.906 -4.258 1 98 128 LEU B CA 1
ATOM 2738 C C . LEU B 1 128 ? 8.422 -28.531 -4.359 1 98 128 LEU B C 1
ATOM 2740 O O . LEU B 1 128 ? 9.156 -28.578 -3.373 1 98 128 LEU B O 1
ATOM 2744 N N . ARG B 1 129 ? 8.758 -28.891 -5.48 1 97.75 129 ARG B N 1
ATOM 2745 C CA . ARG B 1 129 ? 10 -29.625 -5.68 1 97.75 129 ARG B CA 1
ATOM 2746 C C . ARG B 1 129 ? 11.195 -28.672 -5.738 1 97.75 129 ARG B C 1
ATOM 2748 O O . ARG B 1 129 ? 12.281 -29.016 -5.254 1 97.75 129 ARG B O 1
ATOM 2755 N N . TYR B 1 130 ? 11.039 -27.484 -6.254 1 98.5 130 TYR B N 1
ATOM 2756 C CA . TYR B 1 130 ? 12.234 -26.734 -6.633 1 98.5 130 TYR B CA 1
ATOM 2757 C C . TYR B 1 130 ? 12.328 -25.422 -5.852 1 98.5 130 TYR B C 1
ATOM 2759 O O . TYR B 1 130 ? 13.406 -24.844 -5.738 1 98.5 130 TYR B O 1
ATOM 2767 N N . PHE B 1 131 ? 11.273 -24.891 -5.332 1 98.75 131 PHE B N 1
ATOM 2768 C CA . PHE B 1 131 ? 11.297 -23.578 -4.688 1 98.75 131 PHE B CA 1
ATOM 2769 C C . PHE B 1 131 ? 12.219 -23.594 -3.475 1 98.75 131 PHE B C 1
ATOM 2771 O O . PHE B 1 131 ? 12.172 -24.516 -2.658 1 98.75 131 PHE B O 1
ATOM 2778 N N . ALA B 1 132 ? 13.008 -22.625 -3.4 1 98.81 132 ALA B N 1
ATOM 2779 C CA . ALA B 1 132 ? 13.898 -22.406 -2.264 1 98.81 132 ALA B CA 1
ATOM 2780 C C . ALA B 1 132 ? 14.086 -20.906 -1.989 1 98.81 132 ALA B C 1
ATOM 2782 O O . ALA B 1 132 ? 14.281 -20.125 -2.916 1 98.81 132 ALA B O 1
ATOM 2783 N N . SER B 1 133 ? 13.984 -20.531 -0.772 1 98.5 133 SER B N 1
ATOM 2784 C CA . SER B 1 133 ? 14.219 -19.156 -0.343 1 98.5 133 SER B CA 1
ATOM 2785 C C . SER B 1 133 ? 14.922 -19.109 1.01 1 98.5 133 SER B C 1
ATOM 2787 O O . SER B 1 133 ? 14.391 -19.594 2.008 1 98.5 133 SER B O 1
ATOM 2789 N N . ASP B 1 13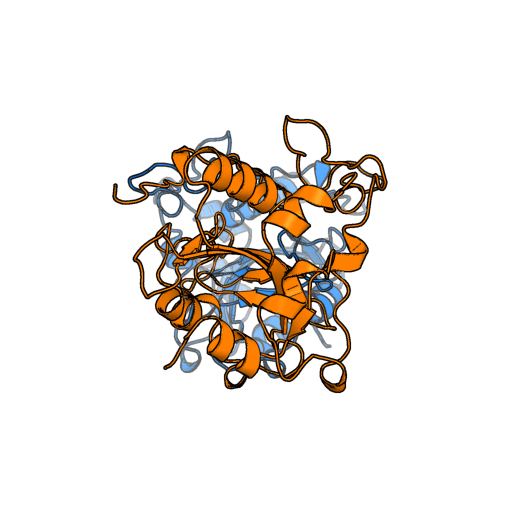4 ? 16.047 -18.469 1.088 1 98.25 134 ASP B N 1
ATOM 2790 C CA . ASP B 1 134 ? 16.75 -18.312 2.359 1 98.25 134 ASP B CA 1
ATOM 2791 C C . ASP B 1 134 ? 16.297 -17.031 3.07 1 98.25 134 ASP B C 1
ATOM 2793 O O . ASP B 1 134 ? 16.844 -16.688 4.117 1 98.25 134 ASP B O 1
ATOM 2797 N N . ARG B 1 135 ? 15.391 -16.266 2.475 1 97.94 135 ARG B N 1
ATOM 2798 C CA . ARG B 1 135 ? 14.727 -15.094 3.033 1 97.94 135 ARG B CA 1
ATOM 2799 C C . ARG B 1 135 ? 15.672 -13.898 3.076 1 97.94 135 ARG B C 1
ATOM 2801 O O . ARG B 1 135 ? 15.414 -12.914 3.771 1 97.94 135 ARG B O 1
ATOM 2808 N N . SER B 1 136 ? 16.734 -14.016 2.344 1 96.81 136 SER B N 1
ATOM 2809 C CA . SER B 1 136 ? 17.703 -12.922 2.342 1 96.81 136 SER B CA 1
ATOM 2810 C C . SER B 1 136 ? 17.094 -11.641 1.772 1 96.81 136 SER B C 1
ATOM 2812 O O . SER B 1 136 ? 17.5 -10.539 2.145 1 96.81 136 SER B O 1
ATOM 2814 N N . HIS B 1 137 ? 16.109 -11.805 0.883 1 94.38 137 HIS B N 1
ATOM 2815 C CA . HIS B 1 137 ? 15.469 -10.656 0.269 1 94.38 137 HIS B CA 1
ATOM 2816 C C . HIS B 1 137 ? 14.68 -9.852 1.3 1 94.38 137 HIS B C 1
ATOM 2818 O O . HIS B 1 137 ? 14.273 -8.719 1.03 1 94.38 137 HIS B O 1
ATOM 2824 N N . MET B 1 138 ? 14.406 -10.383 2.463 1 94.5 138 MET B N 1
ATOM 2825 C CA . MET B 1 138 ? 13.672 -9.734 3.549 1 94.5 138 MET B CA 1
ATOM 2826 C C . MET B 1 138 ? 14.625 -9.266 4.641 1 94.5 138 MET B C 1
ATOM 2828 O O . MET B 1 138 ? 14.188 -8.82 5.707 1 94.5 138 MET B O 1
ATOM 2832 N N . ARG B 1 139 ? 15.898 -9.328 4.41 1 93.38 139 ARG B N 1
ATOM 2833 C CA . ARG B 1 139 ? 16.906 -8.945 5.387 1 93.38 139 ARG B CA 1
ATOM 2834 C C . ARG B 1 139 ? 17.672 -7.703 4.93 1 93.38 139 ARG B C 1
ATOM 2836 O O . ARG B 1 139 ? 18.016 -7.574 3.754 1 93.38 139 ARG B O 1
ATOM 2843 N N . THR B 1 140 ? 17.844 -6.758 5.879 1 89.69 140 THR B N 1
ATOM 2844 C CA . THR B 1 140 ? 18.703 -5.598 5.676 1 89.69 140 THR B CA 1
ATOM 2845 C C . THR B 1 140 ? 19.812 -5.559 6.73 1 89.69 140 THR B C 1
ATOM 2847 O O . THR B 1 140 ? 19.891 -6.434 7.59 1 89.69 140 THR B O 1
ATOM 2850 N N . SER B 1 141 ? 20.734 -4.504 6.641 1 90.25 141 SER B N 1
ATOM 2851 C CA . SER B 1 141 ? 21.781 -4.316 7.645 1 90.25 141 SER B CA 1
ATOM 2852 C C . SER B 1 141 ? 21.188 -4.047 9.016 1 90.25 141 SER B C 1
ATOM 2854 O O . SER B 1 141 ? 21.781 -4.379 10.039 1 90.25 141 SER B O 1
ATOM 2856 N N . ASP B 1 142 ? 19.984 -3.533 9.023 1 86.75 142 ASP B N 1
ATOM 2857 C CA . ASP B 1 142 ? 19.312 -3.146 10.266 1 86.75 142 ASP B CA 1
ATOM 2858 C C . ASP B 1 142 ? 18.469 -4.289 10.805 1 86.75 142 ASP B C 1
ATOM 2860 O O . ASP B 1 142 ? 17.844 -4.16 11.867 1 86.75 142 ASP B O 1
ATOM 2864 N N . GLY B 1 143 ? 18.422 -5.41 10.047 1 91.25 143 GLY B N 1
ATOM 2865 C CA . GLY B 1 143 ? 17.625 -6.539 10.492 1 91.25 143 GLY B CA 1
ATOM 2866 C C . GLY B 1 143 ? 16.578 -6.973 9.477 1 91.25 143 GLY B C 1
ATOM 2867 O O . GLY B 1 143 ? 16.781 -6.789 8.273 1 91.25 143 GLY B O 1
ATOM 2868 N N . TRP B 1 144 ? 15.523 -7.719 10.039 1 91.12 144 TRP B N 1
ATOM 2869 C CA . TRP B 1 144 ? 14.453 -8.188 9.172 1 91.12 144 TRP B CA 1
ATOM 2870 C C . TRP B 1 144 ? 13.531 -7.039 8.773 1 91.12 144 TRP B C 1
ATOM 2872 O O . TRP B 1 144 ? 13.148 -6.223 9.617 1 91.12 144 TRP B O 1
ATOM 2882 N N . MET B 1 145 ? 13.25 -6.914 7.578 1 87.81 145 MET B N 1
ATOM 2883 C CA . MET B 1 145 ? 12.273 -5.93 7.125 1 87.81 145 MET B CA 1
ATOM 2884 C C . MET B 1 145 ? 10.898 -6.223 7.711 1 87.81 145 MET B C 1
ATOM 2886 O O . MET B 1 145 ? 10.117 -5.301 7.961 1 87.81 145 MET B O 1
ATOM 2890 N N . ALA B 1 146 ? 10.508 -7.434 7.816 1 89.44 146 ALA B N 1
ATOM 2891 C CA . ALA B 1 146 ? 9.336 -7.984 8.492 1 89.44 146 ALA B CA 1
ATOM 2892 C C . ALA B 1 146 ? 9.672 -9.289 9.203 1 89.44 146 ALA B C 1
ATOM 2894 O O . ALA B 1 146 ? 10.547 -10.039 8.75 1 89.44 146 ALA B O 1
ATOM 2895 N N . PRO B 1 147 ? 9.023 -9.555 10.281 1 92.69 147 PRO B N 1
ATOM 2896 C CA . PRO B 1 147 ? 9.352 -10.797 10.984 1 92.69 147 PRO B CA 1
ATOM 2897 C C . PRO B 1 147 ? 9.18 -12.039 10.109 1 92.69 147 PRO B C 1
ATOM 2899 O O . PRO B 1 147 ? 8.172 -12.172 9.406 1 92.69 147 PRO B O 1
ATOM 2902 N N . PRO B 1 148 ? 10.188 -12.906 10.094 1 96.25 148 PRO B N 1
ATOM 2903 C CA . PRO B 1 148 ? 10.094 -14.125 9.281 1 96.25 148 PRO B CA 1
ATOM 2904 C C . PRO B 1 148 ? 9.117 -15.141 9.859 1 96.25 148 PRO B C 1
ATOM 2906 O O . PRO B 1 148 ? 8.695 -15.016 11.016 1 96.25 148 PRO B O 1
ATOM 2909 N N . PRO B 1 149 ? 8.711 -16.125 9.031 1 96.88 149 PRO B N 1
ATOM 2910 C CA . PRO B 1 149 ? 7.895 -17.219 9.555 1 96.88 149 PRO B CA 1
ATOM 2911 C C . PRO B 1 149 ? 8.586 -17.984 10.688 1 96.88 149 PRO B C 1
ATOM 2913 O O . PRO B 1 149 ? 9.805 -17.922 10.82 1 96.88 149 PRO B O 1
ATOM 2916 N N . SER B 1 150 ? 7.738 -18.625 11.461 1 96.44 150 SER B N 1
ATOM 2917 C CA . SER B 1 150 ? 8.258 -19.359 12.609 1 96.44 150 SER B CA 1
ATOM 2918 C C . SER B 1 150 ? 8.914 -20.672 12.18 1 96.44 150 SER B C 1
ATOM 2920 O O . SER B 1 150 ? 9.68 -21.266 12.945 1 96.44 150 SER B O 1
ATOM 2922 N N . TYR B 1 151 ? 8.609 -21.172 11.07 1 97.69 151 TYR B N 1
ATOM 2923 C CA . TYR B 1 151 ? 9.219 -22.391 10.562 1 97.69 151 TYR B CA 1
ATOM 2924 C C . TYR B 1 151 ? 10.516 -22.094 9.82 1 97.69 151 TYR B C 1
ATOM 2926 O O . TYR B 1 151 ? 10.781 -20.938 9.469 1 97.69 151 TYR B O 1
ATOM 2934 N N . ASP B 1 152 ? 11.297 -23.094 9.5 1 97.62 152 ASP B N 1
ATOM 2935 C CA . ASP B 1 152 ? 12.578 -22.938 8.828 1 97.62 152 ASP B CA 1
ATOM 2936 C C . ASP B 1 152 ? 12.391 -22.5 7.379 1 97.62 152 ASP B C 1
ATOM 2938 O O . ASP B 1 152 ? 11.375 -22.797 6.758 1 97.62 152 ASP B O 1
ATOM 2942 N N . ALA B 1 153 ? 13.438 -21.812 6.895 1 98.31 153 ALA B N 1
ATOM 2943 C CA . ALA B 1 153 ? 13.445 -21.422 5.484 1 98.31 153 ALA B CA 1
ATOM 2944 C C . ALA B 1 153 ? 13.258 -22.641 4.582 1 98.31 153 ALA B C 1
ATOM 2946 O O . ALA B 1 153 ? 13.75 -23.734 4.891 1 98.31 153 ALA B O 1
ATOM 2947 N N . ILE B 1 154 ? 12.555 -22.469 3.57 1 98.5 154 ILE B N 1
ATOM 2948 C CA . ILE B 1 154 ? 12.289 -23.562 2.639 1 98.5 154 ILE B CA 1
ATOM 2949 C C . ILE B 1 154 ? 13.484 -23.75 1.712 1 98.5 154 ILE B C 1
ATOM 2951 O O . ILE B 1 154 ? 13.961 -22.781 1.096 1 98.5 154 ILE B O 1
ATOM 2955 N N . SER B 1 155 ? 14.008 -24.891 1.59 1 98.25 155 SER B N 1
ATOM 2956 C CA . SER B 1 155 ? 15.141 -25.219 0.724 1 98.25 155 SER B CA 1
ATOM 2957 C C . SER B 1 155 ? 14.984 -26.625 0.12 1 98.25 155 SER B C 1
ATOM 2959 O O . SER B 1 155 ? 14.086 -27.375 0.506 1 98.25 155 SER B O 1
ATOM 2961 N N . THR B 1 156 ? 15.695 -26.859 -0.957 1 97.31 156 THR B N 1
ATOM 2962 C CA . THR B 1 156 ? 15.781 -28.172 -1.587 1 97.31 156 THR B CA 1
ATOM 2963 C C . THR B 1 156 ? 17.203 -28.719 -1.508 1 97.31 156 THR B C 1
ATOM 2965 O O . THR B 1 156 ? 18.109 -28.031 -1.013 1 97.31 156 THR B O 1
ATOM 2968 N N . SER B 1 157 ? 17.359 -29.969 -1.86 1 95.56 157 SER B N 1
ATOM 2969 C CA . SER B 1 157 ? 18.703 -30.562 -1.907 1 95.56 157 SER B CA 1
ATOM 2970 C C . SER B 1 157 ? 19.578 -29.828 -2.91 1 95.56 157 SER B C 1
ATOM 2972 O O . SER B 1 157 ? 20.797 -29.781 -2.746 1 95.56 157 SER B O 1
ATOM 2974 N N . GLU B 1 158 ? 18.969 -29.156 -3.818 1 95.25 158 GLU B N 1
ATOM 2975 C CA . GLU B 1 158 ? 19.719 -28.562 -4.926 1 95.25 158 GLU B CA 1
ATOM 2976 C C . GLU B 1 158 ? 19.922 -27.062 -4.719 1 95.25 158 GLU B C 1
ATOM 2978 O O . GLU B 1 158 ? 20.812 -26.469 -5.312 1 95.25 158 GLU B O 1
ATOM 2983 N N . SER B 1 159 ? 19.062 -26.484 -3.938 1 97.62 159 SER B N 1
ATOM 2984 C CA . SER B 1 159 ? 19.125 -25.031 -3.846 1 97.62 159 SER B CA 1
ATOM 2985 C C . SER B 1 159 ? 18.656 -24.547 -2.475 1 97.62 159 SER B C 1
ATOM 2987 O O . SER B 1 159 ? 17.688 -25.062 -1.918 1 97.62 159 SER B O 1
ATOM 2989 N N . THR B 1 160 ? 19.391 -23.547 -1.949 1 98.12 160 THR B N 1
ATOM 2990 C CA . THR B 1 160 ? 18.953 -22.891 -0.716 1 98.12 160 THR B CA 1
ATOM 2991 C C . THR B 1 160 ? 18.219 -21.594 -1.02 1 98.12 160 THR B C 1
ATOM 2993 O O . THR B 1 160 ? 17.531 -21.047 -0.153 1 98.12 160 THR B O 1
ATOM 2996 N N . HIS B 1 161 ? 18.469 -21.125 -2.211 1 98.38 161 HIS B N 1
ATOM 2997 C CA . HIS B 1 161 ? 17.875 -19.844 -2.572 1 98.38 161 HIS B CA 1
ATOM 2998 C C . HIS B 1 161 ? 17.75 -19.703 -4.086 1 98.38 161 HIS B C 1
ATOM 3000 O O . HIS B 1 161 ? 18.766 -19.578 -4.785 1 98.38 161 HIS B O 1
ATOM 3006 N N . ASN B 1 162 ? 16.484 -19.719 -4.594 1 98.56 162 ASN B N 1
ATOM 3007 C CA . ASN B 1 162 ? 16.297 -19.516 -6.027 1 98.56 162 ASN B CA 1
ATOM 3008 C C . ASN B 1 162 ? 15.109 -18.625 -6.332 1 98.56 162 ASN B C 1
ATOM 3010 O O . ASN B 1 162 ? 14.641 -18.562 -7.469 1 98.56 162 ASN B O 1
ATOM 3014 N N . LEU B 1 163 ? 14.648 -17.828 -5.309 1 98.31 163 LEU B N 1
ATOM 3015 C CA . LEU B 1 163 ? 13.547 -16.891 -5.445 1 98.31 163 LEU B CA 1
ATOM 3016 C C . LEU B 1 163 ? 13.812 -15.898 -6.574 1 98.31 163 LEU B C 1
ATOM 3018 O O . LEU B 1 163 ? 12.906 -15.555 -7.332 1 98.31 163 LEU B O 1
ATOM 3022 N N . PRO B 1 164 ? 15.062 -15.43 -6.793 1 97.62 164 PRO B N 1
ATOM 3023 C CA . PRO B 1 164 ? 15.328 -14.469 -7.871 1 97.62 164 PRO B CA 1
ATOM 3024 C C . PRO B 1 164 ? 14.938 -15.008 -9.25 1 97.62 164 PRO B C 1
ATOM 3026 O O . PRO B 1 164 ? 14.578 -14.234 -10.141 1 97.62 164 PRO B O 1
ATOM 3029 N N . GLN B 1 165 ? 15 -16.297 -9.422 1 97.69 165 GLN B N 1
ATOM 3030 C CA . GLN B 1 165 ? 14.602 -16.891 -10.695 1 97.69 165 GLN B CA 1
ATOM 3031 C C . GLN B 1 165 ? 13.109 -16.719 -10.938 1 97.69 165 GLN B C 1
ATOM 3033 O O . GLN B 1 165 ? 12.68 -16.438 -12.055 1 97.69 165 GLN B O 1
ATOM 3038 N N . TYR B 1 166 ? 12.312 -16.844 -9.875 1 98.44 166 TYR B N 1
ATOM 3039 C CA . TYR B 1 166 ? 10.867 -16.688 -9.969 1 98.44 166 TYR B CA 1
ATOM 3040 C C . TYR B 1 166 ? 10.492 -15.219 -10.172 1 98.44 166 TYR B C 1
ATOM 3042 O O . TYR B 1 166 ? 9.477 -14.914 -10.797 1 98.44 166 TYR B O 1
ATOM 3050 N N . MET B 1 167 ? 11.312 -14.352 -9.711 1 97.25 167 MET B N 1
ATOM 3051 C CA . MET B 1 167 ? 11.016 -12.922 -9.742 1 97.25 167 MET B CA 1
ATOM 3052 C C . MET B 1 167 ? 11.555 -12.281 -11.016 1 97.25 167 MET B C 1
ATOM 3054 O O . MET B 1 167 ? 11.344 -11.086 -11.25 1 97.25 167 MET B O 1
ATOM 3058 N N . ASP B 1 168 ? 12.242 -13.078 -11.773 1 97.12 168 ASP B N 1
ATOM 3059 C CA . ASP B 1 168 ? 12.836 -12.539 -12.992 1 97.12 168 ASP B CA 1
ATOM 3060 C C . ASP B 1 168 ? 11.797 -12.461 -14.117 1 97.12 168 ASP B C 1
ATOM 3062 O O . ASP B 1 168 ? 11.578 -13.438 -14.836 1 97.12 168 ASP B O 1
ATOM 3066 N N . PHE B 1 169 ? 11.227 -11.297 -14.297 1 97.88 169 PHE B N 1
ATOM 3067 C CA . PHE B 1 169 ? 10.281 -11.055 -15.375 1 97.88 169 PHE B CA 1
ATOM 3068 C C . PHE B 1 169 ? 10.953 -10.367 -16.562 1 97.88 169 PHE B C 1
ATOM 3070 O O . PHE B 1 169 ? 11.5 -9.273 -16.422 1 97.88 169 PHE B O 1
ATOM 3077 N N . PRO B 1 170 ? 10.953 -11.016 -17.688 1 95.12 170 PRO B N 1
ATOM 3078 C CA . PRO B 1 170 ? 11.555 -10.406 -18.875 1 95.12 170 PRO B CA 1
ATOM 3079 C C . PRO B 1 170 ? 10.734 -9.242 -19.422 1 95.12 170 PRO B C 1
ATOM 3081 O O . PRO B 1 170 ? 9.609 -9.008 -18.969 1 95.12 170 PRO B O 1
ATOM 3084 N N . PRO B 1 171 ? 11.383 -8.477 -20.344 1 94.44 171 PRO B N 1
ATOM 3085 C CA . PRO B 1 171 ? 10.562 -7.477 -21.031 1 94.44 171 PRO B CA 1
ATOM 3086 C C . PRO B 1 171 ? 9.344 -8.086 -21.734 1 94.44 171 PRO B C 1
ATOM 3088 O O . PRO B 1 171 ? 9.359 -9.273 -22.078 1 94.44 171 PRO B O 1
ATOM 3091 N N . PRO B 1 172 ? 8.375 -7.285 -21.906 1 92.38 172 PRO B N 1
ATOM 3092 C CA . PRO B 1 172 ? 7.113 -7.781 -22.453 1 92.38 172 PRO B CA 1
ATOM 3093 C C . PRO B 1 172 ? 7.297 -8.578 -23.75 1 92.38 172 PRO B C 1
ATOM 3095 O O . PRO B 1 172 ? 6.629 -9.594 -23.953 1 92.38 172 PRO B O 1
ATOM 3098 N N . SER B 1 173 ? 8.195 -8.188 -24.594 1 93.06 173 SER B N 1
ATOM 3099 C CA . SER B 1 173 ? 8.406 -8.828 -25.891 1 93.06 173 SER B CA 1
ATOM 3100 C C . SER B 1 173 ? 8.906 -10.258 -25.734 1 93.06 173 SER B C 1
ATOM 3102 O O . SER B 1 173 ? 8.773 -11.07 -26.641 1 93.06 173 SER B O 1
ATOM 3104 N N . ASP B 1 174 ? 9.438 -10.586 -24.594 1 94.25 174 ASP B N 1
ATOM 3105 C CA . ASP B 1 174 ? 10.047 -11.891 -24.375 1 94.25 174 ASP B CA 1
ATOM 3106 C C . ASP B 1 174 ? 9.117 -12.812 -23.594 1 94.25 174 ASP B C 1
ATOM 3108 O O . ASP B 1 174 ? 9.469 -13.953 -23.281 1 94.25 174 ASP B O 1
ATOM 3112 N N . CYS B 1 175 ? 7.93 -12.344 -23.281 1 94.19 175 CYS B N 1
ATOM 3113 C CA . CYS B 1 175 ? 6.938 -13.164 -22.578 1 94.19 175 CYS B CA 1
ATOM 3114 C C . CYS B 1 175 ? 6.246 -14.117 -23.547 1 94.19 175 CYS B C 1
ATOM 3116 O O . CYS B 1 175 ? 6.074 -13.805 -24.719 1 94.19 175 CYS B O 1
ATOM 3118 N N . SER B 1 176 ? 5.855 -15.273 -22.984 1 94.19 176 SER B N 1
ATOM 3119 C CA . SER B 1 176 ? 5.23 -16.281 -23.828 1 94.19 176 SER B CA 1
ATOM 3120 C C . SER B 1 176 ? 3.832 -15.859 -24.266 1 94.19 176 SER B C 1
ATOM 3122 O O . SER B 1 176 ? 3.055 -15.352 -23.453 1 94.19 176 SER B O 1
ATOM 3124 N N . VAL B 1 177 ? 3.508 -16.141 -25.531 1 93.5 177 VAL B N 1
ATOM 3125 C CA . VAL B 1 177 ? 2.209 -15.773 -26.078 1 93.5 177 VAL B CA 1
ATOM 3126 C C . VAL B 1 177 ? 1.346 -17.016 -26.25 1 93.5 177 VAL B C 1
ATOM 3128 O O . VAL B 1 177 ? 0.243 -16.953 -26.797 1 93.5 177 VAL B O 1
ATOM 3131 N N . SER B 1 178 ? 1.873 -18.125 -25.844 1 95.62 178 SER B N 1
ATOM 3132 C CA . SER B 1 178 ? 1.147 -19.391 -25.781 1 95.62 178 SER B CA 1
ATOM 3133 C C . SER B 1 178 ? 1.658 -20.266 -24.656 1 95.62 178 SER B C 1
ATOM 3135 O O . SER B 1 178 ? 2.805 -20.141 -24.219 1 95.62 178 SER B O 1
ATOM 3137 N N . LEU B 1 179 ? 0.779 -21.094 -24.156 1 97.5 179 LEU B N 1
ATOM 3138 C CA . LEU B 1 179 ? 1.158 -21.984 -23.078 1 97.5 179 LEU B CA 1
ATOM 3139 C C . LEU B 1 179 ? 0.321 -23.266 -23.109 1 97.5 179 LEU B C 1
ATOM 3141 O O . LEU B 1 179 ? -0.91 -23.203 -23.062 1 97.5 179 LEU B O 1
ATOM 3145 N N . LEU B 1 180 ? 1.016 -24.438 -23.172 1 96.12 180 LEU B N 1
ATOM 3146 C CA . LEU B 1 180 ? 0.379 -25.734 -22.984 1 96.12 180 LEU B CA 1
ATOM 3147 C C . LEU B 1 180 ? 0.695 -26.312 -21.609 1 96.12 180 LEU B C 1
ATOM 3149 O O . LEU B 1 180 ? 1.817 -26.172 -21.125 1 96.12 180 LEU B O 1
ATOM 3153 N N . LYS B 1 181 ? -0.244 -26.969 -21.125 1 95.12 181 LYS B N 1
ATOM 3154 C CA . LYS B 1 181 ? -0.095 -27.531 -19.781 1 95.12 181 LYS B CA 1
ATOM 3155 C C . LYS B 1 181 ? 1.161 -28.391 -19.688 1 95.12 181 LYS B C 1
ATOM 3157 O O . LYS B 1 181 ? 1.875 -28.344 -18.672 1 95.12 181 LYS B O 1
ATOM 3162 N N . GLN B 1 182 ? 1.469 -29.141 -20.656 1 95.81 182 GLN B N 1
ATOM 3163 C CA . GLN B 1 182 ? 2.59 -30.078 -20.672 1 95.81 182 GLN B CA 1
ATOM 3164 C C . GLN B 1 182 ? 3.918 -29.344 -20.5 1 95.81 182 GLN B C 1
ATOM 3166 O O . GLN B 1 182 ? 4.875 -29.891 -19.969 1 95.81 182 GLN B O 1
ATOM 3171 N N . GLN B 1 183 ? 3.916 -28.125 -20.969 1 96.62 183 GLN B N 1
ATOM 3172 C CA . GLN B 1 183 ? 5.129 -27.312 -20.844 1 96.62 183 GLN B CA 1
ATOM 3173 C C . GLN B 1 183 ? 5.473 -27.062 -19.375 1 96.62 183 GLN B C 1
ATOM 3175 O O . GLN B 1 183 ? 6.648 -26.938 -19.031 1 96.62 183 GLN B O 1
ATOM 3180 N N . LEU B 1 184 ? 4.484 -27 -18.562 1 97.75 184 LEU B N 1
ATOM 3181 C CA . LEU B 1 184 ? 4.684 -26.672 -17.156 1 97.75 184 LEU B CA 1
ATOM 3182 C C . LEU B 1 184 ? 5.188 -27.891 -16.375 1 97.75 184 LEU B C 1
ATOM 3184 O O . LEU B 1 184 ? 5.766 -27.75 -15.305 1 97.75 184 LEU B O 1
ATOM 3188 N N . ASP B 1 185 ? 5.035 -29.109 -16.922 1 95 185 ASP B N 1
ATOM 3189 C CA . ASP B 1 185 ? 5.406 -30.359 -16.25 1 95 185 ASP B CA 1
ATOM 3190 C C . ASP B 1 185 ? 6.922 -30.469 -16.109 1 95 185 ASP B C 1
ATOM 3192 O O . ASP B 1 185 ? 7.418 -31.203 -15.258 1 95 185 ASP B O 1
ATOM 3196 N N . SER B 1 186 ? 7.609 -29.766 -16.953 1 95.12 186 SER B N 1
ATOM 3197 C CA . SER B 1 186 ? 9.062 -29.875 -16.953 1 95.12 186 SER B CA 1
ATOM 3198 C C . SER B 1 186 ? 9.719 -28.5 -16.797 1 95.12 186 SER B C 1
ATOM 3200 O O . SER B 1 186 ? 10.875 -28.312 -17.172 1 95.12 186 SER B O 1
ATOM 3202 N N . ALA B 1 187 ? 9.031 -27.531 -16.359 1 96.88 187 ALA B N 1
ATOM 3203 C CA . ALA B 1 187 ? 9.539 -26.172 -16.156 1 96.88 187 ALA B CA 1
ATOM 3204 C C . ALA B 1 187 ? 9.633 -25.828 -14.672 1 96.88 187 ALA B C 1
ATOM 3206 O O . ALA B 1 187 ? 8.672 -25.328 -14.086 1 96.88 187 ALA B O 1
ATOM 3207 N N . PRO B 1 188 ? 10.781 -26.047 -14.078 1 96.56 188 PRO B N 1
ATOM 3208 C CA . PRO B 1 188 ? 10.922 -25.859 -12.633 1 96.56 188 PRO B CA 1
ATOM 3209 C C . PRO B 1 188 ? 10.531 -24.438 -12.195 1 96.56 188 PRO B C 1
ATOM 3211 O O . PRO B 1 188 ? 9.977 -24.266 -11.102 1 96.56 188 PRO B O 1
ATOM 3214 N N . PHE B 1 189 ? 10.766 -23.438 -13.102 1 97.94 189 PHE B N 1
ATOM 3215 C CA . PHE B 1 189 ? 10.516 -22.047 -12.711 1 97.94 189 PHE B CA 1
ATOM 3216 C C . PHE B 1 189 ? 9.328 -21.484 -13.477 1 97.94 189 PHE B C 1
ATOM 3218 O O . PHE B 1 189 ? 9.141 -20.266 -13.539 1 97.94 189 PHE B O 1
ATOM 3225 N N . GLY B 1 190 ? 8.555 -22.375 -14.055 1 98.44 190 GLY B N 1
ATOM 3226 C CA . GLY B 1 190 ? 7.34 -21.984 -14.75 1 98.44 190 GLY B CA 1
ATOM 3227 C C . GLY B 1 190 ? 7.609 -21.188 -16.016 1 98.44 190 GLY B C 1
ATOM 3228 O O . GLY B 1 190 ? 8.688 -21.297 -16.609 1 98.44 190 GLY B O 1
ATOM 3229 N N . VAL B 1 191 ? 6.586 -20.562 -16.516 1 98.5 191 VAL B N 1
ATOM 3230 C CA . VAL B 1 191 ? 6.617 -19.797 -17.75 1 98.5 191 VAL B CA 1
ATOM 3231 C C . VAL B 1 191 ? 5.965 -18.422 -17.531 1 98.5 191 VAL B C 1
ATOM 3233 O O . VAL B 1 191 ? 4.895 -18.344 -16.922 1 98.5 191 VAL B O 1
ATOM 3236 N N . VAL B 1 192 ? 6.684 -17.359 -17.969 1 98.75 192 VAL B N 1
ATOM 3237 C CA . VAL B 1 192 ? 6.113 -16.031 -17.875 1 98.75 192 VAL B CA 1
ATOM 3238 C C . VAL B 1 192 ? 5.207 -15.773 -19.078 1 98.75 192 VAL B C 1
ATOM 3240 O O . VAL B 1 192 ? 5.641 -15.898 -20.234 1 98.75 192 VAL B O 1
ATOM 3243 N N . THR B 1 193 ? 3.979 -15.359 -18.859 1 98.5 193 THR B N 1
ATOM 3244 C CA . THR B 1 193 ? 2.996 -15.219 -19.938 1 98.5 193 THR B CA 1
ATOM 3245 C C . THR B 1 193 ? 2.383 -13.828 -19.922 1 98.5 193 THR B C 1
ATOM 3247 O O . THR B 1 193 ? 2.439 -13.117 -18.906 1 98.5 193 THR B O 1
ATOM 3250 N N . THR B 1 194 ? 1.831 -13.477 -21.031 1 97.25 194 THR B N 1
ATOM 3251 C CA . THR B 1 194 ? 1.025 -12.266 -21.141 1 97.25 194 THR B CA 1
ATOM 3252 C C . THR B 1 194 ? -0.343 -12.469 -20.5 1 97.25 194 THR B C 1
ATOM 3254 O O . THR B 1 194 ? -0.711 -13.586 -20.141 1 97.25 194 THR B O 1
ATOM 3257 N N . GLU B 1 195 ? -1.024 -11.336 -20.312 1 97 195 GLU B N 1
ATOM 3258 C CA . GLU B 1 195 ? -2.363 -11.383 -19.734 1 97 195 GLU B CA 1
ATOM 3259 C C . GLU B 1 195 ? -3.299 -12.25 -20.578 1 97 195 GLU B C 1
ATOM 3261 O O . GLU B 1 195 ? -4.133 -12.977 -20.031 1 97 195 GLU B O 1
ATOM 3266 N N . SER B 1 196 ? -3.18 -12.164 -21.891 1 96.69 196 SER B N 1
ATOM 3267 C CA . SER B 1 196 ? -4.051 -12.93 -22.781 1 96.69 196 SER B CA 1
ATOM 3268 C C . SER B 1 196 ? -3.859 -14.43 -22.562 1 96.69 196 SER B C 1
ATOM 3270 O O . SER B 1 196 ? -4.832 -15.18 -22.5 1 96.69 196 SER B O 1
ATOM 3272 N N . VAL B 1 197 ? -2.639 -14.859 -22.516 1 97.75 197 VAL B N 1
ATOM 3273 C CA . VAL B 1 197 ? -2.324 -16.266 -22.328 1 97.75 197 VAL B CA 1
ATOM 3274 C C . VAL B 1 197 ? -2.809 -16.734 -20.953 1 97.75 197 VAL B C 1
ATOM 3276 O O . VAL B 1 197 ? -3.402 -17.797 -20.828 1 97.75 197 VAL B O 1
ATOM 3279 N N . PHE B 1 198 ? -2.551 -15.938 -20 1 98.38 198 PHE B N 1
ATOM 3280 C CA . PHE B 1 198 ? -2.996 -16.219 -18.641 1 98.38 198 PHE B CA 1
ATOM 3281 C C . PHE B 1 198 ? -4.504 -16.438 -18.594 1 98.38 198 PHE B C 1
ATOM 3283 O O . PHE B 1 198 ? -4.969 -17.453 -18.062 1 98.38 198 PHE B O 1
ATOM 3290 N N . CYS B 1 199 ? -5.234 -15.523 -19.172 1 98 199 CYS B N 1
ATOM 3291 C CA . CYS B 1 199 ? -6.691 -15.602 -19.156 1 98 199 CYS B CA 1
ATOM 3292 C C . CYS B 1 199 ? -7.176 -16.828 -19.922 1 98 199 CYS B C 1
ATOM 3294 O O . CYS B 1 199 ? -8.086 -17.531 -19.484 1 98 199 CYS B O 1
ATOM 3296 N N . ASN B 1 200 ? -6.609 -17.094 -21.016 1 97.25 200 ASN B N 1
ATOM 3297 C CA . ASN B 1 200 ? -6.988 -18.266 -21.797 1 97.25 200 ASN B CA 1
ATOM 3298 C C . ASN B 1 200 ? -6.684 -19.562 -21.062 1 97.25 200 ASN B C 1
ATOM 3300 O O . ASN B 1 200 ? -7.5 -20.484 -21.062 1 97.25 200 ASN B O 1
ATOM 3304 N N . PHE B 1 201 ? -5.551 -19.625 -20.438 1 97.81 201 PHE B N 1
ATOM 3305 C CA . PHE B 1 201 ? -5.102 -20.828 -19.75 1 97.81 201 PHE B CA 1
ATOM 3306 C C . PHE B 1 201 ? -6.047 -21.188 -18.609 1 97.81 201 PHE B C 1
ATOM 3308 O O . PHE B 1 201 ? -6.328 -22.359 -18.375 1 97.81 201 PHE B O 1
ATOM 3315 N N . PHE B 1 202 ? -6.523 -20.156 -17.938 1 97.94 202 PHE B N 1
ATOM 3316 C CA . PHE B 1 202 ? -7.355 -20.422 -16.766 1 97.94 202 PHE B CA 1
ATOM 3317 C C . PHE B 1 202 ? -8.828 -20.188 -17.078 1 97.94 202 PHE B C 1
ATOM 3319 O O . PHE B 1 202 ? -9.664 -20.125 -16.172 1 97.94 202 PHE B O 1
ATOM 3326 N N . GLY B 1 203 ? -9.164 -20 -18.297 1 96 203 GLY B N 1
ATOM 3327 C CA . GLY B 1 203 ? -10.547 -19.875 -18.734 1 96 203 GLY B CA 1
ATOM 3328 C C . GLY B 1 203 ? -11.227 -18.625 -18.188 1 96 203 GLY B C 1
ATOM 3329 O O . GLY B 1 203 ? -12.391 -18.672 -17.797 1 96 203 GLY B O 1
ATOM 3330 N N . ILE B 1 204 ? -10.445 -17.531 -18.078 1 95.19 204 ILE B N 1
ATOM 3331 C CA . ILE B 1 204 ? -10.969 -16.266 -17.562 1 95.19 204 ILE B CA 1
ATOM 3332 C C . ILE B 1 204 ? -11.516 -15.43 -18.719 1 95.19 204 ILE B C 1
ATOM 3334 O O . ILE B 1 204 ? -10.844 -15.258 -19.734 1 95.19 204 ILE B O 1
ATOM 3338 N N . GLY B 1 205 ? -12.641 -14.664 -18.5 1 79.12 205 GLY B N 1
ATOM 3339 C CA . GLY B 1 205 ? -13.258 -13.812 -19.5 1 79.12 205 GLY B CA 1
ATOM 3340 C C . GLY B 1 205 ? -13.891 -14.594 -20.641 1 79.12 205 GLY B C 1
ATOM 3341 O O . GLY B 1 205 ? -14.211 -14.031 -21.688 1 79.12 205 GLY B O 1
ATOM 3342 N N . THR B 1 206 ? -13.859 -15.852 -20.562 1 59.22 206 THR B N 1
ATOM 3343 C CA . THR B 1 206 ? -14.516 -16.672 -21.578 1 59.22 206 THR B CA 1
ATOM 3344 C C . THR B 1 206 ? -15.906 -17.094 -21.094 1 59.22 206 THR B C 1
ATOM 3346 O O . THR B 1 206 ? -16.156 -17.188 -19.891 1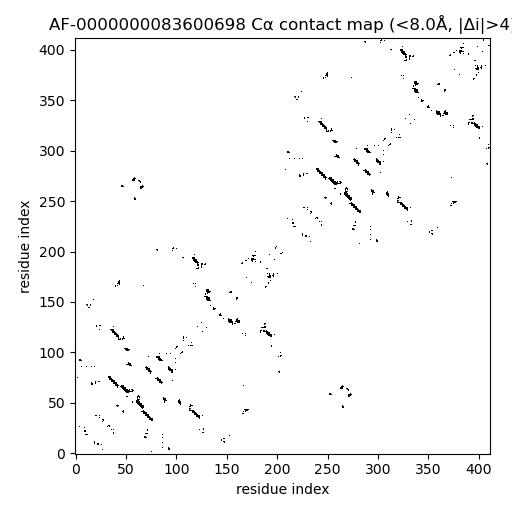 59.22 206 THR B O 1
#

Radius of gyration: 23.89 Å; Cα contacts (8 Å, |Δi|>4): 813; chains: 2; bounding box: 39×70×53 Å